Protein AF-A0A7U2NF44-F1 (afdb_monomer)

pLDDT: mean 72.91, std 20.98, range [26.41, 98.75]

Nearest PDB structures (foldseek):
  8qjd-assembly2_B  TM=6.164E-01  e=1.476E-13  Salmonella bongori N268-08
  8qjd-assembly1_A  TM=5.768E-01  e=9.338E-14  Salmonella bongori N268-08
  8qjc-assembly1_A  TM=5.648E-01  e=1.088E-13  Salmonella bongori N268-08
  8qja-assembly1_A  TM=2.772E-01  e=2.487E-14  Advenella mimigardefordensis DPN7
  8qja-assembly3_C  TM=2.822E-01  e=8.874E-14  Advenella mimigardefordensis DPN7

Solvent-accessible surface area (backbone atoms only — not comparable to full-atom values): 37211 Å² total; per-residue (Å²): 130,72,70,81,50,65,50,75,42,62,47,84,93,43,54,62,39,34,34,38,50,40,63,52,97,90,58,48,55,37,29,40,38,27,70,13,62,63,43,87,99,42,80,49,26,27,35,43,36,40,42,43,58,46,98,84,56,27,53,31,36,38,37,36,41,38,46,34,71,92,48,39,36,39,38,41,36,43,46,40,64,52,94,57,52,39,68,37,33,44,37,38,45,32,31,50,73,87,45,74,73,48,51,37,39,39,43,39,54,81,36,83,92,41,62,68,44,58,37,29,40,37,44,70,93,52,95,47,47,35,37,47,43,64,48,98,78,50,36,55,37,34,35,42,37,77,98,43,40,41,37,40,41,66,48,98,86,68,40,74,34,34,39,36,51,78,60,30,39,35,42,43,43,60,49,98,86,53,47,69,34,36,40,33,41,45,70,68,41,72,43,60,57,95,88,38,84,72,46,73,58,76,62,68,67,42,41,41,36,40,82,43,96,43,34,37,37,39,76,55,32,33,36,41,44,41,66,59,88,91,44,67,42,36,40,34,40,37,53,30,44,73,40,70,91,89,62,80,33,84,91,69,52,58,63,74,56,49,55,49,49,51,50,53,51,51,50,53,51,44,52,72,71,71,48,77,74,62,78,90,59,89,52,86,83,63,56,54,45,89,77,67,75,42,61,89,86,62,82,75,94,63,87,73,65,100,77,77,68,80,63,94,88,63,93,84,81,89,84,76,78,64,95,86,66,73,82,72,67,81,84,64,92,60,81,81,90,48,84,81,74,62,54,95,80,59,48,79,44,64,74,80,68,82,60,79,53,34,36,36,48,43,53,50,97,71,43,20,41,31,37,27,22,37,81,84,50,48,60,27,33,38,41,46,66,42,75,64,50,37,70,73,47,76,48,68,74,51,94,69,74,78,48,49,29,55,63,52,28,41,46,42,76,91,78,60,32,32,48,35,59,63,35,38,34,34,35,91,81,45,29,38,58,40,56,31,89,46,32,86,81,40,77,82,46,29,44,29,47,45,49,78,46,22,50,78,69,42,57,54,75,44,39,57,52,47,18,20,32,32,22,21,26,86,79,50,48,29,34,43,32,66,71,36,85,60,74,41,56,68,58,19,54,76,49,70,67,50,69,27,88,47,46,42,83,66,44,45,64,64,76,69,64,90,37,75,82,54,49,72,54,64,48,54,48,56,35,59,47,90,54,32,64,67,52,36,46,74,70,58,23,44,62,19,25,44,33,36,36,38,36,36,41,40,40,48,50,48,63,97,92,52,99,52,70,55,77,72,49,76,46,81,44,75,57,77,75,69,31,33,45,69,38,38,75,89,51,45,45,39,73,48,81,74,46,76,48,77,51,75,57,101,46,35,39,39,40,36,41,31,24,42,33,32,33,56,57,93,59,59,74,77,79,42,67,74,77,56,72,92,79,72,96,71,90,78,81,81,73,80,74,62,56,58,64,54,54,59,64,63,73,76,111

Foldseek 3Di:
DDDCQWDWDDLVPFTQFTWGFDADPQGFTQKIWTQGDADPPADGHTKIKGFDADPLRFTAKMWMWTDYPQKTKIKIWGWDADQQLATQKIWIWMDIPNRTDTWIWGFDQPDPLANLAGQWIDIPPFPFTWGFDADSQRFTQKTDGDVWIKGWDADPLRHTAWIQIPQKIKGWDADPVLFTFKIFIDHFDFDDDPNHGPDTDDGQQGMWGPPDPQWIDHAQKIWGWDDDVLFTFKIFMFGFHFDDPDGPDPVPDDVLVVVQVVLVVVVVVCVVVVHPQDDDDFDQRRADCVRVVDDPPDDGPDDDDPDDDDPPPDDDDDDDDDPPDDPDDPPPPDDDDDPVVADPRGTIDTPPDDRQFMKGFDADPLSFGAFIATPSSGTAKGFDADLLRHTSDIDGPDPDDDLQGGSRFGQPVVVRWTALRSWIANSVSSWTSGFAPQCVQVVSHRSTHAASNSSSRFHDNRRHAQAFWKAQQVPRKIKGAGRDPFCDPVLCVVQVVPDRVRIDGFDGPCPLPPPPLCVVRVSVNIYIDPDNQVSLVSSQKHKWKWWKKKKKWKWFADDPPDPDTDPIDIDIDTDDDITIYIGHPVQALDWAWDDWDKDDDPTMIMIITITIHIHHPPDDPVVRPVPHDPDDDDDDDDDPVPVVVVVVVVVVD

Mean predicted aligned error: 18.28 Å

Sequence (653 aa):
MRRLQQMQVNSGTRTIINNAYNYDLVGNVLGIKNTAPVVNNTLGGSAEQNYQYDELYRLKTATGSYTGEFTQANYQLNMSYNNLHNITKKELIHTVNGQQKGYTLHYDYGNTEHPNAPNAITEVGKPEPRKYSYDGNGNPTNYSEFNSFRKMTWDEENRLMGINDNGKLHIYSYDANGERVIKSNGDSQNVTINGTNAATLNHFENYTAYVSPYFVVNKGKFTKHYFEGAGRVTSKIGEGTFKQPAKITAGGYNYGQLSALQQQAIDAYIASLGIPPGPITQQGIYASPQLTGQPYPSAPTQNANENQEPPQGWPRQPVFNTPNDVPGPPVQFGPPITPTDVKAGEGFVGNGLPEKDVFYYHPDHLGSSSYISTLNGQISQHVEYIAFGEVLFEEHSSSFKSPYLFNGKELDRETNLTNFGARYLDMKTSLWLNVDPLAEQFPAYSPYCFVMNNPMRFTDPDGRAPTDWFVNFKTGKVVHVEGQSKLTQATATSIGAGDAKNYSRLGADNMFGNNKAANNIRELGASVVENPENFMNKQGYDKAENVKIKEREYVSGGKVGEENISLPHNTLDQIGDSKITYAKPEQLNSKENIEVKSSSSTYSSIETTSYNLTKPYGQSNQETSVYGSKETGSKILGPLQIVGDLIQKYFEK

Organism: Flavobacterium psychrophilum (NCBI:txid96345)

InterPro domains:
  IPR022385 Rhs repeat-associated core [TIGR03696] (385-463)
  IPR050708 Type VI secretion system VgrG/RHS [PTHR32305] (15-596)

Secondary structure (DSSP, 8-state):
-----EEEEEETTEEEEEEEEEE-TT--EEEEEE-PPP-TTSS-EEEEEEEEE-TT--EEEEEEEEEESS-EEEEEEEEEE-TTS-EEEEEEEEEETTEE--EEEEEE---SSSTTS-SEEEETT-SS-EEEEE-TTS-EEEEEETTEEEEEEE-TTS-EEEEEETTEEEEEEE-TTS-EEEEEEEE-EEEEETTEEEEEEP-SSSEEEEEETTEEEETTEEEEEEEETTEEEEEEEEEEEEESSS---GGG--HHHHHHHHHHHHHHHHHHTTPPPPP--SSTTSS-HHHHS-PSS---SSPPPTT-PPPTTS---PPPPPTT----SS--SSS---GGGS-TT-EEEE-S----EEEEEEE-TTS-EEEEEETTS-EEEEEEE-TTS-EEEEEESSS---SB-GGG-EEETTTTEEE-SS-EEETTTTEESS--TTGGG-TTS-TTBSGGG-TTT---SSSS--EEEEEETTT--EEEETT-SS--HHHHHHTT---GGGEEEEEETTTTTT-HHHHHHHTTSEEE-SSHHHHHHHTT-EEEEEEEEEEEEEEEPPPTT----EEEEEEEEE-S--EEEEE-GGGTTEEEEEEEEEEEETTEEEEEEEEEEEEETT--HHHHGGGG-----------TTHHHHHHHTTS--

Radius of gyration: 29.8 Å; Cα contacts (8 Å, |Δi|>4): 1268; chains: 1; bounding box: 74×58×96 Å

Structure (mmCIF, N/CA/C/O backbone):
data_AF-A0A7U2NF44-F1
#
_entry.id   AF-A0A7U2NF44-F1
#
loop_
_atom_site.group_PDB
_atom_site.id
_atom_site.type_symbol
_atom_site.label_atom_id
_atom_site.label_alt_id
_atom_site.label_comp_id
_atom_site.label_asym_id
_atom_site.label_entity_id
_atom_site.label_seq_id
_atom_site.pdbx_PDB_ins_code
_atom_site.Cartn_x
_atom_site.Cartn_y
_atom_site.Cartn_z
_atom_site.occupancy
_atom_site.B_iso_or_equiv
_atom_site.auth_seq_id
_atom_site.auth_comp_id
_atom_site.auth_asym_id
_atom_site.auth_atom_id
_atom_site.pdbx_PDB_model_num
ATOM 1 N N . MET A 1 1 ? -26.597 -1.727 -11.021 1.00 42.53 1 MET A N 1
ATOM 2 C CA . MET A 1 1 ? -25.420 -1.166 -10.334 1.00 42.53 1 MET A CA 1
ATOM 3 C C . MET A 1 1 ? -25.605 -1.252 -8.826 1.00 42.53 1 MET A C 1
ATOM 5 O O . MET A 1 1 ? -26.444 -0.538 -8.288 1.00 42.53 1 MET A O 1
ATOM 9 N N . ARG A 1 2 ? -24.898 -2.159 -8.138 1.00 54.44 2 ARG A N 1
ATOM 10 C CA . ARG A 1 2 ? -24.909 -2.252 -6.666 1.00 54.44 2 ARG A CA 1
ATOM 11 C C . ARG A 1 2 ? -23.580 -1.723 -6.129 1.00 54.44 2 ARG A C 1
ATOM 13 O O . ARG A 1 2 ? -22.629 -2.474 -5.991 1.00 54.44 2 ARG A O 1
ATOM 20 N N . ARG A 1 3 ? -23.509 -0.414 -5.889 1.00 72.19 3 ARG A N 1
ATOM 21 C CA . ARG A 1 3 ? -22.369 0.222 -5.207 1.00 72.19 3 ARG A CA 1
ATOM 22 C C . ARG A 1 3 ? -22.658 0.280 -3.714 1.00 72.19 3 ARG A C 1
ATOM 24 O O . ARG A 1 3 ? -23.818 0.467 -3.343 1.00 72.19 3 ARG A O 1
ATOM 31 N N . LEU A 1 4 ? -21.629 0.148 -2.881 1.00 77.69 4 LEU A N 1
ATOM 32 C CA . LEU A 1 4 ? -21.747 0.338 -1.438 1.00 77.69 4 LEU A CA 1
ATOM 33 C C . LEU A 1 4 ? -22.234 1.767 -1.161 1.00 77.69 4 LEU A C 1
ATOM 35 O O . LEU A 1 4 ? -21.483 2.716 -1.297 1.00 77.69 4 LEU A O 1
ATOM 39 N N . GLN A 1 5 ? -23.510 1.938 -0.822 1.00 88.31 5 GLN A N 1
ATOM 40 C CA . GLN A 1 5 ? -24.064 3.265 -0.519 1.00 88.31 5 GLN A CA 1
ATOM 41 C C . GLN A 1 5 ? -23.800 3.661 0.931 1.00 88.31 5 GLN A C 1
ATOM 43 O O . GLN A 1 5 ? -23.612 4.836 1.237 1.00 88.31 5 GLN A O 1
ATOM 48 N N . GLN A 1 6 ? -23.791 2.671 1.823 1.00 92.12 6 GLN A N 1
ATOM 49 C CA . GLN A 1 6 ? -23.639 2.887 3.247 1.00 92.12 6 GLN A CA 1
ATOM 50 C C . GLN A 1 6 ? -22.931 1.700 3.896 1.00 92.12 6 GLN A C 1
ATOM 52 O O . GLN A 1 6 ? -23.262 0.549 3.613 1.00 92.12 6 GLN A O 1
ATOM 57 N N . MET A 1 7 ? -21.993 1.989 4.792 1.00 90.19 7 MET A N 1
ATOM 58 C CA . MET A 1 7 ? -21.330 1.009 5.643 1.00 90.19 7 MET A CA 1
ATOM 59 C C . MET A 1 7 ? -21.527 1.406 7.099 1.00 90.19 7 MET A C 1
ATOM 61 O O . MET A 1 7 ? -21.043 2.453 7.536 1.00 90.19 7 MET A O 1
ATOM 65 N N . GLN A 1 8 ? -22.237 0.559 7.841 1.00 95.06 8 GLN A N 1
ATOM 66 C CA . GLN A 1 8 ? -22.486 0.756 9.260 1.00 95.06 8 GLN A CA 1
ATOM 67 C C . GLN A 1 8 ? -21.834 -0.363 10.068 1.00 95.06 8 GLN A C 1
ATOM 69 O O . GLN A 1 8 ? -22.063 -1.542 9.802 1.00 95.06 8 GLN A O 1
ATOM 74 N N . VAL A 1 9 ? -21.066 0.017 11.086 1.00 93.06 9 VAL A N 1
ATOM 75 C CA . VAL A 1 9 ? -20.464 -0.910 12.046 1.00 93.06 9 VAL A CA 1
ATOM 76 C C . VAL A 1 9 ? -20.861 -0.490 13.452 1.00 93.06 9 VAL A C 1
ATOM 78 O O . VAL A 1 9 ? -20.697 0.670 13.844 1.00 93.06 9 VAL A O 1
ATOM 81 N N . ASN A 1 10 ? -21.371 -1.452 14.216 1.00 93.00 10 ASN A N 1
ATOM 82 C CA . ASN A 1 10 ? -21.760 -1.269 15.606 1.00 93.00 10 ASN A CA 1
ATOM 83 C C . ASN A 1 10 ? -20.855 -2.112 16.509 1.00 93.00 10 ASN A C 1
ATOM 85 O O . ASN A 1 10 ? -20.691 -3.308 16.282 1.00 93.00 10 ASN A O 1
ATOM 89 N N . SER A 1 11 ? -20.309 -1.495 17.555 1.00 86.12 11 SER A N 1
ATOM 90 C CA . SER A 1 11 ? -19.707 -2.203 18.681 1.00 86.12 11 SER A CA 1
ATOM 91 C C . SER A 1 11 ? -20.691 -2.194 19.848 1.00 86.12 11 SER A C 1
ATOM 93 O O . SER A 1 11 ? -20.921 -1.162 20.488 1.00 86.12 11 SER A O 1
ATOM 95 N N . GLY A 1 12 ? -21.346 -3.335 20.081 1.00 83.50 12 GLY A N 1
ATOM 96 C CA . GLY A 1 12 ? -22.505 -3.404 20.971 1.00 83.50 12 GLY A CA 1
ATOM 97 C C . GLY A 1 12 ? -23.638 -2.509 20.458 1.00 83.50 12 GLY A C 1
ATOM 98 O O . GLY A 1 12 ? -24.080 -2.650 19.321 1.00 83.50 12 GLY A O 1
ATOM 99 N N . THR A 1 13 ? -24.097 -1.568 21.283 1.00 86.38 13 THR A N 1
ATOM 100 C CA . THR A 1 13 ? -25.131 -0.583 20.915 1.00 86.38 13 THR A CA 1
ATOM 101 C C . THR A 1 13 ? -24.566 0.704 20.310 1.00 86.38 13 THR A C 1
ATOM 103 O O . THR A 1 13 ? -25.333 1.557 19.866 1.00 86.38 13 THR A O 1
ATOM 106 N N . ARG A 1 14 ? -23.237 0.873 20.289 1.00 89.50 14 ARG A N 1
ATOM 107 C CA . ARG A 1 14 ? -22.578 2.078 19.779 1.00 89.50 14 ARG A CA 1
ATOM 108 C C . ARG A 1 14 ? -22.230 1.912 18.306 1.00 89.50 14 ARG A C 1
ATOM 110 O O . ARG A 1 14 ? -21.450 1.033 17.952 1.00 89.50 14 ARG A O 1
ATOM 117 N N . THR A 1 15 ? -22.709 2.819 17.466 1.00 94.81 15 THR A N 1
ATOM 118 C CA . THR A 1 15 ? -22.212 2.955 16.093 1.00 94.81 15 THR A CA 1
ATOM 119 C C . THR A 1 15 ? -20.824 3.590 16.099 1.00 94.81 15 THR A C 1
ATOM 121 O O . THR A 1 15 ? -20.633 4.652 16.687 1.00 94.81 15 THR A O 1
ATOM 124 N N . ILE A 1 16 ? -19.858 2.922 15.470 1.00 94.12 16 ILE A N 1
ATOM 125 C CA . ILE A 1 16 ? -18.454 3.365 15.390 1.00 94.12 16 ILE A CA 1
ATOM 126 C C . ILE A 1 16 ? -18.057 3.768 13.969 1.00 94.12 16 ILE A C 1
ATOM 128 O O . ILE A 1 16 ? -17.179 4.600 13.790 1.00 94.12 16 ILE A O 1
ATOM 132 N N . ILE A 1 17 ? -18.753 3.234 12.963 1.00 95.38 17 ILE A N 1
ATOM 133 C CA . ILE A 1 17 ? -18.645 3.654 11.567 1.00 95.38 17 ILE A CA 1
ATOM 134 C C . ILE A 1 17 ? -20.065 3.797 11.031 1.00 95.38 17 ILE A C 1
ATOM 136 O O . ILE A 1 17 ? -20.881 2.891 11.207 1.00 95.38 17 ILE A O 1
ATOM 140 N N . ASN A 1 18 ? -20.363 4.920 10.384 1.00 96.56 18 ASN A N 1
ATOM 141 C CA . ASN A 1 18 ? -21.579 5.097 9.597 1.00 96.56 18 ASN A CA 1
ATOM 142 C C . ASN A 1 18 ? -21.277 5.920 8.346 1.00 96.56 18 ASN A C 1
ATOM 144 O O . ASN A 1 18 ? -21.664 7.089 8.252 1.00 96.56 18 ASN A O 1
ATOM 148 N N . ASN A 1 19 ? -20.534 5.307 7.428 1.00 96.06 19 ASN A N 1
ATOM 149 C CA . ASN A 1 19 ? -20.065 5.932 6.200 1.00 96.06 19 ASN A CA 1
ATOM 150 C C . ASN A 1 19 ? -21.168 5.894 5.147 1.00 96.06 19 ASN A C 1
ATOM 152 O O . ASN A 1 19 ? -21.626 4.813 4.793 1.00 96.06 19 ASN A O 1
ATOM 156 N N . ALA A 1 20 ? -21.549 7.051 4.619 1.00 96.94 20 ALA A N 1
ATOM 157 C CA . ALA A 1 20 ? -22.349 7.189 3.409 1.00 96.94 20 ALA A CA 1
ATOM 158 C C . ALA A 1 20 ? -21.449 7.610 2.241 1.00 96.94 20 ALA A C 1
ATOM 160 O O . ALA A 1 20 ? -20.625 8.515 2.396 1.00 96.94 20 ALA A O 1
ATOM 161 N N . TYR A 1 21 ? -21.614 6.964 1.090 1.00 92.75 21 TYR A N 1
ATOM 162 C CA . TYR A 1 21 ? -20.745 7.124 -0.075 1.00 92.75 21 TYR A CA 1
ATOM 163 C C . TYR A 1 21 ? -21.472 7.811 -1.225 1.00 92.75 21 TYR A C 1
ATOM 165 O O . TYR A 1 21 ? -22.572 7.413 -1.605 1.00 92.75 21 TYR A O 1
ATOM 173 N N . ASN A 1 22 ? -20.808 8.790 -1.836 1.00 90.00 22 ASN A N 1
ATOM 174 C CA . ASN A 1 22 ? -21.266 9.437 -3.061 1.00 90.00 22 ASN A CA 1
ATOM 175 C C . ASN A 1 22 ? -20.341 9.074 -4.220 1.00 90.00 22 ASN A C 1
ATOM 177 O O . ASN A 1 22 ? -19.126 9.005 -4.044 1.00 90.00 22 ASN A O 1
ATOM 181 N N . TYR A 1 23 ? -20.907 8.892 -5.413 1.00 87.19 23 TYR A N 1
ATOM 182 C CA . TYR A 1 23 ? -20.164 8.481 -6.602 1.00 87.19 23 TYR A CA 1
ATOM 183 C C . TYR A 1 23 ? -20.514 9.337 -7.815 1.00 87.19 23 TYR A C 1
ATOM 185 O O . TYR A 1 23 ? -21.642 9.814 -7.935 1.00 87.19 23 TYR A O 1
ATOM 193 N N . ASP A 1 24 ? -19.579 9.452 -8.754 1.00 75.31 24 ASP A N 1
ATOM 194 C CA . ASP A 1 24 ? -19.891 9.913 -10.106 1.00 75.31 24 ASP A CA 1
ATOM 195 C C . ASP A 1 24 ? -20.495 8.783 -10.965 1.00 75.31 24 ASP A C 1
ATOM 197 O O . ASP A 1 24 ? -20.688 7.645 -10.518 1.00 75.31 24 ASP A O 1
ATOM 201 N N . LEU A 1 25 ? -20.803 9.075 -12.231 1.00 74.12 25 LEU A N 1
ATOM 202 C CA . LEU A 1 25 ? -21.393 8.088 -13.141 1.00 74.12 25 LEU A CA 1
ATOM 203 C C . LEU A 1 25 ? -20.464 6.895 -13.411 1.00 74.12 25 LEU A C 1
ATOM 205 O O . LEU A 1 25 ? -20.948 5.770 -13.545 1.00 74.12 25 LEU A O 1
ATOM 209 N N . VAL A 1 26 ? -19.145 7.103 -13.433 1.00 69.38 26 VAL A N 1
ATOM 210 C CA . VAL A 1 26 ? -18.160 6.056 -13.749 1.00 69.38 26 VAL A CA 1
ATOM 211 C C . VAL A 1 26 ? -17.671 5.286 -12.521 1.00 69.38 26 VAL A C 1
ATOM 213 O O . VAL A 1 26 ? -16.953 4.300 -12.677 1.00 69.38 26 VAL A O 1
ATOM 216 N N . GLY A 1 27 ? -18.098 5.680 -11.319 1.00 73.19 27 GLY A N 1
ATOM 217 C CA . GLY A 1 27 ? -17.851 4.969 -10.066 1.00 73.19 27 GLY A CA 1
ATOM 218 C C . GLY A 1 27 ? -16.690 5.503 -9.240 1.00 73.19 27 GLY A C 1
ATOM 219 O O . GLY A 1 27 ? -16.283 4.827 -8.301 1.00 73.19 27 GLY A O 1
ATOM 220 N N . ASN A 1 28 ? -16.169 6.693 -9.539 1.00 77.81 28 ASN A N 1
ATOM 221 C CA . ASN A 1 28 ? -15.224 7.336 -8.634 1.00 77.81 28 ASN A CA 1
ATOM 222 C C . ASN A 1 28 ? -15.963 7.812 -7.381 1.00 77.81 28 ASN A C 1
ATOM 224 O O . ASN A 1 28 ? -17.064 8.360 -7.479 1.00 77.81 28 ASN A O 1
ATOM 228 N N . VAL A 1 29 ? -15.360 7.611 -6.209 1.00 86.75 29 VAL A N 1
ATOM 229 C CA . VAL A 1 29 ? -15.908 8.087 -4.934 1.00 86.75 29 VAL A CA 1
ATOM 230 C C . VAL A 1 29 ? -15.752 9.605 -4.883 1.00 86.75 29 VAL A C 1
ATOM 232 O O . VAL A 1 29 ? -14.633 10.100 -4.880 1.00 86.75 29 VAL A O 1
ATOM 235 N N . LEU A 1 30 ? -16.853 10.351 -4.847 1.00 91.00 30 LEU A N 1
ATOM 236 C CA . LEU A 1 30 ? -16.862 11.817 -4.744 1.00 91.00 30 LEU A CA 1
ATOM 237 C C . LEU A 1 30 ? -16.820 12.305 -3.297 1.00 91.00 30 LEU A C 1
ATOM 239 O O . LEU A 1 30 ? -16.411 13.431 -3.034 1.00 91.00 30 LEU A O 1
ATOM 243 N N . GLY A 1 31 ? -17.239 11.467 -2.354 1.00 95.12 31 GLY A N 1
ATOM 244 C CA . GLY A 1 31 ? -17.149 11.792 -0.942 1.00 95.12 31 GLY A CA 1
ATOM 245 C C . GLY A 1 31 ? -17.625 10.665 -0.043 1.00 95.12 31 GLY A C 1
ATOM 246 O O . GLY A 1 31 ? -18.363 9.775 -0.475 1.00 95.12 31 GLY A O 1
ATOM 247 N N . ILE A 1 32 ? -17.177 10.727 1.207 1.00 97.44 32 ILE A N 1
ATOM 248 C CA . ILE A 1 32 ? -17.500 9.783 2.274 1.00 97.44 32 ILE A CA 1
ATOM 249 C C . ILE A 1 32 ? -17.893 10.597 3.498 1.00 97.44 32 ILE A C 1
ATOM 251 O O . ILE A 1 32 ? -17.113 11.418 3.980 1.00 97.44 32 ILE A O 1
ATOM 255 N N . LYS A 1 33 ? -19.097 10.364 4.014 1.00 98.19 33 LYS A N 1
ATOM 256 C CA . LYS A 1 33 ? -19.591 11.030 5.219 1.00 98.19 33 LYS A CA 1
ATOM 257 C C . LYS A 1 33 ? -19.821 10.020 6.328 1.00 98.19 33 LYS A C 1
ATOM 259 O O . LYS A 1 33 ? -20.755 9.229 6.242 1.00 98.19 33 LYS A O 1
ATOM 264 N N . ASN A 1 34 ? -18.996 10.070 7.368 1.00 97.56 34 ASN A N 1
ATOM 265 C CA . ASN A 1 34 ? -19.156 9.286 8.583 1.00 97.56 34 ASN A CA 1
ATOM 266 C C . ASN A 1 34 ? -19.967 10.073 9.620 1.00 97.56 34 ASN A C 1
ATOM 268 O O . ASN A 1 34 ? -19.523 11.105 10.122 1.00 97.56 34 ASN A O 1
ATOM 272 N N . THR A 1 35 ? -21.148 9.567 9.968 1.00 96.94 35 THR A N 1
ATOM 273 C CA . THR A 1 35 ? -22.042 10.186 10.966 1.00 96.94 35 THR A CA 1
ATOM 274 C C . THR A 1 35 ? -22.013 9.486 12.328 1.00 96.94 35 THR A C 1
ATOM 276 O O . THR A 1 35 ? -22.936 9.650 13.126 1.00 96.94 35 THR A O 1
ATOM 279 N N . ALA A 1 36 ? -20.973 8.693 12.613 1.00 95.50 36 ALA A N 1
ATOM 280 C CA . ALA A 1 36 ? -20.797 8.090 13.929 1.00 95.50 36 ALA A CA 1
ATOM 281 C C . ALA A 1 36 ? -20.707 9.174 15.030 1.00 95.50 36 ALA A C 1
ATOM 283 O O . ALA A 1 36 ? -20.037 10.194 14.844 1.00 95.50 36 ALA A O 1
ATOM 284 N N . PRO A 1 37 ? -21.393 8.993 16.174 1.00 93.81 37 PRO A N 1
ATOM 285 C CA . PRO A 1 37 ? -21.439 10.002 17.223 1.00 93.81 37 PRO A CA 1
ATOM 286 C C . PRO A 1 37 ? -20.114 10.099 17.986 1.00 93.81 37 PRO A C 1
ATOM 288 O O . PRO A 1 37 ? -19.461 9.092 18.282 1.00 93.81 37 PRO A O 1
ATOM 291 N N . VAL A 1 38 ? -19.776 11.321 18.398 1.00 95.00 38 VAL A N 1
ATOM 292 C CA . VAL A 1 38 ? -18.746 11.562 19.414 1.00 95.00 38 VAL A CA 1
ATOM 293 C C . VAL A 1 38 ? -19.286 11.101 20.767 1.00 95.00 38 VAL A C 1
ATOM 295 O O . VAL A 1 38 ? -20.415 11.424 21.137 1.00 95.00 38 VAL A O 1
ATOM 298 N N . VAL A 1 39 ? -18.499 10.305 21.490 1.00 92.19 39 VAL A N 1
ATOM 299 C CA . VAL A 1 39 ? -18.879 9.737 22.789 1.00 92.19 39 VAL A CA 1
ATOM 300 C C . VAL A 1 39 ? -17.788 10.051 23.801 1.00 92.19 39 VAL A C 1
ATOM 302 O O . VAL A 1 39 ? -16.617 9.772 23.547 1.00 92.19 39 VAL A O 1
ATOM 305 N N . ASN A 1 40 ? -18.185 10.571 24.965 1.00 91.62 40 ASN A N 1
ATOM 306 C CA . ASN A 1 40 ? -17.260 10.928 26.038 1.00 91.62 40 ASN A CA 1
ATOM 307 C C . ASN A 1 40 ? -16.327 9.765 26.399 1.00 91.62 40 ASN A C 1
ATOM 309 O O . ASN A 1 40 ? -16.745 8.604 26.475 1.00 91.62 40 ASN A O 1
ATOM 313 N N . ASN A 1 41 ? -15.065 10.098 26.672 1.00 89.75 41 ASN A N 1
ATOM 314 C CA . ASN A 1 41 ? -14.019 9.159 27.084 1.00 89.75 41 ASN A CA 1
ATOM 315 C C . ASN A 1 41 ? -13.785 7.979 26.121 1.00 89.75 41 ASN A C 1
ATOM 317 O O . ASN A 1 41 ? -13.257 6.948 26.541 1.00 89.75 41 ASN A O 1
ATOM 321 N N . THR A 1 42 ? -14.170 8.089 24.845 1.00 91.06 42 THR A N 1
ATOM 322 C CA . THR A 1 42 ? -13.989 6.997 23.881 1.00 91.06 42 THR A CA 1
ATOM 323 C C . THR A 1 42 ? -13.478 7.499 22.536 1.00 91.06 42 THR A C 1
ATOM 325 O O . THR A 1 42 ? -13.861 8.567 22.077 1.00 91.06 42 THR A O 1
ATOM 328 N N . LEU A 1 43 ? -12.629 6.700 21.882 1.00 94.56 43 LEU A N 1
ATOM 329 C CA . LEU A 1 43 ? -12.128 6.995 20.538 1.00 94.56 43 LEU A CA 1
ATOM 330 C C . LEU A 1 43 ? -13.247 6.963 19.492 1.00 94.56 43 LEU A C 1
ATOM 332 O O . LEU A 1 43 ? -14.230 6.220 19.645 1.00 94.56 43 LEU A O 1
ATOM 336 N N . GLY A 1 44 ? -13.041 7.710 18.410 1.00 94.06 44 GLY A N 1
ATOM 337 C CA . GLY A 1 44 ? -13.950 7.823 17.275 1.00 94.06 44 GLY A CA 1
ATOM 338 C C . GLY A 1 44 ? -14.771 9.109 17.262 1.00 94.06 44 GLY A C 1
ATOM 339 O O . GLY A 1 44 ? -14.742 9.914 18.195 1.00 94.06 44 GLY A O 1
ATOM 340 N N . GLY A 1 45 ? -15.524 9.281 16.184 1.00 95.25 45 GLY A N 1
ATOM 341 C CA . GLY A 1 45 ? -16.295 10.489 15.935 1.00 95.25 45 GLY A CA 1
ATOM 342 C C . GLY A 1 45 ? -16.796 10.555 14.500 1.00 95.25 45 GLY A C 1
ATOM 343 O O . GLY A 1 45 ? -16.807 9.552 13.784 1.00 95.25 45 GLY A O 1
ATOM 344 N N . SER A 1 46 ? -17.206 11.749 14.088 1.00 96.81 46 SER A N 1
ATOM 345 C CA . SER A 1 46 ? -17.720 12.003 12.745 1.00 96.81 46 SER A CA 1
ATOM 346 C C . SER A 1 46 ? -16.623 12.514 11.818 1.00 96.81 46 SER A C 1
ATOM 348 O O . SER A 1 46 ? -15.758 13.285 12.243 1.00 96.81 46 SER A O 1
ATOM 350 N N . ALA A 1 47 ? -16.715 12.157 10.541 1.00 97.56 47 ALA A N 1
ATOM 351 C CA . ALA A 1 47 ? -15.787 12.580 9.501 1.00 97.56 47 ALA A CA 1
ATOM 352 C C . ALA A 1 47 ? -16.535 12.942 8.214 1.00 97.56 47 ALA A C 1
ATOM 354 O O . ALA A 1 47 ? -17.583 12.370 7.913 1.00 97.56 47 ALA A O 1
ATOM 355 N N . GLU A 1 48 ? -15.986 13.849 7.419 1.00 98.25 48 GLU A N 1
ATOM 356 C CA . GLU A 1 48 ? -16.483 14.144 6.076 1.00 98.25 48 GLU A CA 1
ATOM 357 C C . GLU A 1 48 ? -15.295 14.338 5.142 1.00 98.25 48 GLU A C 1
ATOM 359 O O . GLU A 1 48 ? -14.428 15.170 5.399 1.00 98.25 48 GLU A O 1
ATOM 364 N N . GLN A 1 49 ? -15.247 13.551 4.069 1.00 97.94 49 GLN A N 1
ATOM 365 C CA . GLN A 1 49 ? -14.212 13.622 3.046 1.00 97.94 49 GLN A CA 1
ATOM 366 C C . GLN A 1 49 ? -14.839 13.866 1.674 1.00 97.94 49 GLN A C 1
ATOM 368 O O . GLN A 1 49 ? -15.877 13.285 1.357 1.00 97.94 49 GLN A O 1
ATOM 373 N N . ASN A 1 50 ? -14.211 14.708 0.855 1.00 98.56 50 ASN A N 1
ATOM 374 C CA . ASN A 1 50 ? -14.651 15.025 -0.503 1.00 98.56 50 ASN A CA 1
ATOM 375 C C . ASN A 1 50 ? -13.486 14.893 -1.478 1.00 98.56 50 ASN A C 1
ATOM 377 O O . ASN A 1 50 ? -12.364 15.284 -1.159 1.00 98.56 50 ASN A O 1
ATOM 381 N N . TYR A 1 51 ? -13.767 14.403 -2.681 1.00 98.25 51 TYR A N 1
ATOM 382 C CA . TYR A 1 51 ? -12.764 14.126 -3.702 1.00 98.25 51 TYR A CA 1
ATOM 383 C C . TYR A 1 51 ? -13.197 14.688 -5.050 1.00 98.25 51 TYR A C 1
ATOM 385 O O . TYR A 1 51 ? -14.366 14.620 -5.433 1.00 98.25 51 TYR A O 1
ATOM 393 N N . GLN A 1 52 ? -12.233 15.214 -5.797 1.00 97.94 52 GLN A N 1
ATOM 394 C CA . GLN A 1 52 ? -12.416 15.606 -7.188 1.00 97.94 52 GLN A CA 1
ATOM 395 C C . GLN A 1 52 ? -11.329 14.973 -8.038 1.00 97.94 52 GLN A C 1
ATOM 397 O O . GLN A 1 52 ? -10.188 14.819 -7.599 1.00 97.94 52 GLN A O 1
ATOM 402 N N . TYR A 1 53 ? -11.680 14.662 -9.277 1.00 94.25 53 TYR A N 1
ATOM 403 C CA . TYR A 1 53 ? -10.803 13.996 -10.228 1.00 94.25 53 TYR A CA 1
ATOM 404 C C . TYR A 1 53 ? -10.601 14.872 -11.461 1.00 94.25 53 TYR A C 1
ATOM 406 O O . TYR A 1 53 ? -11.420 15.746 -11.754 1.00 94.25 53 TYR A O 1
ATOM 414 N N . ASP A 1 54 ? -9.495 14.664 -12.168 1.00 90.88 54 ASP A N 1
ATOM 415 C CA . ASP A 1 54 ? -9.317 15.221 -13.506 1.00 90.88 54 ASP A CA 1
ATOM 416 C C . ASP A 1 54 ? -10.035 14.376 -14.577 1.00 90.88 54 ASP A C 1
ATOM 418 O O . ASP A 1 54 ? -10.698 13.380 -14.280 1.00 90.88 54 ASP A O 1
ATOM 422 N N . GLU A 1 55 ? -9.922 14.784 -15.840 1.00 86.88 55 GLU A N 1
ATOM 423 C CA . GLU A 1 55 ? -10.581 14.118 -16.975 1.00 86.88 55 GLU A CA 1
ATOM 424 C C . GLU A 1 55 ? -10.062 12.695 -17.239 1.00 86.88 55 GLU A C 1
ATOM 426 O O . GLU A 1 55 ? -10.734 11.911 -17.906 1.00 86.88 55 GLU A O 1
ATOM 431 N N . LEU A 1 56 ? -8.894 12.342 -16.690 1.00 84.38 56 LEU A N 1
ATOM 432 C CA . LEU A 1 56 ? -8.309 11.000 -16.746 1.00 84.38 56 LEU A CA 1
ATOM 433 C C . LEU A 1 56 ? -8.610 10.189 -15.477 1.00 84.38 56 LEU A C 1
ATOM 435 O O . LEU A 1 56 ? -8.018 9.131 -15.263 1.00 84.38 56 LEU A O 1
ATOM 439 N N . TYR A 1 57 ? -9.525 10.680 -14.637 1.00 86.06 57 TYR A N 1
ATOM 440 C CA . TYR A 1 57 ? -9.933 10.078 -13.371 1.00 86.06 57 TYR A CA 1
ATOM 441 C C . TYR A 1 57 ? -8.805 9.937 -12.346 1.00 86.06 57 TYR A C 1
ATOM 443 O O . TYR A 1 57 ? -8.885 9.088 -11.459 1.00 86.06 57 TYR A O 1
ATOM 451 N N . ARG A 1 58 ? -7.769 10.778 -12.428 1.00 94.38 58 ARG A N 1
ATOM 452 C CA . ARG A 1 58 ? -6.731 10.874 -11.395 1.00 94.38 58 ARG A CA 1
ATOM 453 C C . ARG A 1 58 ? -7.211 11.813 -10.299 1.00 94.38 58 ARG A C 1
ATOM 455 O O . ARG A 1 58 ? -7.863 12.818 -10.591 1.00 94.38 58 ARG A O 1
ATOM 462 N N . LEU A 1 59 ? -6.901 11.503 -9.043 1.00 97.69 59 LEU A N 1
ATOM 463 C CA . LEU A 1 59 ? -7.306 12.326 -7.908 1.00 97.69 59 LEU A CA 1
ATOM 464 C C . LEU A 1 59 ? -6.672 13.715 -8.021 1.00 97.69 59 LEU A C 1
ATOM 466 O O . LEU A 1 59 ? -5.465 13.862 -7.917 1.00 97.69 59 LEU A O 1
ATOM 470 N N . LYS A 1 60 ? -7.479 14.755 -8.204 1.00 98.12 60 LYS A N 1
ATOM 471 C CA . LYS A 1 60 ? -7.003 16.133 -8.358 1.00 98.12 60 LYS A CA 1
ATOM 472 C C . LYS A 1 60 ? -6.989 16.872 -7.028 1.00 98.12 60 LYS A C 1
ATOM 474 O O . LYS A 1 60 ? -6.009 17.541 -6.704 1.00 98.12 60 LYS A O 1
ATOM 479 N N . THR A 1 61 ? -8.073 16.761 -6.265 1.00 98.69 61 THR A N 1
ATOM 480 C CA . THR A 1 61 ? -8.183 17.365 -4.936 1.00 98.69 61 THR A CA 1
ATOM 481 C C . THR A 1 61 ? -8.868 16.413 -3.968 1.00 98.69 61 THR A C 1
ATOM 483 O O . THR A 1 61 ? -9.734 15.627 -4.356 1.00 98.69 61 THR A O 1
ATOM 486 N N . ALA A 1 62 ? -8.477 16.492 -2.701 1.00 98.75 62 ALA A N 1
ATOM 487 C CA . ALA A 1 62 ? -9.176 15.843 -1.605 1.00 98.75 62 ALA A CA 1
ATOM 488 C C . ALA A 1 62 ? -9.256 16.791 -0.410 1.00 98.75 62 ALA A C 1
ATOM 490 O O . ALA A 1 62 ? -8.285 17.478 -0.094 1.00 98.75 62 ALA A O 1
ATOM 491 N N . THR A 1 63 ? -10.395 16.827 0.265 1.00 98.62 63 THR A N 1
ATOM 492 C CA . THR A 1 63 ? -10.541 17.510 1.551 1.00 98.62 63 THR A CA 1
ATOM 493 C C . THR A 1 63 ? -11.107 16.549 2.572 1.00 98.62 63 THR A C 1
ATOM 495 O O . THR A 1 63 ? -11.875 15.654 2.227 1.00 98.62 63 THR A O 1
ATOM 498 N N . GLY A 1 64 ? -10.737 16.742 3.832 1.00 97.81 64 GLY A N 1
ATOM 499 C CA . GLY A 1 64 ? -11.281 15.965 4.932 1.00 97.81 64 GLY A CA 1
ATOM 500 C C . GLY A 1 64 ? -11.419 16.796 6.191 1.00 97.81 64 GLY A C 1
ATOM 501 O O . GLY A 1 64 ? -10.593 17.666 6.465 1.00 97.81 64 GLY A O 1
ATOM 502 N N . SER A 1 65 ? -12.453 16.514 6.969 1.00 97.75 65 SER A N 1
ATOM 503 C CA . SER A 1 65 ? -12.619 16.999 8.332 1.00 97.75 65 SER A CA 1
ATOM 504 C C . SER A 1 65 ? -12.981 15.833 9.244 1.00 97.75 65 SER A C 1
ATOM 506 O O . SER A 1 65 ? -13.683 14.906 8.847 1.00 97.75 65 SER A O 1
ATOM 508 N N . TYR A 1 66 ? -12.477 15.876 10.471 1.00 98.00 66 TYR A N 1
ATOM 509 C CA . TYR A 1 66 ? -12.778 14.920 11.523 1.00 98.00 66 TYR A CA 1
ATOM 510 C C . TYR A 1 66 ? -13.027 15.660 12.830 1.00 98.00 66 TYR A C 1
ATOM 512 O O . TYR A 1 66 ? -12.308 16.600 13.180 1.00 98.00 66 TYR A O 1
ATOM 520 N N . THR A 1 67 ? -14.042 15.216 13.563 1.00 97.62 67 THR A N 1
ATOM 521 C CA . THR A 1 67 ? -14.363 15.695 14.906 1.00 97.62 67 THR A CA 1
ATOM 522 C C . THR A 1 67 ? -14.607 14.500 15.815 1.00 97.62 67 THR A C 1
ATOM 524 O O . THR A 1 67 ? -15.608 13.798 15.668 1.00 97.62 67 THR A O 1
ATOM 527 N N . GLY A 1 68 ? -13.694 14.295 16.760 1.00 97.12 68 GLY A N 1
ATOM 528 C CA . GLY A 1 68 ? -13.816 13.368 17.879 1.00 97.12 68 GLY A CA 1
ATOM 529 C C . GLY A 1 68 ? -13.629 14.083 19.218 1.00 97.12 68 GLY A C 1
ATOM 530 O O . GLY A 1 68 ? -13.413 15.293 19.267 1.00 97.12 68 GLY A O 1
ATOM 531 N N . GLU A 1 69 ? -13.695 13.316 20.306 1.00 95.12 69 GLU A N 1
ATOM 532 C CA . GLU A 1 69 ? -13.535 13.831 21.677 1.00 95.12 69 GLU A CA 1
ATOM 533 C C . GLU A 1 69 ? -12.112 14.354 21.929 1.00 95.12 69 GLU A C 1
ATOM 535 O O . GLU A 1 69 ? -11.918 15.430 22.487 1.00 95.12 69 GLU A O 1
ATOM 540 N N . PHE A 1 70 ? -11.102 13.592 21.496 1.00 94.44 70 PHE A N 1
ATOM 541 C CA . PHE A 1 70 ? -9.690 13.891 21.764 1.00 94.44 70 PHE A CA 1
ATOM 542 C C . PHE A 1 70 ? -8.973 14.549 20.584 1.00 94.44 70 PHE A C 1
ATOM 544 O O . PHE A 1 70 ? -7.948 15.214 20.765 1.00 94.44 70 PHE A O 1
ATOM 551 N N . THR A 1 71 ? -9.501 14.347 19.376 1.00 96.50 71 THR A N 1
ATOM 552 C CA . THR A 1 71 ? -8.866 14.787 18.139 1.00 96.50 71 THR A CA 1
ATOM 553 C C . THR A 1 71 ? -9.854 15.529 17.255 1.00 96.50 71 THR A C 1
ATOM 555 O O . THR A 1 71 ? -10.937 15.040 16.945 1.00 96.50 71 THR A O 1
ATOM 558 N N . GLN A 1 72 ? -9.444 16.702 16.792 1.00 96.88 72 GLN A N 1
ATOM 559 C CA . GLN A 1 72 ? -10.059 17.426 15.689 1.00 96.88 72 GLN A CA 1
ATOM 560 C C . GLN A 1 72 ? -9.018 17.567 14.591 1.00 96.88 72 GLN A C 1
ATOM 562 O O . GLN A 1 72 ? -7.895 18.005 14.851 1.00 96.88 72 GLN A O 1
ATOM 567 N N . ALA A 1 73 ? -9.375 17.200 13.367 1.00 97.56 73 ALA A N 1
ATOM 568 C CA . ALA A 1 73 ? -8.451 17.271 12.249 1.00 97.56 73 ALA A CA 1
ATOM 569 C C . ALA A 1 73 ? -9.128 17.804 10.992 1.00 97.56 73 ALA A C 1
ATOM 571 O O . ALA A 1 73 ? -10.328 17.639 10.786 1.00 97.56 73 ALA A O 1
ATOM 572 N N . ASN A 1 74 ? -8.345 18.451 10.141 1.00 97.44 74 ASN A N 1
ATOM 573 C CA . ASN A 1 74 ? -8.754 18.816 8.795 1.00 97.44 74 ASN A CA 1
ATOM 574 C C . ASN A 1 74 ? -7.574 18.694 7.840 1.00 97.44 74 ASN A C 1
ATOM 576 O O . ASN A 1 74 ? -6.425 18.858 8.252 1.00 97.44 74 ASN A O 1
ATOM 580 N N . TYR A 1 75 ? -7.859 18.418 6.572 1.00 98.12 75 TYR A N 1
ATOM 581 C CA . TYR A 1 75 ? -6.860 18.470 5.521 1.00 98.12 75 TYR A CA 1
ATOM 582 C C . TYR A 1 75 ? -7.427 18.950 4.186 1.00 98.12 75 TYR A C 1
ATOM 584 O O . TYR A 1 75 ? -8.614 18.804 3.891 1.00 98.12 75 TYR A O 1
ATOM 592 N N . GLN A 1 76 ? -6.527 19.477 3.365 1.00 98.44 76 GLN A N 1
ATOM 593 C CA . GLN A 1 76 ? -6.690 19.718 1.945 1.00 98.44 76 GLN A CA 1
ATOM 594 C C . GLN A 1 76 ? -5.455 19.177 1.222 1.00 98.44 76 GLN A C 1
ATOM 596 O O . GLN A 1 76 ? -4.324 19.495 1.581 1.00 98.44 76 GLN A O 1
ATOM 601 N N . LEU A 1 77 ? -5.684 18.369 0.195 1.00 98.75 77 LEU A N 1
ATOM 602 C CA . LEU A 1 77 ? -4.679 17.802 -0.690 1.00 98.75 77 LEU A CA 1
ATOM 603 C C . LEU A 1 77 ? -4.955 18.287 -2.115 1.00 98.75 77 LEU A C 1
ATOM 605 O O . LEU A 1 77 ? -6.063 18.098 -2.615 1.00 98.75 77 LEU A O 1
ATOM 609 N N . ASN A 1 78 ? -3.951 18.856 -2.779 1.00 98.69 78 ASN A N 1
ATOM 610 C CA . ASN A 1 78 ? -3.988 19.192 -4.201 1.00 98.69 78 ASN A CA 1
ATOM 611 C C . ASN A 1 78 ? -2.863 18.445 -4.930 1.00 98.69 78 ASN A C 1
ATOM 613 O O . ASN A 1 78 ? -1.692 18.541 -4.553 1.00 98.69 78 ASN A O 1
ATOM 617 N N . MET A 1 79 ? -3.222 17.727 -5.991 1.00 98.62 79 MET A N 1
ATOM 618 C CA . MET A 1 79 ? -2.300 16.941 -6.809 1.00 98.62 79 MET A CA 1
ATOM 619 C C . MET A 1 79 ? -2.174 17.541 -8.211 1.00 98.62 79 MET A C 1
ATOM 621 O O . MET A 1 79 ? -3.106 18.143 -8.750 1.00 98.62 79 MET A O 1
ATOM 625 N N . SER A 1 80 ? -1.009 17.384 -8.827 1.00 98.50 80 SER A N 1
ATOM 626 C CA . SER A 1 80 ? -0.778 17.722 -10.234 1.00 98.50 80 SER A CA 1
ATOM 627 C C . SER A 1 80 ? 0.027 16.626 -10.907 1.00 98.50 80 SER A C 1
ATOM 629 O O . SER A 1 80 ? 0.851 15.975 -10.263 1.00 98.50 80 SER A O 1
ATOM 631 N N . TYR A 1 81 ? -0.210 16.443 -12.203 1.00 97.88 81 TYR A N 1
ATOM 632 C CA . TYR A 1 81 ? 0.361 15.354 -12.984 1.00 97.88 81 TYR A CA 1
ATOM 633 C C . TYR A 1 81 ? 0.864 15.856 -14.335 1.00 97.88 81 TYR A C 1
ATOM 635 O O . TYR A 1 81 ? 0.332 16.830 -14.870 1.00 97.88 81 TYR A O 1
ATOM 643 N N . ASN A 1 82 ? 1.845 15.167 -14.915 1.00 95.00 82 ASN A N 1
ATOM 644 C CA . ASN A 1 82 ? 2.226 15.361 -16.315 1.00 95.00 82 ASN A CA 1
ATOM 645 C C . ASN A 1 82 ? 1.461 14.392 -17.249 1.00 95.00 82 ASN A C 1
ATOM 647 O O . ASN A 1 82 ? 0.611 13.602 -16.819 1.00 95.00 82 ASN A O 1
ATOM 651 N N . ASN A 1 83 ? 1.781 14.449 -18.544 1.00 91.31 83 ASN A N 1
ATOM 652 C CA . ASN A 1 83 ? 1.185 13.586 -19.572 1.00 91.31 83 ASN A CA 1
ATOM 653 C C . ASN A 1 83 ? 1.668 12.125 -19.505 1.00 91.31 83 ASN A C 1
ATOM 655 O O . ASN A 1 83 ? 1.040 11.263 -20.102 1.00 91.31 83 ASN A O 1
ATOM 659 N N . LEU A 1 84 ? 2.746 11.842 -18.765 1.00 89.62 84 LEU A N 1
ATOM 660 C CA . LEU A 1 84 ? 3.244 10.486 -18.492 1.00 89.62 84 LEU A CA 1
ATOM 661 C C . LEU A 1 84 ? 2.640 9.894 -17.208 1.00 89.62 84 LEU A C 1
ATOM 663 O O . LEU A 1 84 ? 3.113 8.884 -16.701 1.00 89.62 84 LEU A O 1
ATOM 667 N N . HIS A 1 85 ? 1.605 10.534 -16.651 1.00 91.38 85 HIS A N 1
ATOM 668 C CA . HIS A 1 85 ? 0.959 10.135 -15.397 1.00 91.38 85 HIS A CA 1
ATOM 669 C C . HIS A 1 85 ? 1.873 10.185 -14.157 1.00 91.38 85 HIS A C 1
ATOM 671 O O . HIS A 1 85 ? 1.484 9.695 -13.094 1.00 91.38 85 HIS A O 1
ATOM 677 N N . ASN A 1 86 ? 3.032 10.841 -14.249 1.00 96.81 86 ASN A N 1
ATOM 678 C CA . ASN A 1 86 ? 3.878 11.130 -13.095 1.00 96.81 86 ASN A CA 1
ATOM 679 C C . ASN A 1 86 ? 3.260 12.257 -12.259 1.00 96.81 86 ASN A C 1
ATOM 681 O O . ASN A 1 86 ? 2.742 13.233 -12.811 1.00 96.81 86 ASN A O 1
ATOM 685 N N . ILE A 1 87 ? 3.355 12.152 -10.932 1.00 98.38 87 ILE A N 1
ATOM 686 C CA . ILE A 1 87 ? 3.007 13.241 -10.009 1.00 98.38 87 ILE A CA 1
ATOM 687 C C . ILE A 1 87 ? 4.053 14.344 -10.171 1.00 98.38 87 ILE A C 1
ATOM 689 O O . ILE A 1 87 ? 5.237 14.063 -10.038 1.00 98.38 87 ILE A O 1
ATOM 693 N N . THR A 1 88 ? 3.636 15.583 -10.430 1.00 98.38 88 THR A N 1
ATOM 694 C CA . THR A 1 88 ? 4.523 16.759 -10.543 1.00 98.38 88 THR A CA 1
ATOM 695 C C . THR A 1 88 ? 4.429 17.694 -9.342 1.00 98.38 88 THR A C 1
ATOM 697 O O . THR A 1 88 ? 5.395 18.384 -9.016 1.00 98.38 88 THR A O 1
ATOM 700 N N . LYS A 1 89 ? 3.284 17.706 -8.649 1.00 98.69 89 LYS A N 1
ATOM 701 C CA . LYS A 1 89 ? 3.085 18.464 -7.409 1.00 98.69 89 LYS A CA 1
ATOM 702 C C . LYS A 1 89 ? 2.177 17.694 -6.455 1.00 98.69 89 LYS A C 1
ATOM 704 O O . LYS A 1 89 ? 1.153 17.157 -6.877 1.00 98.69 89 LYS A O 1
ATOM 709 N N . LYS A 1 90 ? 2.530 17.710 -5.171 1.00 98.62 90 LYS A N 1
ATOM 710 C CA . LYS A 1 90 ? 1.679 17.289 -4.053 1.00 98.62 90 LYS A CA 1
ATOM 711 C C . LYS A 1 90 ? 1.685 18.380 -2.996 1.00 98.62 90 LYS A C 1
ATOM 713 O O . LYS A 1 90 ? 2.708 18.629 -2.370 1.00 98.62 90 LYS A O 1
ATOM 718 N N . GLU A 1 91 ? 0.556 19.037 -2.805 1.00 98.56 91 GLU A N 1
ATOM 719 C CA . GLU A 1 91 ? 0.378 20.077 -1.795 1.00 98.56 91 GLU A CA 1
ATOM 720 C C . GLU A 1 91 ? -0.603 19.574 -0.751 1.00 98.56 91 GLU A C 1
ATOM 722 O O . GLU A 1 91 ? -1.782 19.386 -1.041 1.00 98.56 91 GLU A O 1
ATOM 727 N N . LEU A 1 92 ? -0.100 19.328 0.452 1.00 98.44 92 LEU A N 1
ATOM 728 C CA . LEU A 1 92 ? -0.882 18.867 1.581 1.00 98.44 92 LEU A CA 1
ATOM 729 C C . LEU A 1 92 ? -0.889 19.953 2.647 1.00 98.44 92 LEU A C 1
ATOM 731 O O . LEU A 1 92 ? 0.149 20.320 3.183 1.00 98.44 92 LEU A O 1
ATOM 735 N N . ILE A 1 93 ? -2.071 20.423 3.008 1.00 95.56 93 ILE A N 1
ATOM 736 C CA . ILE A 1 93 ? -2.295 21.248 4.188 1.00 95.56 93 ILE A CA 1
ATOM 737 C C . ILE A 1 93 ? -3.107 20.388 5.135 1.00 95.56 93 ILE A C 1
ATOM 739 O O . ILE A 1 93 ? -4.196 19.959 4.776 1.00 95.56 93 ILE A O 1
ATOM 743 N N . HIS A 1 94 ? -2.607 20.126 6.336 1.00 93.69 94 HIS A N 1
ATOM 744 C CA . HIS A 1 94 ? -3.430 19.509 7.365 1.00 93.69 94 HIS A CA 1
ATOM 745 C C . HIS A 1 94 ? -3.168 20.118 8.729 1.00 93.69 94 HIS A C 1
ATOM 747 O O . HIS A 1 94 ? -2.069 20.612 9.010 1.00 93.69 94 HIS A O 1
ATOM 753 N N . THR A 1 95 ? -4.186 20.030 9.571 1.00 95.12 95 THR A N 1
ATOM 754 C CA . THR A 1 95 ? -4.179 20.493 10.950 1.00 95.12 95 THR A CA 1
ATOM 755 C C . THR A 1 95 ? -4.724 19.386 11.833 1.00 95.12 95 THR A C 1
ATOM 757 O O . THR A 1 95 ? -5.775 18.832 11.526 1.00 95.12 95 THR A O 1
ATOM 760 N N . VAL A 1 96 ? -4.046 19.091 12.940 1.00 95.44 96 VAL A N 1
ATOM 761 C CA . VAL A 1 96 ? -4.528 18.165 13.975 1.00 95.44 96 VAL A CA 1
ATOM 762 C C . VAL A 1 96 ? -4.447 18.884 15.317 1.00 95.44 96 VAL A C 1
ATOM 764 O O . VAL A 1 96 ? -3.377 19.355 15.695 1.00 95.44 96 VAL A O 1
ATOM 767 N N . ASN A 1 97 ? -5.571 19.026 16.019 1.00 94.88 97 ASN A N 1
ATOM 768 C CA . ASN A 1 97 ? -5.690 19.767 17.282 1.00 94.88 97 ASN A CA 1
ATOM 769 C C . ASN A 1 97 ? -5.084 21.183 17.212 1.00 94.88 97 ASN A C 1
ATOM 771 O O . ASN A 1 97 ? -4.340 21.614 18.091 1.00 94.88 97 ASN A O 1
ATOM 775 N N . GLY A 1 98 ? -5.358 21.894 16.114 1.00 89.44 98 GLY A N 1
ATOM 776 C CA . GLY A 1 98 ? -4.834 23.241 15.861 1.00 89.44 98 GLY A CA 1
ATOM 777 C C . GLY A 1 98 ? -3.359 23.301 15.437 1.00 89.44 98 GLY A C 1
ATOM 778 O O . GLY A 1 98 ? -2.869 24.384 15.136 1.00 89.44 98 GLY A O 1
ATOM 779 N N . GLN A 1 99 ? -2.647 22.170 15.377 1.00 93.06 99 GLN A N 1
ATOM 780 C CA . GLN A 1 99 ? -1.255 22.107 14.923 1.00 93.06 99 GLN A CA 1
ATOM 781 C C . GLN A 1 99 ? -1.189 21.808 13.425 1.00 93.06 99 GLN A C 1
ATOM 783 O O . GLN A 1 99 ? -1.576 20.721 12.990 1.00 93.06 99 GLN A O 1
ATOM 788 N N . GLN A 1 100 ? -0.686 22.759 12.637 1.00 89.88 100 GLN A N 1
ATOM 789 C CA . GLN A 1 100 ? -0.492 22.590 11.198 1.00 89.88 100 GLN A CA 1
ATOM 790 C C . GLN A 1 100 ? 0.792 21.800 10.908 1.00 89.88 100 GLN A C 1
ATOM 792 O O . GLN A 1 100 ? 1.843 22.076 11.483 1.00 89.88 100 GLN A O 1
ATOM 797 N N . LYS A 1 101 ? 0.710 20.818 10.007 1.00 86.56 101 LYS A N 1
ATOM 798 C CA . LYS A 1 101 ? 1.811 19.885 9.682 1.00 86.56 101 LYS A CA 1
ATOM 799 C C . LYS A 1 101 ? 1.937 19.576 8.177 1.00 86.56 101 LYS A C 1
ATOM 801 O O . LYS A 1 101 ? 2.620 18.637 7.779 1.00 86.56 101 LYS A O 1
ATOM 806 N N . GLY A 1 102 ? 1.278 20.382 7.345 1.00 91.88 102 GLY A N 1
ATOM 807 C CA . GLY A 1 102 ? 1.313 20.258 5.889 1.00 91.88 102 GLY A CA 1
ATOM 808 C C . GLY A 1 102 ? 2.683 20.532 5.254 1.00 91.88 102 GLY A C 1
ATOM 809 O O . GLY A 1 102 ? 3.580 21.085 5.886 1.00 91.88 102 GLY A O 1
ATOM 810 N N . TYR A 1 103 ? 2.816 20.175 3.981 1.00 96.19 103 TYR A N 1
ATOM 811 C CA . TYR A 1 103 ? 4.006 20.373 3.160 1.00 96.19 103 TYR A CA 1
ATOM 812 C C . TYR A 1 103 ? 3.621 20.502 1.677 1.00 96.19 103 TYR A C 1
ATOM 814 O O . TYR A 1 103 ? 2.523 20.136 1.259 1.00 96.19 103 TYR A O 1
ATOM 822 N N . THR A 1 104 ? 4.534 21.013 0.852 1.00 98.38 104 THR A N 1
ATOM 823 C CA . THR A 1 104 ? 4.382 21.016 -0.611 1.00 98.38 104 THR A CA 1
ATOM 824 C C . THR A 1 104 ? 5.602 20.379 -1.246 1.00 98.38 104 THR A C 1
ATOM 826 O O . THR A 1 104 ? 6.714 20.835 -0.999 1.00 98.38 104 THR A O 1
ATOM 829 N N . LEU A 1 105 ? 5.383 19.344 -2.054 1.00 98.50 105 LEU A N 1
ATOM 830 C CA . LEU A 1 105 ? 6.405 18.631 -2.811 1.00 98.50 105 LEU A CA 1
ATOM 831 C C . LEU A 1 105 ? 6.285 18.969 -4.298 1.00 98.50 105 LEU A C 1
ATOM 833 O O . LEU A 1 105 ? 5.197 18.869 -4.871 1.00 98.50 105 LEU A O 1
ATOM 837 N N . HIS A 1 106 ? 7.412 19.312 -4.912 1.00 98.50 106 HIS A N 1
ATOM 838 C CA . HIS A 1 106 ? 7.589 19.423 -6.358 1.00 98.50 106 HIS A CA 1
ATOM 839 C C . HIS A 1 106 ? 8.491 18.288 -6.835 1.00 98.50 106 HIS A C 1
ATOM 841 O O . HIS A 1 106 ? 9.534 18.051 -6.229 1.00 98.50 106 HIS A O 1
ATOM 847 N N . TYR A 1 107 ? 8.073 17.582 -7.882 1.00 98.38 107 TYR A N 1
ATOM 848 C CA . TYR A 1 107 ? 8.767 16.403 -8.397 1.00 98.38 107 TYR A CA 1
ATOM 849 C C . TYR A 1 107 ? 9.404 16.743 -9.737 1.00 98.38 107 TYR A C 1
ATOM 851 O O . TYR A 1 107 ? 8.705 17.139 -10.674 1.00 98.38 107 TYR A O 1
ATOM 859 N N . ASP A 1 108 ? 10.710 16.532 -9.825 1.00 96.69 108 ASP A N 1
ATOM 860 C CA . ASP A 1 108 ? 11.496 16.794 -11.020 1.00 96.69 108 ASP A CA 1
ATOM 861 C C . ASP A 1 108 ? 11.894 15.468 -11.685 1.00 96.69 108 ASP A C 1
ATOM 863 O O . ASP A 1 108 ? 12.377 14.549 -11.020 1.00 96.69 108 ASP A O 1
ATOM 867 N N . TYR A 1 109 ? 11.682 15.380 -13.004 1.00 95.94 109 TYR A N 1
ATOM 868 C CA . TYR A 1 109 ? 11.938 14.197 -13.845 1.00 95.94 109 TYR A CA 1
ATOM 869 C C . TYR A 1 109 ? 12.920 14.535 -14.977 1.00 95.94 109 TYR A C 1
ATOM 871 O O . TYR A 1 109 ? 12.623 14.398 -16.161 1.00 95.94 109 TYR A O 1
ATOM 879 N N . GLY A 1 110 ? 14.080 15.068 -14.609 1.00 87.94 110 GLY A N 1
ATOM 880 C CA . GLY A 1 110 ? 15.162 15.447 -15.517 1.00 87.94 110 GLY A CA 1
ATOM 881 C C . GLY A 1 110 ? 16.141 14.319 -15.858 1.00 87.94 110 GLY A C 1
ATOM 882 O O . GLY A 1 110 ? 17.045 14.546 -16.658 1.00 87.94 110 GLY A O 1
ATOM 883 N N . ASN A 1 111 ? 16.000 13.126 -15.269 1.00 85.50 111 ASN A N 1
ATOM 884 C CA . ASN A 1 111 ? 16.848 11.985 -15.611 1.00 85.50 111 ASN A CA 1
ATOM 885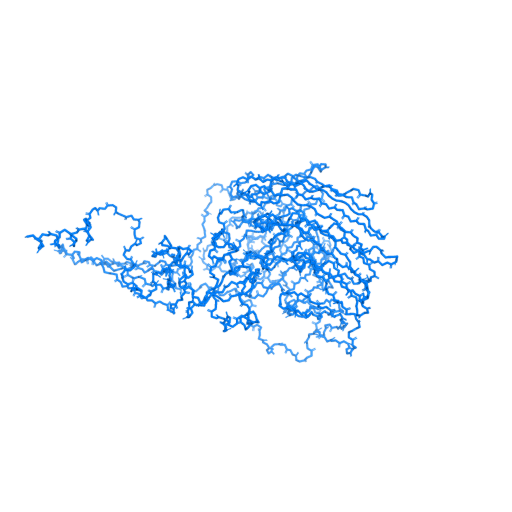 C C . ASN A 1 111 ? 16.355 11.325 -16.909 1.00 85.50 111 ASN A C 1
ATOM 887 O O . ASN A 1 111 ? 15.288 10.717 -16.939 1.00 85.50 111 ASN A O 1
ATOM 891 N N . THR A 1 112 ? 17.148 11.425 -17.977 1.00 83.81 112 THR A N 1
ATOM 892 C CA . THR A 1 112 ? 16.816 10.849 -19.288 1.00 83.81 112 THR A CA 1
ATOM 893 C C . THR A 1 112 ? 16.875 9.323 -19.323 1.00 83.81 112 THR A C 1
ATOM 895 O O . THR A 1 112 ? 16.205 8.726 -20.158 1.00 83.81 112 THR A O 1
ATOM 898 N N . GLU A 1 113 ? 17.650 8.691 -18.438 1.00 80.69 113 GLU A N 1
ATOM 899 C CA . GLU A 1 113 ? 17.733 7.227 -18.318 1.00 80.69 113 GLU A CA 1
ATOM 900 C C . GLU A 1 113 ? 16.521 6.657 -17.567 1.00 80.69 113 GLU A C 1
ATOM 902 O O . GLU A 1 113 ? 16.065 5.552 -17.856 1.00 80.69 113 GLU A O 1
ATOM 907 N N . HIS A 1 114 ? 15.938 7.449 -16.660 1.00 86.56 114 HIS A N 1
ATOM 908 C CA . HIS A 1 114 ? 14.763 7.076 -15.871 1.00 86.56 114 HIS A CA 1
ATOM 909 C C . HIS A 1 114 ? 13.688 8.180 -15.897 1.00 86.56 114 HIS A C 1
ATOM 911 O O . HIS A 1 114 ? 13.420 8.812 -14.875 1.00 86.56 114 HIS A O 1
ATOM 917 N N . PRO A 1 115 ? 13.011 8.411 -17.039 1.00 89.50 115 PRO A N 1
ATOM 918 C CA . PRO A 1 115 ? 12.103 9.553 -17.228 1.00 89.50 115 PRO A CA 1
ATOM 919 C C . PRO A 1 115 ? 10.825 9.507 -16.371 1.00 89.50 115 PRO A C 1
ATOM 921 O O . PRO A 1 115 ? 10.108 10.503 -16.265 1.00 89.50 115 PRO A O 1
ATOM 924 N N . ASN A 1 116 ? 10.522 8.356 -15.764 1.00 90.81 116 ASN A N 1
ATOM 925 C CA . ASN A 1 116 ? 9.386 8.175 -14.858 1.00 90.81 116 ASN A CA 1
ATOM 926 C C . ASN A 1 116 ? 9.781 8.127 -13.378 1.00 90.81 116 ASN A C 1
ATOM 928 O O . ASN A 1 116 ? 8.898 8.076 -12.525 1.00 90.81 116 ASN A O 1
ATOM 932 N N . ALA A 1 117 ? 11.079 8.170 -13.071 1.00 93.50 117 ALA A N 1
ATOM 933 C CA . ALA A 1 117 ? 11.586 8.201 -11.709 1.00 93.50 117 ALA A CA 1
ATOM 934 C C . ALA A 1 117 ? 11.965 9.646 -11.335 1.00 93.50 117 ALA A C 1
ATOM 936 O O . ALA A 1 117 ? 12.658 10.311 -12.113 1.00 93.50 117 ALA A O 1
ATOM 937 N N . PRO A 1 118 ? 11.523 10.178 -10.182 1.00 95.38 118 PRO A N 1
ATOM 938 C CA . PRO A 1 118 ? 11.860 11.543 -9.801 1.00 95.38 118 PRO A CA 1
ATOM 939 C C . PRO A 1 118 ? 13.339 11.641 -9.414 1.00 95.38 118 PRO A C 1
ATOM 941 O O . PRO A 1 118 ? 13.758 11.129 -8.381 1.00 95.38 118 PRO A O 1
ATOM 944 N N . ASN A 1 119 ? 14.153 12.357 -10.186 1.00 93.00 119 ASN A N 1
ATOM 945 C CA . ASN A 1 119 ? 15.557 12.563 -9.819 1.00 93.00 119 ASN A CA 1
ATOM 946 C C . ASN A 1 119 ? 15.712 13.554 -8.653 1.00 93.00 119 ASN A C 1
ATOM 948 O O . ASN A 1 119 ? 16.738 13.549 -7.969 1.00 93.00 119 ASN A O 1
ATOM 952 N N . ALA A 1 120 ? 14.708 14.403 -8.415 1.00 95.94 120 ALA A N 1
ATOM 953 C CA . ALA A 1 120 ? 14.633 15.238 -7.228 1.00 95.94 120 ALA A CA 1
ATOM 954 C C . ALA A 1 120 ? 13.187 15.456 -6.765 1.00 95.94 120 ALA A C 1
ATOM 956 O O . ALA A 1 120 ? 12.260 15.542 -7.571 1.00 95.94 120 ALA A O 1
ATOM 957 N N . ILE A 1 121 ? 13.006 15.573 -5.450 1.00 97.62 121 ILE A N 1
ATOM 958 C CA . ILE A 1 121 ? 11.764 16.036 -4.833 1.00 97.62 121 ILE A CA 1
ATOM 959 C C . ILE A 1 121 ? 12.093 17.225 -3.934 1.00 97.62 121 ILE A C 1
ATOM 961 O O . ILE A 1 121 ? 12.777 17.088 -2.918 1.00 97.62 121 ILE A O 1
ATOM 965 N N . THR A 1 122 ? 11.591 18.398 -4.303 1.00 97.06 122 THR A N 1
ATOM 966 C CA . THR A 1 122 ? 11.775 19.637 -3.545 1.00 97.06 122 THR A CA 1
ATOM 967 C C . THR A 1 122 ? 10.613 19.831 -2.580 1.00 97.06 122 THR A C 1
ATOM 969 O O . THR A 1 122 ? 9.467 19.946 -3.012 1.00 97.06 122 THR A O 1
ATOM 972 N N . GLU A 1 123 ? 10.895 19.908 -1.279 1.00 96.06 123 GLU A N 1
ATOM 973 C CA . GLU A 1 123 ? 9.906 20.270 -0.257 1.00 96.06 123 GLU A CA 1
ATOM 974 C C . GLU A 1 123 ? 9.997 21.771 0.056 1.00 96.06 123 GLU A C 1
ATOM 976 O O . GLU A 1 123 ? 11.046 22.266 0.471 1.00 96.06 123 GLU A O 1
ATOM 981 N N . VAL A 1 124 ? 8.902 22.514 -0.135 1.00 95.31 124 VAL A N 1
ATOM 982 C CA . VAL A 1 124 ? 8.863 23.962 0.132 1.00 95.31 124 VAL A CA 1
ATOM 983 C C . VAL A 1 124 ? 9.200 24.240 1.599 1.00 95.31 124 VAL A C 1
ATOM 985 O O . VAL A 1 124 ? 8.586 23.686 2.507 1.00 95.31 124 VAL A O 1
ATOM 988 N N . GLY A 1 125 ? 10.170 25.128 1.828 1.00 91.44 125 GLY A N 1
ATOM 989 C CA . GLY A 1 125 ? 10.664 25.478 3.163 1.00 91.44 125 GLY A CA 1
ATOM 990 C C . GLY A 1 125 ? 11.846 24.630 3.645 1.00 91.44 125 GLY A C 1
ATOM 991 O O . GLY A 1 125 ? 12.436 24.957 4.675 1.00 91.44 125 GLY A O 1
ATOM 992 N N . LYS A 1 126 ? 12.241 23.583 2.909 1.00 91.81 126 LYS A N 1
ATOM 993 C CA . LYS A 1 126 ? 13.524 22.896 3.114 1.00 91.81 126 LYS A CA 1
ATOM 994 C C . LYS A 1 126 ? 14.610 23.553 2.252 1.00 91.81 126 LYS A C 1
ATOM 996 O O . LYS A 1 126 ? 14.311 23.992 1.145 1.00 91.81 126 LYS A O 1
ATOM 1001 N N . PRO A 1 127 ? 15.857 23.645 2.751 1.00 91.38 127 PRO A N 1
ATOM 1002 C CA . PRO A 1 127 ? 16.927 24.354 2.051 1.00 91.38 127 PRO A CA 1
ATOM 1003 C C . PRO A 1 127 ? 17.461 23.584 0.839 1.00 91.38 127 PRO A C 1
ATOM 1005 O O . PRO A 1 127 ? 17.905 24.210 -0.113 1.00 91.38 127 PRO A O 1
ATOM 1008 N N . GLU A 1 128 ? 17.403 22.251 0.861 1.00 91.31 128 GLU A N 1
ATOM 1009 C CA . GLU A 1 128 ? 17.893 21.392 -0.216 1.00 91.31 128 GLU A CA 1
ATOM 1010 C C . GLU A 1 128 ? 16.815 20.374 -0.605 1.00 91.31 128 GLU A C 1
ATOM 1012 O O . GLU A 1 128 ? 16.115 19.865 0.283 1.00 91.31 128 GLU A O 1
ATOM 1017 N N . PRO A 1 129 ? 16.676 20.053 -1.903 1.00 93.25 129 PRO A N 1
ATOM 1018 C CA . PRO A 1 129 ? 15.772 19.011 -2.353 1.00 93.25 129 PRO A CA 1
ATOM 1019 C C . PRO A 1 129 ? 16.310 17.629 -1.988 1.00 93.25 129 PRO A C 1
ATOM 1021 O O . PRO A 1 129 ? 17.518 17.421 -1.858 1.00 93.25 129 PRO A O 1
ATOM 1024 N N . ARG A 1 130 ? 15.404 16.658 -1.904 1.00 94.50 130 ARG A N 1
ATOM 1025 C CA . ARG A 1 130 ? 15.773 15.250 -1.853 1.00 94.50 130 ARG A CA 1
ATOM 1026 C C . ARG A 1 130 ? 16.223 14.807 -3.241 1.00 94.50 130 ARG A C 1
ATOM 1028 O O . ARG A 1 130 ? 15.395 14.772 -4.145 1.00 94.50 130 ARG A O 1
ATOM 1035 N N . LYS A 1 131 ? 17.500 14.474 -3.421 1.00 92.06 131 LYS A N 1
ATOM 1036 C CA . LYS A 1 131 ? 18.057 14.037 -4.716 1.00 92.06 131 LYS A CA 1
ATOM 1037 C C . LYS A 1 131 ? 18.233 12.530 -4.733 1.00 92.06 131 LYS A C 1
ATOM 1039 O O . LYS A 1 131 ? 18.815 12.002 -3.792 1.00 92.06 131 LYS A O 1
ATOM 1044 N N . TYR A 1 132 ? 17.756 11.874 -5.785 1.00 89.88 132 TYR A N 1
ATOM 1045 C CA . TYR A 1 132 ? 17.778 10.420 -5.919 1.00 89.88 132 TYR A CA 1
ATOM 1046 C C . TYR A 1 132 ? 18.830 9.951 -6.923 1.00 89.88 132 TYR A C 1
ATOM 1048 O O . TYR A 1 132 ? 19.035 10.570 -7.969 1.00 89.88 132 TYR A O 1
ATOM 1056 N N . SER A 1 133 ? 19.428 8.805 -6.618 1.00 84.00 133 SER A N 1
ATOM 1057 C CA . SER A 1 133 ? 20.212 7.988 -7.542 1.00 84.00 133 SER A CA 1
ATOM 1058 C C . SER A 1 133 ? 19.512 6.648 -7.737 1.00 84.00 133 SER A C 1
ATOM 1060 O O . SER A 1 133 ? 18.869 6.147 -6.811 1.00 84.00 133 SER A O 1
ATOM 1062 N N . TYR A 1 134 ? 19.661 6.068 -8.924 1.00 80.38 134 TYR A N 1
ATOM 1063 C CA . TYR A 1 134 ? 18.992 4.834 -9.323 1.00 80.38 134 TYR A CA 1
ATOM 1064 C C . TYR A 1 134 ? 20.001 3.821 -9.863 1.00 80.38 134 TYR A C 1
ATOM 1066 O O . TYR A 1 134 ? 21.073 4.203 -10.330 1.00 80.38 134 TYR A O 1
ATOM 1074 N N . ASP A 1 135 ? 19.671 2.537 -9.763 1.00 76.62 135 ASP A N 1
ATOM 1075 C CA . ASP A 1 135 ? 20.329 1.495 -10.549 1.00 76.62 135 ASP A CA 1
ATOM 1076 C C . ASP A 1 135 ? 19.708 1.390 -11.955 1.00 76.62 135 ASP A C 1
ATOM 1078 O O . ASP A 1 135 ? 18.696 2.023 -12.257 1.00 76.62 135 ASP A O 1
ATOM 1082 N N . GLY A 1 136 ? 20.294 0.557 -12.820 1.00 75.25 136 GLY A N 1
ATOM 1083 C CA . GLY A 1 136 ? 19.813 0.380 -14.195 1.00 75.25 136 GLY A CA 1
ATOM 1084 C C . GLY A 1 136 ? 18.388 -0.182 -14.313 1.00 75.25 136 GLY A C 1
ATOM 1085 O O . GLY A 1 136 ? 17.755 0.009 -15.349 1.00 75.25 136 GLY A O 1
ATOM 1086 N N . ASN A 1 137 ? 17.858 -0.817 -13.261 1.00 71.94 137 ASN A N 1
ATOM 1087 C CA . ASN A 1 137 ? 16.484 -1.326 -13.211 1.00 71.94 137 ASN A CA 1
ATOM 1088 C C . ASN A 1 137 ? 15.489 -0.266 -12.700 1.00 71.94 137 ASN A C 1
ATOM 1090 O O . ASN A 1 137 ? 14.290 -0.529 -12.618 1.00 71.94 137 ASN A O 1
ATOM 1094 N N . GLY A 1 138 ? 15.965 0.938 -12.366 1.00 80.56 138 GLY A N 1
ATOM 1095 C CA . GLY A 1 138 ? 15.145 2.023 -11.843 1.00 80.56 138 GLY A CA 1
ATOM 1096 C C . GLY A 1 138 ? 14.833 1.890 -10.350 1.00 80.56 138 GLY A C 1
ATOM 1097 O O . GLY A 1 138 ? 13.906 2.545 -9.863 1.00 80.56 138 GLY A O 1
ATOM 1098 N N . ASN A 1 139 ? 15.576 1.084 -9.590 1.00 81.19 139 ASN A N 1
ATOM 1099 C CA . ASN A 1 139 ? 15.441 1.069 -8.137 1.00 81.19 139 ASN A CA 1
ATOM 1100 C C . ASN A 1 139 ? 16.262 2.210 -7.520 1.00 81.19 139 ASN A C 1
ATOM 1102 O O . ASN A 1 139 ? 17.421 2.398 -7.897 1.00 81.19 139 ASN A O 1
ATOM 1106 N N . PRO A 1 140 ? 15.725 2.977 -6.556 1.00 84.69 140 PRO A N 1
ATOM 1107 C CA . PRO A 1 140 ? 16.487 4.023 -5.897 1.00 84.69 140 PRO A CA 1
ATOM 1108 C C . PRO A 1 140 ? 17.568 3.381 -5.023 1.00 84.69 140 PRO A C 1
ATOM 1110 O O . PRO A 1 140 ? 17.268 2.563 -4.156 1.00 84.69 140 PRO A O 1
ATOM 1113 N N . THR A 1 141 ? 18.827 3.755 -5.225 1.00 78.50 141 THR A N 1
ATOM 1114 C CA . THR A 1 141 ? 19.981 3.246 -4.458 1.00 78.50 141 THR A CA 1
ATOM 1115 C C . THR A 1 141 ? 20.370 4.189 -3.324 1.00 78.50 141 THR A C 1
ATOM 1117 O O . THR A 1 141 ? 20.896 3.771 -2.290 1.00 78.50 141 THR A O 1
ATOM 1120 N N . ASN A 1 142 ? 20.077 5.476 -3.490 1.00 78.56 142 ASN A N 1
ATOM 1121 C CA . ASN A 1 142 ? 20.404 6.524 -2.538 1.00 78.56 142 ASN A CA 1
ATOM 1122 C C . ASN A 1 142 ? 19.455 7.709 -2.706 1.00 78.56 142 ASN A C 1
ATOM 1124 O O . ASN A 1 142 ? 19.072 8.052 -3.825 1.00 78.56 142 ASN A O 1
ATOM 1128 N N . TYR A 1 143 ? 19.144 8.372 -1.596 1.00 83.81 143 TYR A N 1
ATOM 1129 C CA . TYR A 1 143 ? 18.840 9.789 -1.634 1.00 83.81 143 TYR A CA 1
ATOM 1130 C C . TYR A 1 143 ? 19.486 10.543 -0.478 1.00 83.81 143 TYR A C 1
ATOM 1132 O O . TYR A 1 143 ? 19.637 10.028 0.631 1.00 83.81 143 TYR A O 1
ATOM 1140 N N . SER A 1 144 ? 19.783 11.814 -0.726 1.00 80.69 144 SER A N 1
ATOM 1141 C CA . SER A 1 144 ? 20.184 12.774 0.303 1.00 80.69 144 SER A CA 1
ATOM 1142 C C . SER A 1 144 ? 19.204 13.940 0.348 1.00 80.69 144 SER A C 1
ATOM 1144 O O . SER A 1 144 ? 18.702 14.385 -0.682 1.00 80.69 144 SER A O 1
ATOM 1146 N N . GLU A 1 145 ? 18.908 14.412 1.554 1.00 82.31 145 GLU A N 1
ATOM 1147 C CA . GLU A 1 145 ? 18.124 15.612 1.843 1.00 82.31 145 GLU A CA 1
ATOM 1148 C C . GLU A 1 145 ? 18.765 16.365 3.027 1.00 82.31 145 GLU A C 1
ATOM 1150 O O . GLU A 1 145 ? 19.779 15.938 3.586 1.00 82.31 145 GLU A O 1
ATOM 1155 N N . PHE A 1 146 ? 18.227 17.522 3.417 1.00 79.31 146 PHE A N 1
ATOM 1156 C CA . PHE A 1 146 ? 18.850 18.347 4.458 1.00 79.31 146 PHE A CA 1
ATOM 1157 C C . PHE A 1 146 ? 19.065 17.583 5.782 1.00 79.31 146 PHE A C 1
ATOM 1159 O O . PHE A 1 146 ? 18.101 17.227 6.461 1.00 79.31 146 PHE A O 1
ATOM 1166 N N . ASN A 1 147 ? 20.336 17.379 6.160 1.00 81.12 147 ASN A N 1
ATOM 1167 C CA . ASN A 1 147 ? 20.783 16.620 7.340 1.00 81.12 147 ASN A CA 1
ATOM 1168 C C . ASN A 1 147 ? 20.262 15.174 7.420 1.00 81.12 147 ASN A C 1
ATOM 1170 O O . ASN A 1 147 ? 20.183 14.613 8.513 1.00 81.12 147 ASN A O 1
ATOM 1174 N N . SER A 1 148 ? 19.896 14.574 6.288 1.00 84.12 148 SER A N 1
ATOM 1175 C CA . SER A 1 148 ? 19.419 13.198 6.250 1.00 84.12 148 SER A CA 1
ATOM 1176 C C . SER A 1 148 ? 19.841 12.508 4.959 1.00 84.12 148 SER A C 1
ATOM 1178 O O . SER A 1 148 ? 19.830 13.107 3.887 1.00 84.12 148 SER A O 1
ATOM 1180 N N . PHE A 1 149 ? 20.192 11.233 5.039 1.00 82.50 149 PHE A N 1
ATOM 1181 C CA . PHE A 1 149 ? 20.353 10.386 3.868 1.00 82.50 149 PHE A CA 1
ATOM 1182 C C . PHE A 1 149 ? 19.686 9.034 4.092 1.00 82.50 149 PHE A C 1
ATOM 1184 O O . PHE A 1 149 ? 19.585 8.552 5.225 1.00 82.50 149 PHE A O 1
ATOM 1191 N N . ARG A 1 150 ? 19.301 8.414 2.980 1.00 86.25 150 ARG A N 1
ATOM 1192 C CA . ARG A 1 150 ? 18.867 7.026 2.904 1.00 86.25 150 ARG A CA 1
ATOM 1193 C C . ARG A 1 150 ? 19.669 6.315 1.828 1.00 86.25 150 ARG A C 1
ATOM 1195 O O . ARG A 1 150 ? 19.665 6.747 0.681 1.00 86.25 150 ARG A O 1
ATOM 1202 N N . LYS A 1 151 ? 20.280 5.182 2.167 1.00 76.81 151 LYS A N 1
ATOM 1203 C CA . LYS A 1 151 ? 20.824 4.230 1.182 1.00 76.81 151 LYS A CA 1
ATOM 1204 C C . LYS A 1 151 ? 19.973 2.976 1.145 1.00 76.81 151 LYS A C 1
ATOM 1206 O O . LYS A 1 151 ? 19.481 2.553 2.186 1.00 76.81 151 LYS A O 1
ATOM 1211 N N . MET A 1 152 ? 19.807 2.401 -0.036 1.00 82.56 152 MET A N 1
ATOM 1212 C CA . MET A 1 152 ? 18.938 1.258 -0.300 1.00 82.56 152 MET A CA 1
ATOM 1213 C C . MET A 1 152 ? 19.708 0.197 -1.087 1.00 82.56 152 MET A C 1
ATOM 1215 O O . MET A 1 152 ? 20.414 0.515 -2.043 1.00 82.56 152 MET A O 1
ATOM 1219 N N . THR A 1 153 ? 19.573 -1.060 -0.675 1.00 74.12 153 THR A N 1
ATOM 1220 C CA . THR A 1 153 ? 20.179 -2.220 -1.342 1.00 74.12 153 THR A CA 1
ATOM 1221 C C . THR A 1 153 ? 19.084 -3.148 -1.842 1.00 74.12 153 THR A C 1
ATOM 1223 O O . THR A 1 153 ? 18.124 -3.411 -1.114 1.00 74.12 153 THR A O 1
ATOM 1226 N N . TRP A 1 154 ? 19.256 -3.659 -3.057 1.00 75.56 154 TRP A N 1
ATOM 1227 C CA . TRP A 1 154 ? 18.296 -4.498 -3.771 1.00 75.56 154 TRP A CA 1
ATOM 1228 C C . TRP A 1 154 ? 18.949 -5.824 -4.168 1.00 75.56 154 TRP A C 1
ATOM 1230 O O . TRP A 1 154 ? 20.165 -5.865 -4.358 1.00 75.56 154 TRP A O 1
ATOM 1240 N N . ASP A 1 155 ? 18.158 -6.893 -4.254 1.00 68.31 155 ASP A N 1
ATOM 1241 C CA . ASP A 1 155 ? 18.612 -8.187 -4.776 1.00 68.31 155 ASP A CA 1
ATOM 1242 C C . ASP A 1 155 ? 18.409 -8.314 -6.294 1.00 68.31 155 ASP A C 1
ATOM 1244 O O . ASP A 1 155 ? 17.860 -7.428 -6.954 1.00 68.31 155 ASP A O 1
ATOM 1248 N N . GLU A 1 156 ? 18.854 -9.438 -6.854 1.00 65.94 156 GLU A N 1
ATOM 1249 C CA . GLU A 1 156 ? 18.745 -9.763 -8.277 1.00 65.94 156 GLU A CA 1
ATOM 1250 C C . GLU A 1 156 ? 17.299 -9.885 -8.789 1.00 65.94 156 GLU A C 1
ATOM 1252 O O . GLU A 1 156 ? 17.069 -9.813 -9.995 1.00 65.94 156 GLU A O 1
ATOM 1257 N N . GLU A 1 157 ? 16.320 -10.029 -7.891 1.00 62.94 157 GLU A N 1
ATOM 1258 C CA . GLU A 1 157 ? 14.890 -10.085 -8.207 1.00 62.94 157 GLU A CA 1
ATOM 1259 C C . GLU A 1 157 ? 14.193 -8.719 -8.017 1.00 62.94 157 GLU A C 1
ATOM 1261 O O . GLU A 1 157 ? 12.963 -8.644 -8.030 1.00 62.94 157 GLU A O 1
ATOM 1266 N N . ASN A 1 158 ? 14.962 -7.628 -7.873 1.00 71.19 158 ASN A N 1
ATOM 1267 C CA . ASN A 1 158 ? 14.489 -6.260 -7.613 1.00 71.19 158 ASN A CA 1
ATOM 1268 C C . ASN A 1 158 ? 13.709 -6.104 -6.294 1.00 71.19 158 ASN A C 1
ATOM 1270 O O . ASN A 1 158 ? 12.794 -5.280 -6.193 1.00 71.19 158 ASN A O 1
ATOM 1274 N N . ARG A 1 159 ? 14.066 -6.862 -5.251 1.00 77.94 159 ARG A N 1
ATOM 1275 C CA . ARG A 1 159 ? 13.460 -6.750 -3.915 1.00 77.94 159 ARG A CA 1
ATOM 1276 C C . ARG A 1 159 ? 14.373 -5.979 -2.968 1.00 77.94 159 ARG A C 1
ATOM 1278 O O . ARG A 1 159 ? 15.585 -6.177 -2.934 1.00 77.94 159 ARG A O 1
ATOM 1285 N N . LEU A 1 160 ? 13.782 -5.105 -2.154 1.00 82.62 160 LEU A N 1
ATOM 1286 C CA . LEU A 1 160 ? 14.511 -4.271 -1.197 1.00 82.62 160 LEU A CA 1
ATOM 1287 C C . LEU A 1 160 ? 15.083 -5.131 -0.061 1.00 82.62 160 LEU A C 1
ATOM 1289 O O . LEU A 1 160 ? 14.325 -5.606 0.783 1.00 82.62 160 LEU A O 1
ATOM 1293 N N . MET A 1 161 ? 16.402 -5.291 0.007 1.00 79.44 161 MET A N 1
ATOM 1294 C CA . MET A 1 161 ? 17.090 -6.072 1.043 1.00 79.44 161 MET A CA 1
ATOM 1295 C C . MET A 1 161 ? 17.451 -5.255 2.278 1.00 79.44 161 MET A C 1
ATOM 1297 O O . MET A 1 161 ? 17.490 -5.790 3.386 1.00 79.44 161 MET A O 1
ATOM 1301 N N . GLY A 1 162 ? 17.741 -3.965 2.116 1.00 76.81 162 GLY A N 1
ATOM 1302 C CA . GLY A 1 162 ? 18.166 -3.158 3.247 1.00 76.81 162 GLY A CA 1
ATOM 1303 C C . GLY A 1 162 ? 18.086 -1.660 3.025 1.00 76.81 162 GLY A C 1
ATOM 1304 O O . GLY A 1 162 ? 18.166 -1.175 1.899 1.00 76.81 162 GLY A O 1
ATOM 1305 N N . ILE A 1 163 ? 17.927 -0.942 4.134 1.00 80.19 163 ILE A N 1
ATOM 1306 C CA . ILE A 1 163 ? 17.932 0.515 4.218 1.00 80.19 163 ILE A CA 1
ATOM 1307 C C . ILE A 1 163 ? 18.954 0.947 5.269 1.00 80.19 163 ILE A C 1
ATOM 1309 O O . ILE A 1 163 ? 19.012 0.375 6.357 1.00 80.19 163 ILE A O 1
ATOM 1313 N N . ASN A 1 164 ? 19.730 1.981 4.955 1.00 75.94 164 ASN A N 1
ATOM 1314 C CA . ASN A 1 164 ? 20.541 2.719 5.913 1.00 75.94 164 ASN A CA 1
ATOM 1315 C C . ASN A 1 164 ? 20.050 4.167 5.990 1.00 75.94 164 ASN A C 1
ATOM 1317 O O . ASN A 1 164 ? 20.324 4.950 5.080 1.00 75.94 164 ASN A O 1
ATOM 1321 N N . ASP A 1 165 ? 19.366 4.499 7.082 1.00 80.50 165 ASP A N 1
ATOM 1322 C CA . ASP A 1 165 ? 18.875 5.838 7.393 1.00 80.50 165 ASP A CA 1
ATOM 1323 C C . ASP A 1 165 ? 19.774 6.489 8.437 1.00 80.50 165 ASP A C 1
ATOM 1325 O O . ASP A 1 165 ? 19.651 6.232 9.637 1.00 80.50 165 ASP A O 1
ATOM 1329 N N . ASN A 1 166 ? 20.684 7.361 8.002 1.00 77.56 166 ASN A N 1
ATOM 1330 C CA . ASN A 1 166 ? 21.569 8.101 8.909 1.00 77.56 166 ASN A CA 1
ATOM 1331 C C . ASN A 1 166 ? 22.361 7.207 9.889 1.00 77.56 166 ASN A C 1
ATOM 1333 O O . ASN A 1 166 ? 22.583 7.576 11.041 1.00 77.56 166 ASN A O 1
ATOM 1337 N N . GLY A 1 167 ? 22.773 6.014 9.448 1.00 67.56 167 GLY A N 1
ATOM 1338 C CA . GLY A 1 167 ? 23.479 5.023 10.268 1.00 67.56 167 GLY A CA 1
ATOM 1339 C C . GLY A 1 167 ? 22.574 4.002 10.967 1.00 67.56 167 GLY A C 1
ATOM 1340 O O . GLY A 1 167 ? 23.090 3.065 11.584 1.00 67.56 167 GLY A O 1
ATOM 1341 N N . LYS A 1 168 ? 21.246 4.140 10.862 1.00 72.94 168 LYS A N 1
ATOM 1342 C CA . LYS A 1 168 ? 20.285 3.122 11.302 1.00 72.94 168 LYS A CA 1
ATOM 1343 C C . LYS A 1 168 ? 20.039 2.126 10.187 1.00 72.94 168 LYS A C 1
ATOM 1345 O O . LYS A 1 168 ? 19.675 2.507 9.080 1.00 72.94 168 LYS A O 1
ATOM 1350 N N . LEU A 1 169 ? 20.250 0.852 10.485 1.00 72.19 169 LEU A N 1
ATOM 1351 C CA . LEU A 1 169 ? 20.102 -0.231 9.529 1.00 72.19 169 LEU A CA 1
ATOM 1352 C C . LEU A 1 169 ? 18.736 -0.885 9.676 1.00 72.19 169 LEU A C 1
ATOM 1354 O O . LEU A 1 169 ? 18.275 -1.149 10.785 1.00 72.19 169 LEU A O 1
ATOM 1358 N N . HIS A 1 170 ? 18.131 -1.191 8.537 1.00 80.50 170 HIS A N 1
ATOM 1359 C CA . HIS A 1 170 ? 16.902 -1.956 8.402 1.00 80.50 170 HIS A CA 1
ATOM 1360 C C . HIS A 1 170 ? 17.171 -3.045 7.369 1.00 80.50 170 HIS A C 1
ATOM 1362 O O . HIS A 1 170 ? 17.684 -2.742 6.296 1.00 80.50 170 HIS A O 1
ATOM 1368 N N . ILE A 1 171 ? 16.886 -4.300 7.694 1.00 78.56 171 ILE A N 1
ATOM 1369 C CA . ILE A 1 171 ? 17.222 -5.455 6.854 1.00 78.56 171 ILE A CA 1
ATOM 1370 C C . ILE A 1 171 ? 15.964 -6.283 6.643 1.00 78.56 171 ILE A C 1
ATOM 1372 O O . ILE A 1 171 ? 15.249 -6.570 7.606 1.00 78.56 171 ILE A O 1
ATOM 1376 N N . TYR A 1 172 ? 15.741 -6.702 5.403 1.00 79.00 172 TYR A N 1
ATOM 1377 C CA . TYR A 1 172 ? 14.625 -7.529 4.973 1.00 79.00 172 TYR A CA 1
ATOM 1378 C C . TYR A 1 172 ? 15.146 -8.813 4.322 1.00 79.00 172 TYR A C 1
ATOM 1380 O O . TYR A 1 172 ? 16.168 -8.821 3.638 1.00 79.00 172 TYR A O 1
ATOM 1388 N N . SER A 1 173 ? 14.443 -9.919 4.536 1.00 78.00 173 SER A N 1
ATOM 1389 C CA . SER A 1 173 ? 14.726 -11.203 3.894 1.00 78.00 173 SER A CA 1
ATOM 1390 C C . SER A 1 173 ? 13.436 -11.799 3.354 1.00 78.00 173 SER A C 1
ATOM 1392 O O . SER A 1 173 ? 12.388 -11.683 3.997 1.00 78.00 173 SER A O 1
ATOM 1394 N N . TYR A 1 174 ? 13.528 -12.450 2.198 1.00 70.81 174 TYR A N 1
ATOM 1395 C CA . TYR A 1 174 ? 12.393 -12.983 1.448 1.00 70.81 174 TYR A CA 1
ATOM 1396 C C . TYR A 1 174 ? 12.541 -14.491 1.238 1.00 70.81 174 TYR A C 1
ATOM 1398 O O . TYR A 1 174 ? 13.655 -15.018 1.263 1.00 70.81 174 TYR A O 1
ATOM 1406 N N . ASP A 1 175 ? 11.421 -15.187 1.062 1.00 64.75 175 ASP A N 1
ATOM 1407 C CA . ASP A 1 175 ? 11.420 -16.570 0.594 1.00 64.75 175 ASP A CA 1
ATOM 1408 C C . ASP A 1 175 ? 11.591 -16.656 -0.937 1.00 64.75 175 ASP A C 1
ATOM 1410 O O . ASP A 1 175 ? 11.719 -15.652 -1.644 1.00 64.75 175 ASP A O 1
ATOM 1414 N N . ALA A 1 176 ? 11.576 -17.882 -1.464 1.00 61.56 176 ALA A N 1
ATOM 1415 C CA . ALA A 1 176 ? 11.683 -18.139 -2.900 1.00 61.56 176 ALA A CA 1
ATOM 1416 C C . ALA A 1 176 ? 10.464 -17.659 -3.717 1.00 61.56 176 ALA A C 1
ATOM 1418 O O . ALA A 1 176 ? 10.523 -17.649 -4.941 1.00 61.56 176 ALA A O 1
ATOM 1419 N N . ASN A 1 177 ? 9.356 -17.283 -3.068 1.00 54.97 177 ASN A N 1
ATOM 1420 C CA . ASN A 1 177 ? 8.176 -16.714 -3.723 1.00 54.97 177 ASN A CA 1
ATOM 1421 C C . ASN A 1 177 ? 8.175 -15.173 -3.686 1.00 54.97 177 ASN A C 1
ATOM 1423 O O . ASN A 1 177 ? 7.252 -14.551 -4.220 1.00 54.97 177 ASN A O 1
ATOM 1427 N N . GLY A 1 178 ? 9.181 -14.556 -3.055 1.00 62.84 178 GLY A N 1
ATOM 1428 C CA . GLY A 1 178 ? 9.262 -13.112 -2.848 1.00 62.84 178 GLY A CA 1
ATOM 1429 C C . GLY A 1 178 ? 8.435 -12.601 -1.670 1.00 62.84 178 GLY A C 1
ATOM 1430 O O . GLY A 1 178 ? 8.225 -11.394 -1.555 1.00 62.84 178 GLY A O 1
ATOM 1431 N N . GLU A 1 179 ? 7.954 -13.473 -0.781 1.00 68.12 179 GLU A N 1
ATOM 1432 C CA . GLU A 1 179 ? 7.273 -13.056 0.443 1.00 68.12 179 GLU A CA 1
ATOM 1433 C C . GLU A 1 179 ? 8.297 -12.711 1.527 1.00 68.12 179 GLU A C 1
ATOM 1435 O O . GLU A 1 179 ? 9.239 -13.461 1.785 1.00 68.12 179 GLU A O 1
ATOM 1440 N N . ARG A 1 180 ? 8.120 -11.565 2.194 1.00 80.56 180 ARG A N 1
ATOM 1441 C CA . ARG A 1 180 ? 9.012 -11.143 3.280 1.00 80.56 180 ARG A CA 1
ATOM 1442 C C . ARG A 1 180 ? 8.876 -12.095 4.467 1.00 80.56 180 ARG A C 1
ATOM 1444 O O . ARG A 1 180 ? 7.834 -12.117 5.113 1.00 80.56 180 ARG A O 1
ATOM 1451 N N . VAL A 1 181 ? 9.949 -12.810 4.802 1.00 76.88 181 VAL A N 1
ATOM 1452 C CA . VAL A 1 181 ? 9.991 -13.760 5.925 1.00 76.88 181 VAL A CA 1
ATOM 1453 C C . VAL A 1 181 ? 10.561 -13.153 7.192 1.00 76.88 181 VAL A C 1
ATOM 1455 O O . VAL A 1 181 ? 10.138 -13.531 8.281 1.00 76.88 181 VAL A O 1
ATOM 1458 N N . ILE A 1 182 ? 11.488 -12.196 7.097 1.00 78.44 182 ILE A N 1
ATOM 1459 C CA . ILE A 1 182 ? 12.074 -11.524 8.266 1.00 78.44 182 ILE A CA 1
ATOM 1460 C C . ILE A 1 182 ? 12.318 -10.048 7.952 1.00 78.44 182 ILE A C 1
ATOM 1462 O O . ILE A 1 182 ? 12.775 -9.705 6.864 1.00 78.44 182 ILE A O 1
ATOM 1466 N N . LYS A 1 183 ? 12.043 -9.181 8.932 1.00 85.31 183 LYS A N 1
ATOM 1467 C CA . LYS A 1 183 ? 12.595 -7.824 8.996 1.00 85.31 183 LYS A CA 1
ATOM 1468 C C . LYS A 1 183 ? 13.297 -7.581 10.326 1.00 85.31 183 LYS A C 1
ATOM 1470 O O . LYS A 1 183 ? 12.900 -8.141 11.350 1.00 85.31 183 LYS A O 1
ATOM 1475 N N . SER A 1 184 ? 14.314 -6.732 10.324 1.00 82.38 184 SER A N 1
ATOM 1476 C CA . SER A 1 184 ? 15.008 -6.294 11.537 1.00 82.38 184 SER A CA 1
ATOM 1477 C C . SER A 1 184 ? 15.512 -4.864 11.406 1.00 82.38 184 SER A C 1
ATOM 1479 O O . SER A 1 184 ? 15.719 -4.392 10.290 1.00 82.38 184 SER A O 1
ATOM 1481 N N . ASN A 1 185 ? 15.702 -4.171 12.529 1.00 81.12 185 ASN A N 1
ATOM 1482 C CA . ASN A 1 185 ? 16.187 -2.794 12.519 1.00 81.12 185 ASN A CA 1
ATOM 1483 C C . ASN A 1 185 ? 16.988 -2.395 13.770 1.00 81.12 185 ASN A C 1
ATOM 1485 O O . ASN A 1 185 ? 16.755 -2.909 14.863 1.00 81.12 185 ASN A O 1
ATOM 1489 N N . GLY A 1 186 ? 17.869 -1.403 13.641 1.00 73.00 186 GLY A N 1
ATOM 1490 C CA . GLY A 1 186 ? 18.491 -0.722 14.779 1.00 73.00 186 GLY A CA 1
ATOM 1491 C C . GLY A 1 186 ? 19.732 0.104 14.429 1.00 73.00 186 GLY A C 1
ATOM 1492 O O . GLY A 1 186 ? 20.014 0.367 13.263 1.00 73.00 186 GLY A O 1
ATOM 1493 N N . ASP A 1 187 ? 20.456 0.547 15.459 1.00 67.31 187 ASP A N 1
ATOM 1494 C CA . ASP A 1 187 ? 21.669 1.357 15.304 1.00 67.31 187 ASP A CA 1
ATOM 1495 C C . ASP A 1 187 ? 22.897 0.520 14.911 1.00 67.31 187 ASP A C 1
ATOM 1497 O O . ASP A 1 187 ? 23.276 -0.408 15.624 1.00 67.31 187 ASP A O 1
ATOM 1501 N N . SER A 1 188 ? 23.608 0.900 13.849 1.00 60.78 188 SER A N 1
ATOM 1502 C CA . SER A 1 188 ? 24.884 0.259 13.512 1.00 60.78 188 SER A CA 1
ATOM 1503 C C . SER A 1 188 ? 25.896 0.402 14.663 1.00 60.78 188 SER A C 1
ATOM 1505 O O . SER A 1 188 ? 26.469 1.473 14.868 1.00 60.78 188 SER A O 1
ATOM 1507 N N . GLN A 1 189 ? 26.161 -0.678 15.405 1.00 55.38 189 GLN A N 1
ATOM 1508 C CA . GLN A 1 189 ? 27.155 -0.683 16.481 1.00 55.38 189 GLN A CA 1
ATOM 1509 C C . GLN A 1 189 ? 28.479 -1.260 15.984 1.00 55.38 189 GLN A C 1
ATOM 1511 O O . GLN A 1 189 ? 28.608 -2.462 15.754 1.00 55.38 189 GLN A O 1
ATOM 1516 N N . ASN A 1 190 ? 29.479 -0.392 15.854 1.00 55.25 190 ASN A N 1
ATOM 1517 C CA . ASN A 1 190 ? 30.854 -0.801 15.594 1.00 55.25 190 ASN A CA 1
ATOM 1518 C C . ASN A 1 190 ? 31.526 -1.170 16.920 1.00 55.25 190 ASN A C 1
ATOM 1520 O O . ASN A 1 190 ? 31.700 -0.321 17.794 1.00 55.25 190 ASN A O 1
ATOM 1524 N N . VAL A 1 191 ? 31.929 -2.427 17.065 1.00 45.44 191 VAL A N 1
ATOM 1525 C CA . VAL A 1 191 ? 32.829 -2.869 18.129 1.00 45.44 191 VAL A CA 1
ATOM 1526 C C . VAL A 1 191 ? 34.232 -2.483 17.706 1.00 45.44 191 VAL A C 1
ATOM 1528 O O . VAL A 1 191 ? 34.757 -3.018 16.734 1.00 45.44 191 VAL A O 1
ATOM 1531 N N . THR A 1 192 ? 34.850 -1.554 18.424 1.00 41.81 192 THR A N 1
ATOM 1532 C CA . THR A 1 192 ? 36.247 -1.184 18.202 1.00 41.81 192 THR A CA 1
ATOM 1533 C C . THR A 1 192 ? 37.140 -1.864 19.231 1.00 41.81 192 THR A C 1
ATOM 1535 O O . THR A 1 192 ? 36.893 -1.803 20.434 1.00 41.81 192 THR A O 1
ATOM 1538 N N . ILE A 1 193 ? 38.203 -2.517 18.759 1.00 36.22 193 ILE A N 1
ATOM 1539 C CA . ILE A 1 193 ? 39.287 -3.018 19.608 1.00 36.22 193 ILE A CA 1
ATOM 1540 C C . ILE A 1 193 ? 40.520 -2.191 19.260 1.00 36.22 193 ILE A C 1
ATOM 1542 O O . ILE A 1 193 ? 40.922 -2.118 18.101 1.00 36.22 193 ILE A O 1
ATOM 1546 N N . ASN A 1 194 ? 41.100 -1.524 20.260 1.00 37.38 194 ASN A N 1
ATOM 1547 C CA . ASN A 1 194 ? 42.288 -0.674 20.105 1.00 37.38 194 ASN A CA 1
ATOM 1548 C C . ASN A 1 194 ? 42.144 0.412 19.018 1.00 37.38 194 ASN A C 1
ATOM 1550 O O . ASN A 1 194 ? 43.077 0.683 18.269 1.00 37.38 194 ASN A O 1
ATOM 1554 N N . GLY A 1 195 ? 40.957 1.016 18.902 1.00 37.66 195 GLY A N 1
ATOM 1555 C CA . GLY A 1 195 ? 40.692 2.089 17.935 1.00 37.66 195 GLY A CA 1
ATOM 1556 C C . GLY A 1 195 ? 40.454 1.628 16.492 1.00 37.66 195 GLY A C 1
ATOM 1557 O O . GLY A 1 195 ? 40.201 2.470 15.637 1.00 37.66 195 GLY A O 1
ATOM 1558 N N . THR A 1 196 ? 40.473 0.319 16.217 1.00 38.03 196 THR A N 1
ATOM 1559 C CA . THR A 1 196 ? 40.163 -0.260 14.896 1.00 38.03 196 THR A CA 1
ATOM 1560 C C . THR A 1 196 ? 38.829 -1.005 14.957 1.00 38.03 196 THR A C 1
ATOM 1562 O O . THR A 1 196 ? 38.546 -1.677 15.950 1.00 38.03 196 THR A O 1
ATOM 1565 N N . ASN A 1 197 ? 37.986 -0.875 13.927 1.00 38.44 197 ASN A N 1
ATOM 1566 C CA . ASN A 1 197 ? 36.714 -1.600 13.856 1.00 38.44 197 ASN A CA 1
ATOM 1567 C C . ASN A 1 197 ? 36.983 -3.114 13.773 1.00 38.44 197 ASN A C 1
ATOM 1569 O O . ASN A 1 197 ? 37.649 -3.572 12.849 1.00 38.44 197 ASN A O 1
ATOM 1573 N N . ALA A 1 198 ? 36.506 -3.860 14.766 1.00 35.12 198 ALA A N 1
ATOM 1574 C CA . ALA A 1 198 ? 36.721 -5.292 14.929 1.00 35.12 198 ALA A CA 1
ATOM 1575 C C . ALA A 1 198 ? 35.488 -6.130 14.550 1.00 35.12 198 ALA A C 1
ATOM 1577 O O . ALA A 1 198 ? 35.643 -7.286 14.166 1.00 35.12 198 ALA A O 1
ATOM 1578 N N . ALA A 1 199 ? 34.275 -5.577 14.664 1.00 38.75 199 ALA A N 1
ATOM 1579 C CA . ALA A 1 199 ? 33.031 -6.212 14.226 1.00 38.75 199 ALA A CA 1
ATOM 1580 C C . ALA A 1 199 ? 31.875 -5.201 14.202 1.00 38.75 199 ALA A C 1
ATOM 1582 O O . ALA A 1 199 ? 31.803 -4.320 15.056 1.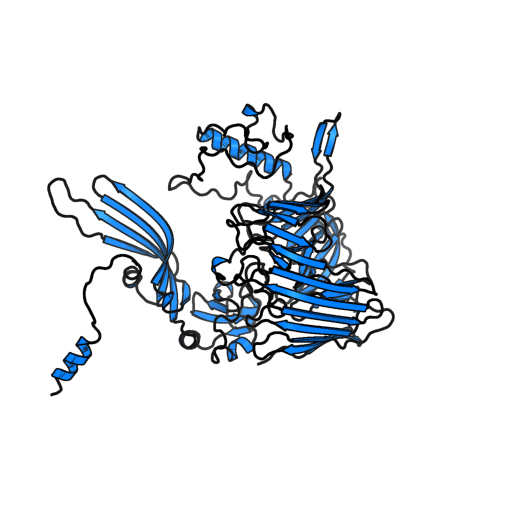00 38.75 199 ALA A O 1
ATOM 1583 N N . THR A 1 200 ? 30.903 -5.393 13.313 1.00 46.41 200 THR A N 1
ATOM 1584 C CA . THR A 1 200 ? 29.590 -4.736 13.408 1.00 46.41 200 THR A CA 1
ATOM 1585 C C . THR A 1 200 ? 28.616 -5.688 14.106 1.00 46.41 200 THR A C 1
ATOM 1587 O O . THR A 1 200 ? 28.456 -6.838 13.692 1.00 46.41 200 THR A O 1
ATOM 1590 N N . LEU A 1 201 ? 27.998 -5.247 15.204 1.00 46.34 201 LEU A N 1
ATOM 1591 C CA . LEU A 1 201 ? 26.965 -6.015 15.902 1.00 46.34 201 LEU A CA 1
ATOM 1592 C C . LEU A 1 201 ? 25.652 -5.951 15.111 1.00 46.34 201 LEU A C 1
ATOM 1594 O O . LEU A 1 201 ? 25.131 -4.868 14.857 1.00 46.34 201 LEU A O 1
ATOM 1598 N N . ASN A 1 202 ? 25.106 -7.119 14.764 1.00 51.25 202 ASN A N 1
ATOM 1599 C CA . ASN A 1 202 ? 23.799 -7.244 14.117 1.00 51.25 202 ASN A CA 1
ATOM 1600 C C . ASN A 1 202 ? 22.658 -7.199 15.150 1.00 51.25 202 ASN A C 1
ATOM 1602 O O . ASN A 1 202 ? 22.797 -7.662 16.284 1.00 51.25 202 ASN A O 1
ATOM 1606 N N . HIS A 1 203 ? 21.506 -6.670 14.742 1.00 54.34 203 HIS A N 1
ATOM 1607 C CA . HIS A 1 203 ? 20.327 -6.504 15.592 1.00 54.34 203 HIS A CA 1
ATOM 1608 C C . HIS A 1 203 ? 19.618 -7.829 15.881 1.00 54.34 203 HIS A C 1
ATOM 1610 O O . HIS A 1 203 ? 18.827 -8.306 15.076 1.00 54.34 203 HIS A O 1
ATOM 1616 N N . PHE A 1 204 ? 19.850 -8.403 17.063 1.00 53.59 204 PHE A N 1
ATOM 1617 C CA . PHE A 1 204 ? 19.165 -9.631 17.502 1.00 53.59 204 PHE A CA 1
ATOM 1618 C C . PHE A 1 204 ? 17.869 -9.375 18.284 1.00 53.59 204 PHE A C 1
ATOM 1620 O O . PHE A 1 204 ? 17.133 -10.312 18.588 1.00 53.59 204 PHE A O 1
ATOM 1627 N N . GLU A 1 205 ? 17.592 -8.121 18.652 1.00 59.97 205 GLU A N 1
ATOM 1628 C CA . GLU A 1 205 ? 16.493 -7.793 19.567 1.00 59.97 205 GLU A CA 1
ATOM 1629 C C . GLU A 1 205 ? 15.259 -7.202 18.878 1.00 59.97 205 GLU A C 1
ATOM 1631 O O . GLU A 1 205 ? 14.139 -7.464 19.306 1.00 59.97 205 GLU A O 1
ATOM 1636 N N . ASN A 1 206 ? 15.448 -6.449 17.797 1.00 75.62 206 ASN A N 1
ATOM 1637 C CA . ASN A 1 206 ? 14.374 -5.768 17.079 1.00 75.62 206 ASN A CA 1
ATOM 1638 C C . ASN A 1 206 ? 14.154 -6.457 15.736 1.00 75.62 206 ASN A C 1
ATOM 1640 O O . ASN A 1 206 ? 14.635 -6.002 14.700 1.00 75.62 206 ASN A O 1
ATOM 1644 N N . TYR A 1 207 ? 13.464 -7.594 15.773 1.00 81.00 207 TYR A N 1
ATOM 1645 C CA . TYR A 1 207 ? 13.081 -8.335 14.578 1.00 81.00 207 TYR A CA 1
ATOM 1646 C C . TYR A 1 207 ? 11.584 -8.649 14.580 1.00 81.00 207 TYR A C 1
ATOM 1648 O O . TYR A 1 207 ? 10.927 -8.725 15.626 1.00 81.00 207 TYR A O 1
ATOM 1656 N N . THR A 1 208 ? 11.062 -8.851 13.377 1.00 85.88 208 THR A N 1
ATOM 1657 C CA . THR A 1 208 ? 9.750 -9.436 13.112 1.00 85.88 208 THR A CA 1
ATOM 1658 C C . THR A 1 208 ? 9.953 -10.585 12.136 1.00 85.88 208 THR A C 1
ATOM 1660 O O . THR A 1 208 ? 10.506 -10.382 11.057 1.00 85.88 208 THR A O 1
ATOM 1663 N N . ALA A 1 209 ? 9.543 -11.788 12.522 1.00 81.25 209 ALA A N 1
ATOM 1664 C CA . ALA A 1 209 ? 9.589 -12.975 11.683 1.00 81.25 209 ALA A CA 1
ATOM 1665 C C . ALA A 1 209 ? 8.172 -13.374 11.259 1.00 81.25 209 ALA A C 1
ATOM 1667 O O . ALA A 1 209 ? 7.300 -13.606 12.096 1.00 81.25 209 ALA A O 1
ATOM 1668 N N . TYR A 1 210 ? 7.956 -13.468 9.955 1.00 77.69 210 TYR A N 1
ATOM 1669 C CA . TYR A 1 210 ? 6.711 -13.859 9.313 1.00 77.69 210 TYR A CA 1
ATOM 1670 C C . TYR A 1 210 ? 6.798 -15.351 8.996 1.00 77.69 210 TYR A C 1
ATOM 1672 O O . TYR A 1 210 ? 7.242 -15.758 7.929 1.00 77.69 210 TYR A O 1
ATOM 1680 N N . VAL A 1 211 ? 6.414 -16.184 9.965 1.00 69.75 211 VAL A N 1
ATOM 1681 C CA . VAL A 1 211 ? 6.413 -17.648 9.791 1.00 69.75 211 VAL A CA 1
ATOM 1682 C C . VAL A 1 211 ? 5.360 -18.055 8.758 1.00 69.75 211 VAL A C 1
ATOM 1684 O O . VAL A 1 211 ? 5.538 -19.010 8.011 1.00 69.75 211 VAL A O 1
ATOM 1687 N N . SER A 1 212 ? 4.239 -17.333 8.741 1.00 66.25 212 SER A N 1
ATOM 1688 C CA . SER A 1 212 ? 3.202 -17.396 7.712 1.00 66.25 212 SER A CA 1
ATOM 1689 C C . SER A 1 212 ? 2.348 -16.122 7.784 1.00 66.25 212 SER A C 1
ATOM 1691 O O . SER A 1 212 ? 2.427 -15.405 8.788 1.00 66.25 212 SER A O 1
ATOM 1693 N N . PRO A 1 213 ? 1.436 -15.874 6.824 1.00 66.31 213 PRO A N 1
ATOM 1694 C CA . PRO A 1 213 ? 0.457 -14.789 6.938 1.00 66.31 213 PRO A CA 1
ATOM 1695 C C . PRO A 1 213 ? -0.368 -14.833 8.238 1.00 66.31 213 PRO A C 1
ATOM 1697 O O . PRO A 1 213 ? -0.821 -13.800 8.730 1.00 66.31 213 PRO A O 1
ATOM 1700 N N . TYR A 1 214 ? -0.538 -16.024 8.822 1.00 73.12 214 TYR A N 1
ATOM 1701 C CA . TYR A 1 214 ? -1.332 -16.269 10.028 1.00 73.12 214 TYR A CA 1
ATOM 1702 C C . TYR A 1 214 ? -0.533 -16.173 11.330 1.00 73.12 214 TYR A C 1
ATOM 1704 O O . TYR A 1 214 ? -1.135 -16.153 12.403 1.00 73.12 214 TYR A O 1
ATOM 1712 N N . PHE A 1 215 ? 0.800 -16.167 11.274 1.00 77.00 215 PHE A N 1
ATOM 1713 C CA . PHE A 1 215 ? 1.636 -16.273 12.467 1.00 77.00 215 PHE A CA 1
ATOM 1714 C C . PHE A 1 215 ? 2.910 -15.445 12.339 1.00 77.00 215 PHE A C 1
ATOM 1716 O O . PHE A 1 215 ? 3.800 -15.762 11.548 1.00 77.00 215 PHE A O 1
ATOM 1723 N N . VAL A 1 216 ? 2.994 -14.403 13.162 1.00 85.12 216 VAL A N 1
ATOM 1724 C CA . VAL A 1 216 ? 4.102 -13.445 13.186 1.00 85.12 216 VAL A CA 1
ATOM 1725 C C . VAL A 1 216 ? 4.751 -13.457 14.561 1.00 85.12 216 VAL A C 1
ATOM 1727 O O . VAL A 1 216 ? 4.063 -13.520 15.576 1.00 85.12 216 VAL A O 1
ATOM 1730 N N . VAL A 1 217 ? 6.076 -13.406 14.609 1.00 81.25 217 VAL A N 1
ATOM 1731 C CA . VAL A 1 217 ? 6.866 -13.498 15.838 1.00 81.25 217 VAL A CA 1
ATOM 1732 C C . VAL A 1 217 ? 7.727 -12.255 16.004 1.00 81.25 217 VAL A C 1
ATOM 1734 O O . VAL A 1 217 ? 8.393 -11.815 15.073 1.00 81.25 217 VAL A O 1
ATOM 1737 N N . ASN A 1 218 ? 7.762 -11.733 17.223 1.00 82.38 218 ASN A N 1
ATOM 1738 C CA . ASN A 1 218 ? 8.638 -10.656 17.666 1.00 82.38 218 ASN A CA 1
ATOM 1739 C C . ASN A 1 218 ? 9.373 -11.089 18.942 1.00 82.38 218 ASN A C 1
ATOM 1741 O O . ASN A 1 218 ? 9.062 -12.117 19.550 1.00 82.38 218 ASN A O 1
ATOM 1745 N N . LYS A 1 219 ? 10.332 -10.283 19.412 1.00 77.88 219 LYS A N 1
ATOM 1746 C CA . LYS A 1 219 ? 11.011 -10.553 20.687 1.00 77.88 219 LYS A CA 1
ATOM 1747 C C . LYS A 1 219 ? 9.993 -10.660 21.833 1.00 77.88 219 LYS A C 1
ATOM 1749 O O . LYS A 1 219 ? 9.338 -9.685 22.193 1.00 77.88 219 LYS A O 1
ATOM 1754 N N . GLY A 1 220 ? 9.878 -11.857 22.409 1.00 77.06 220 GLY A N 1
ATOM 1755 C CA . GLY A 1 220 ? 9.011 -12.139 23.558 1.00 77.06 220 GLY A CA 1
ATOM 1756 C C . GLY A 1 220 ? 7.516 -12.284 23.244 1.00 77.06 220 GLY A C 1
ATOM 1757 O O . GLY A 1 220 ? 6.732 -12.535 24.160 1.00 77.06 220 GLY A O 1
ATOM 1758 N N . LYS A 1 221 ? 7.098 -12.114 21.982 1.00 84.19 221 LYS A N 1
ATOM 1759 C CA . LYS A 1 221 ? 5.683 -12.072 21.586 1.00 84.19 221 LYS A CA 1
ATOM 1760 C C . LYS A 1 221 ? 5.442 -12.797 20.271 1.00 84.19 221 LYS A C 1
ATOM 1762 O O . LYS A 1 221 ? 6.309 -12.850 19.406 1.00 84.19 221 LYS A O 1
ATOM 1767 N N . PHE A 1 222 ? 4.227 -13.285 20.092 1.00 86.19 222 PHE A N 1
ATOM 1768 C CA . PHE A 1 222 ? 3.733 -13.730 18.799 1.00 86.19 222 PHE A CA 1
ATOM 1769 C C . PHE A 1 222 ? 2.337 -13.172 18.559 1.00 86.19 222 PHE A C 1
ATOM 1771 O O . PHE A 1 222 ? 1.590 -12.907 19.498 1.00 86.19 222 PHE A O 1
ATOM 1778 N N . THR A 1 223 ? 1.974 -13.030 17.293 1.00 88.62 223 THR A N 1
ATOM 1779 C CA . THR A 1 223 ? 0.638 -12.637 16.869 1.00 88.62 223 THR A CA 1
ATOM 1780 C C . THR A 1 223 ? 0.067 -13.707 15.953 1.00 88.62 223 THR A C 1
ATOM 1782 O O . THR A 1 223 ? 0.662 -14.050 14.932 1.00 88.62 223 THR A O 1
ATOM 1785 N N . LYS A 1 224 ? -1.104 -14.231 16.317 1.00 88.00 224 LYS A N 1
ATOM 1786 C CA . LYS A 1 224 ? -1.939 -15.077 15.460 1.00 88.00 224 LYS A CA 1
ATOM 1787 C C . LYS A 1 224 ? -2.936 -14.195 14.723 1.00 88.00 224 LYS A C 1
ATOM 1789 O O . LYS A 1 224 ? -3.753 -13.539 15.370 1.00 88.00 224 LYS A O 1
ATOM 1794 N N . HIS A 1 225 ? -2.894 -14.201 13.400 1.00 80.94 225 HIS A N 1
ATOM 1795 C CA . HIS A 1 225 ? -3.833 -13.485 12.548 1.00 80.94 225 HIS A CA 1
ATOM 1796 C C . HIS A 1 225 ? -4.897 -14.432 11.990 1.00 80.94 225 HIS A C 1
ATOM 1798 O O . HIS A 1 225 ? -4.603 -15.555 11.585 1.00 80.94 225 HIS A O 1
ATOM 1804 N N . TYR A 1 226 ? -6.131 -13.945 11.940 1.00 79.44 226 TYR A N 1
ATOM 1805 C CA . TYR A 1 226 ? -7.277 -14.621 11.348 1.00 79.44 226 TYR A CA 1
ATOM 1806 C C . TYR A 1 226 ? -7.843 -13.732 10.246 1.00 79.44 226 TYR A C 1
ATOM 1808 O O . TYR A 1 226 ? -8.008 -12.522 10.439 1.00 79.44 226 TYR A O 1
ATOM 1816 N N . PHE A 1 227 ? -8.132 -14.344 9.102 1.00 69.19 227 PHE A N 1
ATOM 1817 C CA . PHE A 1 227 ? -8.567 -13.657 7.894 1.00 69.19 227 PHE A CA 1
ATOM 1818 C C . PHE A 1 227 ? -9.904 -14.204 7.404 1.00 69.19 227 PHE A C 1
ATOM 1820 O O . PHE A 1 227 ? -10.199 -15.388 7.570 1.00 69.19 227 PHE A O 1
ATOM 1827 N N . GLU A 1 228 ? -10.663 -13.339 6.745 1.00 53.12 228 GLU A N 1
ATOM 1828 C CA . GLU A 1 228 ? -11.786 -13.687 5.883 1.00 53.12 228 GLU A CA 1
ATOM 1829 C C . GLU A 1 228 ? -11.435 -13.216 4.467 1.00 53.12 228 GLU A C 1
ATOM 1831 O O . GLU A 1 228 ? -11.292 -12.021 4.202 1.00 53.12 228 GLU A O 1
ATOM 1836 N N . GLY A 1 229 ? -11.197 -14.166 3.558 1.00 58.69 229 GLY A N 1
ATOM 1837 C CA . GLY A 1 229 ? -10.597 -13.852 2.261 1.00 58.69 229 GLY A CA 1
ATOM 1838 C C . GLY A 1 229 ? -9.229 -13.178 2.431 1.00 58.69 229 GLY A C 1
ATOM 1839 O O . GLY A 1 229 ? -8.341 -13.732 3.075 1.00 58.69 229 GLY A O 1
ATOM 1840 N N . ALA A 1 230 ? -9.066 -11.985 1.853 1.00 54.03 230 ALA A N 1
ATOM 1841 C CA . ALA A 1 230 ? -7.856 -11.169 1.989 1.00 54.03 230 ALA A CA 1
ATOM 1842 C C . ALA A 1 230 ? -7.890 -10.213 3.202 1.00 54.03 230 ALA A C 1
ATOM 1844 O O . ALA A 1 230 ? -6.866 -9.628 3.555 1.00 54.03 230 ALA A O 1
ATOM 1845 N N . GLY A 1 231 ? -9.052 -10.042 3.844 1.00 55.06 231 GLY A N 1
ATOM 1846 C CA . GLY A 1 231 ? -9.244 -9.103 4.947 1.00 55.06 231 GLY A CA 1
ATOM 1847 C C . GLY A 1 231 ? -8.816 -9.698 6.285 1.00 55.06 231 GLY A C 1
ATOM 1848 O O . GLY A 1 231 ? -9.235 -10.796 6.651 1.00 55.06 231 GLY A O 1
ATOM 1849 N N . ARG A 1 232 ? -7.991 -8.973 7.045 1.00 79.88 232 ARG A N 1
ATOM 1850 C CA . ARG A 1 232 ? -7.642 -9.347 8.422 1.00 79.88 232 ARG A CA 1
ATOM 1851 C C . ARG A 1 232 ? -8.814 -9.007 9.332 1.00 79.88 232 ARG A C 1
ATOM 1853 O O . ARG A 1 232 ? -9.186 -7.846 9.418 1.00 79.88 232 ARG A O 1
ATOM 1860 N N . VAL A 1 233 ? -9.355 -10.003 10.029 1.00 82.12 233 VAL A N 1
ATOM 1861 C CA . VAL A 1 233 ? -10.520 -9.832 10.914 1.00 82.12 233 VAL A CA 1
ATOM 1862 C C . VAL A 1 233 ? -10.095 -9.808 12.377 1.00 82.12 233 VAL A C 1
ATOM 1864 O O . VAL A 1 233 ? -10.677 -9.092 13.192 1.00 82.12 233 VAL A O 1
ATOM 1867 N N . THR A 1 234 ? -9.073 -10.582 12.753 1.00 90.19 234 THR A N 1
ATOM 1868 C CA . THR A 1 234 ? -8.650 -10.684 14.157 1.00 90.19 234 THR A CA 1
ATOM 1869 C C . THR A 1 234 ? -7.151 -10.906 14.299 1.00 90.19 234 THR A C 1
ATOM 1871 O O . THR A 1 234 ? -6.559 -11.686 13.557 1.00 90.19 234 THR A O 1
ATOM 1874 N N . SER A 1 235 ? -6.555 -10.280 15.310 1.00 92.19 235 SER A N 1
ATOM 1875 C CA . SER A 1 235 ? -5.201 -10.562 15.791 1.00 92.19 235 SER A CA 1
ATOM 1876 C C . SER A 1 235 ? -5.255 -10.960 17.261 1.00 92.19 235 SER A C 1
ATOM 1878 O O . SER A 1 235 ? -5.880 -10.272 18.065 1.00 92.19 235 SER A O 1
ATOM 1880 N N . LYS A 1 236 ? -4.595 -12.060 17.622 1.00 91.62 236 LYS A N 1
ATOM 1881 C CA . LYS A 1 236 ? -4.409 -12.484 19.014 1.00 91.62 236 LYS A CA 1
ATOM 1882 C C . LYS A 1 236 ? -2.936 -12.429 19.358 1.00 91.62 236 LYS A C 1
ATOM 1884 O O . LYS A 1 236 ? -2.141 -13.079 18.680 1.00 91.62 236 LYS A O 1
ATOM 1889 N N . ILE A 1 237 ? -2.591 -11.681 20.392 1.00 90.00 237 ILE A N 1
ATOM 1890 C CA . ILE A 1 237 ? -1.216 -11.555 20.854 1.00 90.00 237 ILE A CA 1
ATOM 1891 C C . ILE A 1 237 ? -1.016 -12.523 22.005 1.00 90.00 237 ILE A C 1
ATOM 1893 O O . ILE A 1 237 ? -1.763 -12.521 22.986 1.00 90.00 237 ILE A O 1
ATOM 1897 N N . GLY A 1 238 ? -0.005 -13.362 21.860 1.00 85.88 238 GLY A N 1
ATOM 1898 C CA . GLY A 1 238 ? 0.488 -14.197 22.932 1.00 85.88 238 GLY A CA 1
ATOM 1899 C C . GLY A 1 238 ? 1.932 -13.866 23.255 1.00 85.88 238 GLY A C 1
ATOM 1900 O O . GLY A 1 238 ? 2.639 -13.172 22.518 1.00 85.88 238 GLY A O 1
ATOM 1901 N N . GLU A 1 239 ? 2.370 -14.394 24.383 1.00 86.19 239 GLU A N 1
ATOM 1902 C CA . GLU A 1 239 ? 3.739 -14.279 24.845 1.00 86.19 239 GLU A CA 1
ATOM 1903 C C . GLU A 1 239 ? 4.462 -15.611 24.675 1.00 86.19 239 GLU A C 1
ATOM 1905 O O . GLU A 1 239 ? 3.877 -16.685 24.527 1.00 86.19 239 GLU A O 1
ATOM 1910 N N . GLY A 1 240 ? 5.778 -15.553 24.665 1.00 74.19 240 GLY A N 1
ATOM 1911 C CA . GLY A 1 240 ? 6.584 -16.753 24.573 1.00 74.19 240 GLY A CA 1
ATOM 1912 C C . GLY A 1 240 ? 8.012 -16.409 24.249 1.00 74.19 240 GLY A C 1
ATOM 1913 O O . GLY A 1 240 ? 8.397 -15.244 24.154 1.00 74.19 240 GLY A O 1
ATOM 1914 N N . THR A 1 241 ? 8.818 -17.441 24.100 1.00 68.88 241 THR A N 1
ATOM 1915 C CA . THR A 1 241 ? 10.238 -17.274 23.849 1.00 68.88 241 THR A CA 1
ATOM 1916 C C . THR A 1 241 ? 10.644 -18.120 22.669 1.00 68.88 241 THR A C 1
ATOM 1918 O O . THR A 1 241 ? 10.151 -19.226 22.441 1.00 68.88 241 THR A O 1
ATOM 1921 N N . PHE A 1 242 ? 11.568 -17.577 21.891 1.00 59.12 242 PHE A N 1
ATOM 1922 C CA . PHE A 1 242 ? 12.249 -18.372 20.897 1.00 59.12 242 PHE A CA 1
ATOM 1923 C C . PHE A 1 242 ? 13.227 -19.292 21.625 1.00 59.12 242 PHE A C 1
ATOM 1925 O O . PHE A 1 242 ? 14.110 -18.823 22.347 1.00 59.12 242 PHE A O 1
ATOM 1932 N N . LYS A 1 243 ? 13.046 -20.603 21.479 1.00 55.72 243 LYS A N 1
ATOM 1933 C CA . LYS A 1 243 ? 13.922 -21.607 22.072 1.00 55.72 243 LYS A CA 1
ATOM 1934 C C . LYS A 1 243 ? 14.886 -22.076 20.983 1.00 55.72 243 LYS A C 1
ATOM 1936 O O . LYS A 1 243 ? 14.564 -22.966 20.208 1.00 55.72 243 LYS A O 1
ATOM 1941 N N . GLN A 1 244 ? 16.049 -21.434 20.891 1.00 51.59 244 GLN A N 1
ATOM 1942 C CA . GLN A 1 244 ? 17.177 -21.893 20.071 1.00 51.59 244 GLN A CA 1
ATOM 1943 C C . GLN A 1 244 ? 18.525 -21.467 20.680 1.00 51.59 244 GLN A C 1
ATOM 1945 O O . GLN A 1 244 ? 18.566 -20.530 21.485 1.00 51.59 244 GLN A O 1
ATOM 1950 N N . PRO A 1 245 ? 19.641 -22.129 20.311 1.00 44.28 245 PRO A N 1
ATOM 1951 C CA . PRO A 1 245 ? 20.967 -21.749 20.761 1.00 44.28 245 PRO A CA 1
ATOM 1952 C C . PRO A 1 245 ? 21.417 -20.453 20.060 1.00 44.28 245 PRO A C 1
ATOM 1954 O O . PRO A 1 245 ? 21.700 -20.409 18.869 1.00 44.28 245 PRO A O 1
ATOM 1957 N N . ALA A 1 246 ? 21.526 -19.397 20.859 1.00 42.03 246 ALA A N 1
ATOM 1958 C CA . ALA A 1 246 ? 22.374 -18.218 20.690 1.00 42.03 246 ALA A CA 1
ATOM 1959 C C . ALA A 1 246 ? 22.052 -17.110 19.668 1.00 42.03 246 ALA A C 1
ATOM 1961 O O . ALA A 1 246 ? 22.436 -15.990 19.991 1.00 42.03 246 ALA A O 1
ATOM 1962 N N . LYS A 1 247 ? 21.413 -17.285 18.501 1.00 44.97 247 LYS A N 1
ATOM 1963 C CA . LYS A 1 247 ? 21.218 -16.139 17.569 1.00 44.97 247 LYS A CA 1
ATOM 1964 C C . LYS A 1 247 ? 19.964 -16.285 16.712 1.00 44.97 247 LYS A C 1
ATOM 1966 O O . LYS A 1 247 ? 19.826 -17.263 15.992 1.00 44.97 247 LYS A O 1
ATOM 1971 N N . ILE A 1 248 ? 19.074 -15.291 16.759 1.00 42.22 248 ILE A N 1
ATOM 1972 C CA . ILE A 1 248 ? 17.970 -15.178 15.798 1.00 42.22 248 ILE A CA 1
ATOM 1973 C C . ILE A 1 248 ? 18.545 -14.543 14.545 1.00 42.22 248 ILE A C 1
ATOM 1975 O O . ILE A 1 248 ? 18.609 -13.328 14.391 1.00 42.22 248 ILE A O 1
ATOM 1979 N N . THR A 1 249 ? 19.047 -15.403 13.684 1.00 42.62 249 THR A N 1
ATOM 1980 C CA . THR A 1 249 ? 19.315 -15.120 12.286 1.00 42.62 249 THR A CA 1
ATOM 1981 C C . THR A 1 249 ? 18.300 -15.935 11.507 1.00 42.62 249 THR A C 1
ATOM 1983 O O . THR A 1 249 ? 18.043 -17.091 11.845 1.00 42.62 249 THR A O 1
ATOM 1986 N N . ALA A 1 250 ? 17.676 -15.341 10.494 1.00 36.72 250 ALA A N 1
ATOM 1987 C CA . ALA A 1 250 ? 16.910 -16.103 9.519 1.00 36.72 250 ALA A CA 1
ATOM 1988 C C . ALA A 1 250 ? 17.765 -17.301 9.056 1.00 36.72 250 ALA A C 1
ATOM 1990 O O . ALA A 1 250 ? 18.853 -17.124 8.508 1.00 36.72 250 ALA A O 1
ATOM 1991 N N . GLY A 1 251 ? 17.349 -18.517 9.412 1.00 38.47 251 GLY A N 1
ATOM 1992 C CA . GLY A 1 251 ? 18.086 -19.744 9.100 1.00 38.47 251 GLY A CA 1
ATOM 1993 C C . GLY A 1 251 ? 19.462 -19.929 9.763 1.00 38.47 251 GLY A C 1
ATOM 1994 O O . GLY A 1 251 ? 20.193 -20.804 9.326 1.00 38.47 251 GLY A O 1
ATOM 1995 N N . GLY A 1 252 ? 19.861 -19.164 10.787 1.00 37.50 252 GLY A N 1
ATOM 1996 C CA . GLY A 1 252 ? 21.163 -19.375 11.445 1.00 37.50 252 GLY A CA 1
ATOM 1997 C C . GLY A 1 252 ? 22.363 -18.649 10.807 1.00 37.50 252 GLY A C 1
ATOM 1998 O O . GLY A 1 252 ? 23.475 -18.764 11.321 1.00 37.50 252 GLY A O 1
ATOM 1999 N N . TYR A 1 253 ? 22.173 -17.831 9.761 1.00 43.44 253 TYR A N 1
ATOM 2000 C CA . TYR A 1 253 ? 23.277 -17.242 8.981 1.00 43.44 253 TYR A CA 1
ATOM 2001 C C . TYR A 1 253 ? 23.590 -15.768 9.295 1.00 43.44 253 TYR A C 1
ATOM 2003 O O . TYR A 1 253 ? 22.709 -14.928 9.459 1.00 43.44 253 TYR A O 1
ATOM 2011 N N . ASN A 1 254 ? 24.883 -15.432 9.355 1.00 46.31 254 ASN A N 1
ATOM 2012 C CA . ASN A 1 254 ? 25.366 -14.055 9.471 1.00 46.31 254 ASN A CA 1
ATOM 2013 C C . ASN A 1 254 ? 25.385 -13.395 8.082 1.00 46.31 254 ASN A C 1
ATOM 2015 O O . ASN A 1 254 ? 26.284 -13.667 7.293 1.00 46.31 254 ASN A O 1
ATOM 2019 N N . TYR A 1 255 ? 24.423 -12.519 7.789 1.00 44.38 255 TYR A N 1
ATOM 2020 C CA . TYR A 1 255 ? 24.275 -11.894 6.467 1.00 44.38 255 TYR A CA 1
ATOM 2021 C C . TYR A 1 255 ? 25.474 -11.048 6.019 1.00 44.38 255 TYR A C 1
ATOM 2023 O O . TYR A 1 255 ? 25.771 -11.031 4.831 1.00 44.38 255 TYR A O 1
ATOM 2031 N N . GLY A 1 256 ? 26.224 -10.438 6.946 1.00 42.59 256 GLY A N 1
ATOM 2032 C CA . GLY A 1 256 ? 27.481 -9.753 6.609 1.00 42.59 256 GLY A CA 1
ATOM 2033 C C . GLY A 1 256 ? 28.612 -10.719 6.232 1.00 42.59 256 GLY A C 1
ATOM 2034 O O . GLY A 1 256 ? 29.488 -10.393 5.436 1.00 42.59 256 GLY A O 1
ATOM 2035 N N . GLN A 1 257 ? 28.581 -11.940 6.772 1.00 45.91 257 GLN A N 1
ATOM 2036 C CA . GLN A 1 257 ? 29.485 -13.018 6.371 1.00 45.91 257 GLN A CA 1
ATOM 2037 C C . GLN A 1 257 ? 29.027 -13.662 5.055 1.00 45.91 257 GLN A C 1
ATOM 2039 O O . GLN A 1 257 ? 29.868 -14.020 4.241 1.00 45.91 257 GLN A O 1
ATOM 2044 N N . LEU A 1 258 ? 27.716 -13.773 4.821 1.00 44.16 258 LEU A N 1
ATOM 2045 C CA . LEU A 1 258 ? 27.153 -14.289 3.573 1.00 44.16 258 LEU A CA 1
ATOM 2046 C C . LEU A 1 258 ? 27.459 -13.360 2.392 1.00 44.16 258 LEU A C 1
ATOM 2048 O O . LEU A 1 258 ? 27.912 -13.847 1.364 1.00 44.16 258 LEU A O 1
ATOM 2052 N N . SER A 1 259 ? 27.312 -12.042 2.560 1.00 44.53 259 SER A N 1
ATOM 2053 C CA . SER A 1 259 ? 27.687 -11.059 1.535 1.00 44.53 259 SER A CA 1
ATOM 2054 C C . SER A 1 259 ? 29.193 -11.079 1.243 1.00 44.53 259 SER A C 1
ATOM 2056 O O . SER A 1 259 ? 29.608 -10.961 0.094 1.00 44.53 259 SER A O 1
ATOM 2058 N N . ALA A 1 260 ? 30.030 -11.290 2.266 1.00 48.59 260 ALA A N 1
ATOM 2059 C CA . ALA A 1 260 ? 31.476 -11.440 2.093 1.00 48.59 260 ALA A CA 1
ATOM 2060 C C . ALA A 1 260 ? 31.859 -12.762 1.394 1.00 48.59 260 ALA A C 1
ATOM 2062 O O . ALA A 1 260 ? 32.751 -12.774 0.549 1.00 48.59 260 ALA A O 1
ATOM 2063 N N . LEU A 1 261 ? 31.173 -13.868 1.707 1.00 47.84 261 LEU A N 1
ATOM 2064 C CA . LEU A 1 261 ? 31.357 -15.166 1.046 1.00 47.84 261 LEU A CA 1
ATOM 2065 C C . LEU A 1 261 ? 30.861 -15.148 -0.407 1.00 47.84 261 LEU A C 1
ATOM 2067 O O . LEU A 1 261 ? 31.498 -15.745 -1.272 1.00 47.84 261 LEU A O 1
ATOM 2071 N N . GLN A 1 262 ? 29.766 -14.437 -0.684 1.00 47.72 262 GLN A N 1
ATOM 2072 C CA . GLN A 1 262 ? 29.276 -14.167 -2.036 1.00 47.72 262 GLN A CA 1
ATOM 2073 C C . GLN A 1 262 ? 30.323 -13.423 -2.857 1.00 47.72 262 GLN A C 1
ATOM 2075 O O . GLN A 1 262 ? 30.671 -13.877 -3.945 1.00 47.72 262 GLN A O 1
ATOM 2080 N N . GLN A 1 263 ? 30.894 -12.352 -2.302 1.00 47.81 263 GLN A N 1
ATOM 2081 C CA . GLN A 1 263 ? 31.959 -11.605 -2.965 1.00 47.81 263 GLN A CA 1
ATOM 2082 C C . GLN A 1 263 ? 33.197 -12.481 -3.221 1.00 47.81 263 GLN A C 1
ATOM 2084 O O . GLN A 1 263 ? 33.715 -12.508 -4.333 1.00 47.81 263 GLN A O 1
ATOM 2089 N N . GLN A 1 264 ? 33.620 -13.280 -2.236 1.00 49.91 264 GLN A N 1
ATOM 2090 C CA . G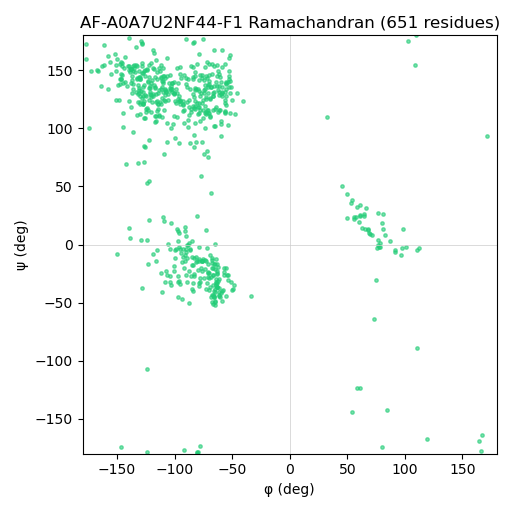LN A 1 264 ? 34.753 -14.199 -2.383 1.00 49.91 264 GLN A CA 1
ATOM 2091 C C . GLN A 1 264 ? 34.522 -15.261 -3.477 1.00 49.91 264 GLN A C 1
ATOM 2093 O O . GLN A 1 264 ? 35.454 -15.625 -4.196 1.00 49.91 264 GLN A O 1
ATOM 2098 N N . ALA A 1 265 ? 33.294 -15.769 -3.608 1.00 47.97 265 ALA A N 1
ATOM 2099 C CA . ALA A 1 265 ? 32.931 -16.746 -4.632 1.00 47.97 265 ALA A CA 1
ATOM 2100 C C . ALA A 1 265 ? 32.861 -16.125 -6.036 1.00 47.97 265 ALA A C 1
ATOM 2102 O O . ALA A 1 265 ? 33.319 -16.745 -6.997 1.00 47.97 265 ALA A O 1
ATOM 2103 N N . ILE A 1 266 ? 32.350 -14.895 -6.150 1.00 48.97 266 ILE A N 1
ATOM 2104 C CA . ILE A 1 266 ? 32.346 -14.117 -7.397 1.00 48.97 266 ILE A CA 1
ATOM 2105 C C . ILE A 1 266 ? 33.784 -13.881 -7.876 1.00 48.97 266 ILE A C 1
ATOM 2107 O O . ILE A 1 266 ? 34.093 -14.136 -9.039 1.00 48.97 266 ILE A O 1
ATOM 2111 N N . ASP A 1 267 ? 34.691 -13.496 -6.978 1.00 49.44 267 ASP A N 1
ATOM 2112 C CA . ASP A 1 267 ? 36.093 -13.266 -7.333 1.00 49.44 267 ASP A CA 1
ATOM 2113 C C . ASP A 1 267 ? 36.808 -14.548 -7.772 1.00 49.44 267 ASP A C 1
ATOM 2115 O O . ASP A 1 267 ? 37.590 -14.536 -8.723 1.00 49.44 267 ASP A O 1
ATOM 2119 N N . ALA A 1 268 ? 36.537 -15.670 -7.098 1.00 51.75 268 ALA A N 1
ATOM 2120 C CA . ALA A 1 268 ? 37.100 -16.968 -7.462 1.00 51.75 268 ALA A CA 1
ATOM 2121 C C . ALA A 1 268 ? 36.604 -17.435 -8.840 1.00 51.75 268 ALA A C 1
ATOM 2123 O O . ALA A 1 268 ? 37.383 -17.981 -9.624 1.00 51.75 268 ALA A O 1
ATOM 2124 N N . TYR A 1 269 ? 35.330 -17.183 -9.154 1.00 47.84 269 TYR A N 1
ATOM 2125 C CA . TYR A 1 269 ? 34.753 -17.457 -10.466 1.00 47.84 269 TYR A CA 1
ATOM 2126 C C . TYR A 1 269 ? 35.397 -16.589 -11.555 1.00 47.84 269 TYR A C 1
ATOM 2128 O O . TYR A 1 269 ? 35.889 -17.125 -12.547 1.00 47.84 269 TYR A O 1
ATOM 2136 N N . ILE A 1 270 ? 35.506 -15.275 -11.348 1.00 46.78 270 ILE A N 1
ATOM 2137 C CA . ILE A 1 270 ? 36.161 -14.358 -12.298 1.00 46.78 270 ILE A CA 1
ATOM 2138 C C . ILE A 1 270 ? 37.634 -14.746 -12.520 1.00 46.78 270 ILE A C 1
ATOM 2140 O O . ILE A 1 270 ? 38.095 -14.787 -13.662 1.00 46.78 270 ILE A O 1
ATOM 2144 N N . ALA A 1 271 ? 38.356 -15.120 -11.458 1.00 49.62 271 ALA A N 1
ATOM 2145 C CA . ALA A 1 271 ? 39.727 -15.618 -11.558 1.00 49.62 271 ALA A CA 1
ATOM 2146 C C . ALA A 1 271 ? 39.818 -16.933 -12.353 1.00 49.62 271 ALA A C 1
ATOM 2148 O O . ALA A 1 271 ? 40.762 -17.126 -13.120 1.00 49.62 271 ALA A O 1
ATOM 2149 N N . SER A 1 272 ? 38.827 -17.822 -12.215 1.00 49.25 272 SER A N 1
ATOM 2150 C CA . SER A 1 272 ? 38.765 -19.077 -12.977 1.00 49.25 272 SER A CA 1
ATOM 2151 C C . SER A 1 272 ? 38.548 -18.862 -14.480 1.00 49.25 272 SER A C 1
ATOM 2153 O O . SER A 1 272 ? 39.002 -19.674 -15.283 1.00 49.25 272 SER A O 1
ATOM 2155 N N . LEU A 1 273 ? 37.933 -17.740 -14.868 1.00 46.56 273 LEU A N 1
ATOM 2156 C CA . LEU A 1 273 ? 37.758 -17.338 -16.266 1.00 46.56 273 LEU A CA 1
ATOM 2157 C C . LEU A 1 273 ? 39.033 -16.728 -16.882 1.00 46.56 273 LEU A C 1
ATOM 2159 O O . LEU A 1 273 ? 39.033 -16.366 -18.057 1.00 46.56 273 LEU A O 1
ATOM 2163 N N . GLY A 1 274 ? 40.123 -16.593 -16.112 1.00 44.44 274 GLY A N 1
ATOM 2164 C CA . GLY A 1 274 ? 41.384 -15.999 -16.574 1.00 44.44 274 GLY A CA 1
ATOM 2165 C C . GLY A 1 274 ? 41.288 -14.498 -16.865 1.00 44.44 274 GLY A C 1
ATOM 2166 O O . GLY A 1 274 ? 42.185 -13.929 -17.488 1.00 44.44 274 GLY A O 1
ATOM 2167 N N . ILE A 1 275 ? 40.201 -13.858 -16.430 1.00 46.28 275 ILE A N 1
ATOM 2168 C CA . ILE A 1 275 ? 39.953 -12.436 -16.630 1.00 46.28 275 ILE A CA 1
ATOM 2169 C C . ILE A 1 275 ? 40.693 -11.690 -15.515 1.00 46.28 275 ILE A C 1
ATOM 2171 O O . ILE A 1 275 ? 40.415 -11.936 -14.338 1.00 46.28 275 ILE A O 1
ATOM 2175 N N . PRO A 1 276 ? 41.653 -10.802 -15.839 1.00 43.03 276 PRO A N 1
ATOM 2176 C CA . PRO A 1 276 ? 42.327 -10.029 -14.816 1.00 43.03 276 PRO A CA 1
ATOM 2177 C C . PRO A 1 276 ? 41.287 -9.157 -14.097 1.00 43.03 276 PRO A C 1
ATOM 2179 O O . PRO A 1 276 ? 40.494 -8.492 -14.772 1.00 43.03 276 PRO A O 1
ATOM 2182 N N . PRO A 1 277 ? 41.259 -9.154 -12.753 1.00 47.03 277 PRO A N 1
ATOM 2183 C CA . PRO A 1 277 ? 40.416 -8.232 -11.998 1.00 47.03 277 PRO A CA 1
ATOM 2184 C C . PRO A 1 277 ? 40.668 -6.809 -12.505 1.00 47.03 277 PRO A C 1
ATOM 2186 O O . PRO A 1 277 ? 41.814 -6.435 -12.774 1.00 47.03 277 PRO A O 1
ATOM 2189 N N . GLY A 1 278 ? 39.587 -6.055 -12.710 1.00 46.78 278 GLY A N 1
ATOM 2190 C CA . GLY A 1 278 ? 39.655 -4.712 -13.280 1.00 46.78 278 GLY A CA 1
ATOM 2191 C C . GLY A 1 278 ? 40.650 -3.810 -12.534 1.00 46.78 278 GLY A C 1
ATOM 2192 O O . GLY A 1 278 ? 41.025 -4.097 -11.392 1.00 46.78 278 GLY A O 1
ATOM 2193 N N . PRO A 1 279 ? 41.111 -2.713 -13.164 1.00 43.09 279 PRO A N 1
ATOM 2194 C CA . PRO A 1 279 ? 41.985 -1.753 -12.498 1.00 43.09 279 PRO A CA 1
ATOM 2195 C C . PRO A 1 279 ? 41.344 -1.301 -11.185 1.00 43.09 279 PRO A C 1
ATOM 2197 O O . PRO A 1 279 ? 40.120 -1.244 -11.081 1.00 43.09 279 PRO A O 1
ATOM 2200 N N . ILE A 1 280 ? 42.175 -0.964 -10.197 1.00 41.84 280 ILE A N 1
ATOM 2201 C CA . ILE A 1 280 ? 41.724 -0.485 -8.888 1.00 41.84 280 ILE A CA 1
ATOM 2202 C C . ILE A 1 280 ? 40.893 0.790 -9.097 1.00 41.84 280 ILE A C 1
ATOM 2204 O O . ILE A 1 280 ? 41.432 1.893 -9.167 1.00 41.84 280 ILE A O 1
ATOM 2208 N N . THR A 1 281 ? 39.577 0.645 -9.217 1.00 45.44 281 THR A N 1
ATOM 2209 C CA . THR A 1 281 ? 38.633 1.752 -9.116 1.00 45.44 281 THR A CA 1
ATOM 2210 C C . THR A 1 281 ? 38.136 1.816 -7.686 1.00 45.44 281 THR A C 1
ATOM 2212 O O . THR A 1 281 ? 37.997 0.806 -6.996 1.00 45.44 281 THR A O 1
ATOM 2215 N N . GLN A 1 282 ? 37.935 3.034 -7.215 1.00 39.56 282 GLN A N 1
ATOM 2216 C CA . GLN A 1 282 ? 37.822 3.366 -5.809 1.00 39.56 282 GLN A CA 1
ATOM 2217 C C . GLN A 1 282 ? 36.474 2.941 -5.208 1.00 39.56 282 GLN A C 1
ATOM 2219 O O . GLN A 1 282 ? 35.602 3.768 -4.999 1.00 3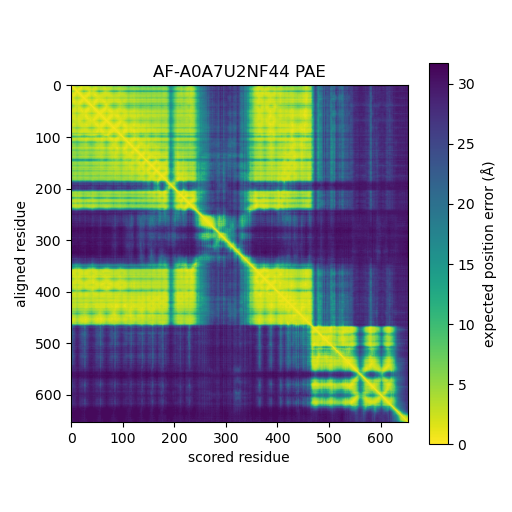9.56 282 GLN A O 1
ATOM 2224 N N . GLN A 1 283 ? 36.322 1.651 -4.906 1.00 38.97 283 GLN A N 1
ATOM 2225 C CA . GLN A 1 283 ? 35.411 1.081 -3.909 1.00 38.97 283 GLN A CA 1
ATOM 2226 C C . GLN A 1 283 ? 35.862 -0.357 -3.617 1.00 38.97 283 GLN A C 1
ATOM 2228 O O . GLN A 1 283 ? 36.172 -1.117 -4.533 1.00 38.97 283 GLN A O 1
ATOM 2233 N N . GLY A 1 284 ? 35.888 -0.740 -2.339 1.00 41.88 284 GLY A N 1
ATOM 2234 C CA . GLY A 1 284 ? 36.258 -2.078 -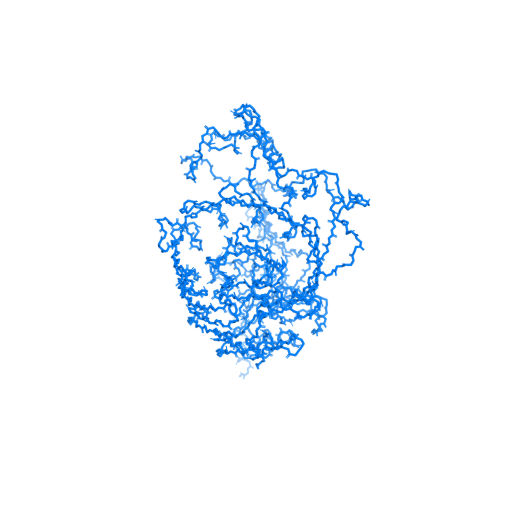1.856 1.00 41.88 284 GLY A CA 1
ATOM 2235 C C . GLY A 1 284 ? 35.258 -3.189 -2.205 1.00 41.88 284 GLY A C 1
ATOM 2236 O O . GLY A 1 284 ? 34.922 -3.983 -1.336 1.00 41.88 284 GLY A O 1
ATOM 2237 N N . ILE A 1 285 ? 34.765 -3.217 -3.446 1.00 41.88 285 ILE A N 1
ATOM 2238 C CA . ILE A 1 285 ? 33.832 -4.223 -3.977 1.00 41.88 285 ILE A CA 1
ATOM 2239 C C . ILE A 1 285 ? 34.407 -4.912 -5.232 1.00 41.88 285 ILE A C 1
ATOM 2241 O O . ILE A 1 285 ? 33.984 -6.010 -5.562 1.00 41.88 285 ILE A O 1
ATOM 2245 N N . TYR A 1 286 ? 35.430 -4.346 -5.891 1.00 42.69 286 TYR A N 1
ATOM 2246 C CA . TYR A 1 286 ? 35.978 -4.930 -7.132 1.00 42.69 286 TYR A CA 1
ATOM 2247 C C . TYR A 1 286 ? 37.483 -5.228 -7.114 1.00 42.69 286 TYR A C 1
ATOM 2249 O O . TYR A 1 286 ? 38.033 -5.669 -8.121 1.00 42.69 286 TYR A O 1
ATOM 2257 N N . ALA A 1 287 ? 38.167 -5.017 -5.987 1.00 47.34 287 ALA A N 1
ATOM 2258 C CA . ALA A 1 287 ? 39.588 -5.327 -5.863 1.00 47.34 287 ALA A CA 1
ATOM 2259 C C . ALA A 1 287 ? 39.796 -6.472 -4.863 1.00 47.34 287 ALA A C 1
ATOM 2261 O O . ALA A 1 287 ? 39.603 -6.299 -3.660 1.00 47.34 287 ALA A O 1
ATOM 2262 N N . SER A 1 288 ? 40.202 -7.633 -5.385 1.00 50.31 288 SER A N 1
ATOM 2263 C CA . SER A 1 288 ? 40.483 -8.838 -4.597 1.00 50.31 288 SER A CA 1
ATOM 2264 C C . SER A 1 288 ? 41.540 -8.597 -3.496 1.00 50.31 288 SER A C 1
ATOM 2266 O O . SER A 1 288 ? 42.403 -7.721 -3.656 1.00 50.31 288 SER A O 1
ATOM 2268 N N . PRO A 1 289 ? 41.555 -9.387 -2.400 1.00 53.03 289 PRO A N 1
ATOM 2269 C CA . PRO A 1 289 ? 42.541 -9.273 -1.321 1.00 53.03 289 PRO A CA 1
ATOM 2270 C C . PRO A 1 289 ? 43.993 -9.354 -1.804 1.00 53.03 289 PRO A C 1
ATOM 2272 O O . PRO A 1 289 ? 44.895 -8.805 -1.178 1.00 53.03 289 PRO A O 1
ATOM 2275 N N . GLN A 1 290 ? 44.228 -10.013 -2.940 1.00 53.06 290 GLN A N 1
ATOM 2276 C CA . GLN A 1 290 ? 45.532 -10.150 -3.584 1.00 53.06 290 GLN A CA 1
ATOM 2277 C C . GLN A 1 290 ? 46.034 -8.839 -4.214 1.00 53.06 290 GLN A C 1
ATOM 2279 O O . GLN A 1 290 ? 47.242 -8.663 -4.352 1.00 53.06 290 GLN A O 1
ATOM 2284 N N . LEU A 1 291 ? 45.134 -7.918 -4.575 1.00 50.59 291 LEU A N 1
ATOM 2285 C CA . LEU A 1 291 ? 45.463 -6.612 -5.163 1.00 50.59 291 LEU A CA 1
ATOM 2286 C C . LEU A 1 291 ? 45.498 -5.483 -4.140 1.00 50.59 291 LEU A C 1
ATOM 2288 O O . LEU A 1 291 ? 46.268 -4.538 -4.292 1.00 50.59 291 LEU A O 1
ATOM 2292 N N . THR A 1 292 ? 44.667 -5.573 -3.105 1.00 52.47 292 THR A N 1
ATOM 2293 C CA . THR A 1 292 ? 44.588 -4.562 -2.041 1.00 52.47 292 THR A CA 1
ATOM 2294 C C . THR A 1 292 ? 45.503 -4.881 -0.859 1.00 52.47 292 THR A C 1
ATOM 2296 O O . THR A 1 292 ? 45.813 -3.991 -0.067 1.00 52.47 292 THR A O 1
ATOM 2299 N N . GLY A 1 293 ? 45.922 -6.143 -0.714 1.00 56.50 293 GLY A N 1
ATOM 2300 C CA . GLY A 1 293 ? 46.626 -6.650 0.464 1.00 56.50 293 GLY A CA 1
ATOM 2301 C C . GLY A 1 293 ? 45.750 -6.730 1.721 1.00 56.50 293 GLY A C 1
ATOM 2302 O O . GLY A 1 293 ? 46.282 -6.939 2.809 1.00 56.50 293 GLY A O 1
ATOM 2303 N N . GLN A 1 294 ? 44.430 -6.536 1.598 1.00 52.66 294 GLN A N 1
ATOM 2304 C CA . GLN A 1 294 ? 43.488 -6.452 2.718 1.00 52.66 294 GLN A CA 1
ATOM 2305 C C . GLN A 1 294 ? 42.515 -7.644 2.710 1.00 52.66 294 GLN A C 1
ATOM 2307 O O . GLN A 1 294 ? 41.950 -7.950 1.660 1.00 52.66 294 GLN A O 1
ATOM 2312 N N . PRO A 1 295 ? 42.284 -8.324 3.850 1.00 51.38 295 PRO A N 1
ATOM 2313 C CA . PRO A 1 295 ? 41.332 -9.430 3.934 1.00 51.38 295 PRO A CA 1
ATOM 2314 C C . PRO A 1 295 ? 39.878 -8.936 3.894 1.00 51.38 295 PRO A C 1
ATOM 2316 O O . PRO A 1 295 ? 39.571 -7.830 4.339 1.00 51.38 295 PRO A O 1
ATOM 2319 N N . TYR A 1 296 ? 38.962 -9.778 3.412 1.00 46.47 296 TYR A N 1
ATOM 2320 C CA . TYR A 1 296 ? 37.529 -9.498 3.499 1.00 46.47 296 TYR A CA 1
ATOM 2321 C C . TYR A 1 296 ? 37.012 -9.598 4.946 1.00 46.47 296 TYR A C 1
ATOM 2323 O O . TYR A 1 296 ? 37.373 -10.552 5.640 1.00 46.47 296 TYR A O 1
ATOM 2331 N N . PRO A 1 297 ? 36.106 -8.703 5.390 1.00 47.44 297 PRO A N 1
ATOM 2332 C CA . PRO A 1 297 ? 35.742 -7.413 4.787 1.00 47.44 297 PRO A CA 1
ATOM 2333 C C . PRO A 1 297 ? 36.781 -6.317 5.117 1.00 47.44 297 PRO A C 1
ATOM 2335 O O . PRO A 1 297 ? 37.259 -6.243 6.248 1.00 47.44 297 PRO A O 1
ATOM 2338 N N . SER A 1 298 ? 37.100 -5.425 4.169 1.00 45.47 298 SER A N 1
ATOM 2339 C CA . SER A 1 298 ? 38.113 -4.368 4.359 1.00 45.47 298 SER A CA 1
ATOM 2340 C C . SER A 1 298 ? 37.515 -2.960 4.452 1.00 45.47 298 SER A C 1
ATOM 2342 O O . SER A 1 298 ? 36.565 -2.634 3.741 1.00 45.47 298 SER A O 1
ATOM 2344 N N . ALA A 1 299 ? 38.111 -2.095 5.278 1.00 41.88 299 ALA A N 1
ATOM 2345 C CA . ALA A 1 299 ? 37.711 -0.693 5.400 1.00 41.88 299 ALA A CA 1
ATOM 2346 C C . ALA A 1 299 ? 38.110 0.138 4.155 1.00 41.88 299 ALA A C 1
ATOM 2348 O O . ALA A 1 299 ? 39.188 -0.081 3.597 1.00 41.88 299 ALA A O 1
ATOM 2349 N N . PRO A 1 300 ? 37.284 1.108 3.718 1.00 42.12 300 PRO A N 1
ATOM 2350 C CA . PRO A 1 300 ? 37.589 1.944 2.559 1.00 42.12 300 PRO A CA 1
ATOM 2351 C C . PRO A 1 300 ? 38.772 2.886 2.833 1.00 42.12 300 PRO A C 1
ATOM 2353 O O . PRO A 1 300 ? 38.840 3.529 3.878 1.00 42.12 300 PRO A O 1
ATOM 2356 N N . THR A 1 301 ? 39.697 3.000 1.876 1.00 37.81 301 THR A N 1
ATOM 2357 C CA . THR A 1 301 ? 40.909 3.839 1.978 1.00 37.81 301 THR A CA 1
ATOM 2358 C C . THR A 1 301 ? 40.688 5.311 1.594 1.00 37.81 301 THR A C 1
ATOM 2360 O O . THR A 1 301 ? 41.544 6.148 1.874 1.00 37.81 301 THR A O 1
ATOM 2363 N N . GLN A 1 302 ? 39.537 5.659 1.008 1.00 38.47 302 GLN A N 1
ATOM 2364 C CA . GLN A 1 302 ? 39.056 7.037 0.824 1.00 38.47 302 GLN A CA 1
ATOM 2365 C C . GLN A 1 302 ? 37.521 7.048 0.691 1.00 38.47 302 GLN A C 1
ATOM 2367 O O . GLN A 1 302 ? 36.926 6.037 0.316 1.00 38.47 302 GLN A O 1
ATOM 2372 N N . ASN A 1 303 ? 36.879 8.183 0.988 1.00 35.84 303 ASN A N 1
ATOM 2373 C CA . ASN A 1 303 ? 35.430 8.342 0.827 1.00 35.84 303 ASN A CA 1
ATOM 2374 C C . ASN A 1 303 ? 35.045 8.295 -0.658 1.00 35.84 303 ASN A C 1
ATOM 2376 O O . ASN A 1 303 ? 35.633 9.003 -1.473 1.00 35.84 303 ASN A O 1
ATOM 2380 N N . ALA A 1 304 ? 34.049 7.476 -0.993 1.00 37.47 304 ALA A N 1
ATOM 2381 C CA . ALA A 1 304 ? 33.503 7.396 -2.341 1.00 37.47 304 ALA A CA 1
ATOM 2382 C C . ALA A 1 304 ? 32.722 8.672 -2.687 1.00 37.47 304 ALA A C 1
ATOM 2384 O O . ALA A 1 304 ? 31.930 9.150 -1.874 1.00 37.47 304 ALA A O 1
ATOM 2385 N N . ASN A 1 305 ? 32.895 9.166 -3.911 1.00 37.84 305 ASN A N 1
ATOM 2386 C CA . ASN A 1 305 ? 31.963 10.114 -4.513 1.00 37.84 305 ASN A CA 1
ATOM 2387 C C . ASN A 1 305 ? 31.015 9.338 -5.434 1.00 37.84 305 ASN A C 1
ATOM 2389 O O . ASN A 1 305 ? 31.466 8.558 -6.268 1.00 37.84 305 ASN A O 1
ATOM 2393 N N . GLU A 1 306 ? 29.711 9.570 -5.288 1.00 34.31 306 GLU A N 1
ATOM 2394 C CA . GLU A 1 306 ? 28.607 8.802 -5.898 1.00 34.31 306 GLU A CA 1
ATOM 2395 C C . GLU A 1 306 ? 28.533 8.863 -7.443 1.00 34.31 306 GLU A C 1
ATOM 2397 O O . GLU A 1 306 ? 27.676 8.215 -8.026 1.00 34.31 306 GLU A O 1
ATOM 2402 N N . ASN A 1 307 ? 29.451 9.580 -8.112 1.00 35.50 307 ASN A N 1
ATOM 2403 C CA . ASN A 1 307 ? 29.413 9.883 -9.553 1.00 35.50 307 ASN A CA 1
ATOM 2404 C C . ASN A 1 307 ? 30.648 9.401 -10.346 1.00 35.50 307 ASN A C 1
ATOM 2406 O O . ASN A 1 307 ? 30.959 9.959 -11.400 1.00 35.50 307 ASN A O 1
ATOM 2410 N N . GLN A 1 308 ? 31.421 8.432 -9.850 1.00 38.25 308 GLN A N 1
ATOM 2411 C CA . GLN A 1 308 ? 32.559 7.917 -10.620 1.00 38.25 308 GLN A CA 1
ATOM 2412 C C . GLN A 1 308 ? 32.118 6.857 -11.639 1.00 38.25 308 GLN A C 1
ATOM 2414 O O . GLN A 1 308 ? 32.050 5.670 -11.340 1.00 38.25 308 GLN A O 1
ATOM 2419 N N . GLU A 1 309 ? 31.865 7.312 -12.866 1.00 36.44 309 GLU A N 1
ATOM 2420 C CA . GLU A 1 309 ? 31.795 6.474 -14.067 1.00 36.44 309 GLU A CA 1
ATOM 2421 C C . GLU A 1 309 ? 33.154 5.792 -14.349 1.00 36.44 309 GLU A C 1
ATOM 2423 O O . GLU A 1 309 ? 34.206 6.396 -14.094 1.00 36.44 309 GLU A O 1
ATOM 2428 N N . PRO A 1 310 ? 33.183 4.580 -14.944 1.00 36.78 310 PRO A N 1
ATOM 2429 C CA . PRO A 1 310 ? 34.409 4.036 -15.521 1.00 36.78 310 PRO A CA 1
ATOM 2430 C C . PRO A 1 310 ? 34.981 5.030 -16.544 1.00 36.78 310 PRO A C 1
ATOM 2432 O O . PRO A 1 310 ? 34.204 5.599 -17.321 1.00 36.78 310 PRO A O 1
ATOM 2435 N N . PRO A 1 311 ? 36.311 5.240 -16.602 1.00 37.50 311 PRO A N 1
ATOM 2436 C CA . PRO A 1 311 ? 36.902 6.178 -17.547 1.00 37.50 311 PRO A CA 1
ATOM 2437 C C . PRO A 1 311 ? 36.487 5.859 -18.989 1.00 37.50 311 PRO A C 1
ATOM 2439 O O . PRO A 1 311 ? 36.448 4.697 -19.403 1.00 37.50 311 PRO A O 1
ATOM 2442 N N . GLN A 1 312 ? 36.189 6.899 -19.766 1.00 32.28 312 GLN A N 1
ATOM 2443 C CA . GLN A 1 312 ? 35.809 6.774 -21.170 1.00 32.28 312 GLN A CA 1
ATOM 2444 C C . GLN A 1 312 ? 36.897 6.007 -21.948 1.00 32.28 312 GLN A C 1
ATOM 2446 O O . GLN A 1 312 ? 38.050 6.432 -21.984 1.00 32.28 312 GLN A O 1
ATOM 2451 N N . GLY A 1 313 ? 36.531 4.864 -22.543 1.00 34.34 313 GLY A N 1
ATOM 2452 C CA . GLY A 1 313 ? 37.453 3.958 -23.248 1.00 34.34 313 GLY A CA 1
ATOM 2453 C C . GLY A 1 313 ? 37.670 2.589 -22.587 1.00 34.34 313 GLY A C 1
ATOM 2454 O O . GLY A 1 313 ? 38.347 1.749 -23.173 1.00 34.34 313 GLY A O 1
ATOM 2455 N N . TRP A 1 314 ? 37.082 2.332 -21.412 1.00 33.66 314 TRP A N 1
ATOM 2456 C CA . TRP A 1 314 ? 37.054 1.000 -20.794 1.00 33.66 314 TRP A CA 1
ATOM 2457 C C . TRP A 1 314 ? 35.836 0.175 -21.261 1.00 33.66 314 TRP A C 1
ATOM 2459 O O . TRP A 1 314 ? 34.758 0.750 -21.440 1.00 33.66 314 TRP A O 1
ATOM 2469 N N . PRO A 1 315 ? 35.966 -1.152 -21.474 1.00 34.28 315 PRO A N 1
ATOM 2470 C CA . PRO A 1 315 ? 34.870 -1.983 -21.974 1.00 34.28 315 PRO A CA 1
ATOM 2471 C C . PRO A 1 315 ? 33.662 -1.994 -21.026 1.00 34.28 315 PRO A C 1
ATOM 2473 O O . PRO A 1 315 ? 33.817 -2.169 -19.820 1.00 34.28 315 PRO A O 1
ATOM 2476 N N . ARG A 1 316 ? 32.453 -1.884 -21.585 1.00 42.22 316 ARG A N 1
ATOM 2477 C CA . ARG A 1 316 ? 31.175 -2.182 -20.917 1.00 42.22 316 ARG A CA 1
ATOM 2478 C C . ARG A 1 316 ? 30.428 -3.208 -21.759 1.00 42.22 316 ARG A C 1
ATOM 2480 O O . ARG A 1 316 ? 30.088 -2.822 -22.868 1.00 42.22 316 ARG A O 1
ATOM 2487 N N . GLN A 1 317 ? 30.165 -4.423 -21.253 1.00 29.66 317 GLN A N 1
ATOM 2488 C CA . GLN A 1 317 ? 29.068 -5.346 -21.641 1.00 29.66 317 GLN A CA 1
ATOM 2489 C C . GLN A 1 317 ? 28.925 -6.476 -20.591 1.00 29.66 317 GLN A C 1
ATOM 2491 O O . GLN A 1 317 ? 29.942 -6.884 -20.026 1.00 29.66 317 GLN A O 1
ATOM 2496 N N . PRO A 1 318 ? 27.718 -7.027 -20.349 1.00 33.31 318 PRO A N 1
ATOM 2497 C CA . PRO A 1 318 ? 27.563 -8.315 -19.677 1.00 33.31 318 PRO A CA 1
ATOM 2498 C C . PRO A 1 318 ? 27.969 -9.464 -20.617 1.00 33.31 318 PRO A C 1
ATOM 2500 O O . PRO A 1 318 ? 27.570 -9.498 -21.781 1.00 33.31 318 PRO A O 1
ATOM 2503 N N . VAL A 1 319 ? 28.761 -10.413 -20.111 1.00 28.75 319 VAL A N 1
ATOM 2504 C CA . VAL A 1 319 ? 29.089 -11.668 -20.807 1.00 28.75 319 VAL A CA 1
ATOM 2505 C C . VAL A 1 319 ? 28.008 -12.695 -20.471 1.00 28.75 319 VAL A C 1
ATOM 2507 O O . VAL A 1 319 ? 27.828 -13.044 -19.308 1.00 28.75 319 VAL A O 1
ATOM 2510 N N . PHE A 1 320 ? 27.288 -13.175 -21.483 1.00 33.97 320 PHE A N 1
ATOM 2511 C CA . PHE A 1 320 ? 26.382 -14.318 -21.358 1.00 33.97 320 PHE A CA 1
ATOM 2512 C C . PHE A 1 320 ? 27.166 -15.634 -21.473 1.00 33.97 320 PHE A C 1
ATOM 2514 O O . PHE A 1 320 ? 28.127 -15.723 -22.239 1.00 33.97 320 PHE A O 1
ATOM 2521 N N . ASN A 1 321 ? 26.741 -16.660 -20.732 1.00 31.73 321 ASN A N 1
ATOM 2522 C CA . ASN A 1 321 ? 27.332 -17.999 -20.791 1.00 31.73 321 ASN A CA 1
ATOM 2523 C C . ASN A 1 321 ? 27.149 -18.629 -22.183 1.00 31.73 321 ASN A C 1
ATOM 2525 O O . ASN A 1 321 ? 26.199 -18.322 -22.909 1.00 31.73 321 ASN A O 1
ATOM 2529 N N . THR A 1 322 ? 28.031 -19.560 -22.547 1.00 37.88 322 THR A N 1
ATOM 2530 C CA . THR A 1 322 ? 27.876 -20.354 -23.770 1.00 37.88 322 THR A CA 1
ATOM 2531 C C . THR A 1 322 ? 26.613 -21.227 -23.721 1.00 37.88 322 THR A C 1
ATOM 2533 O O . THR A 1 322 ? 26.258 -21.741 -22.657 1.00 37.88 322 THR A O 1
ATOM 2536 N N . PRO A 1 323 ? 25.924 -21.445 -24.857 1.00 32.03 323 PRO A N 1
ATOM 2537 C CA . PRO A 1 323 ? 24.721 -22.271 -24.899 1.00 32.03 323 PRO A CA 1
ATOM 2538 C C . PRO A 1 323 ? 24.964 -23.684 -24.341 1.00 32.03 323 PRO A C 1
ATOM 2540 O O . PRO A 1 323 ? 25.857 -24.384 -24.815 1.00 32.03 323 PRO A O 1
ATOM 2543 N N . ASN A 1 324 ? 24.107 -24.090 -23.394 1.00 34.19 324 ASN A N 1
ATOM 2544 C CA . ASN A 1 324 ? 24.094 -25.331 -22.588 1.00 34.19 324 ASN A CA 1
ATOM 2545 C C . ASN A 1 324 ? 24.700 -25.254 -21.180 1.00 34.19 324 ASN A C 1
ATOM 2547 O O . ASN A 1 324 ? 24.552 -26.227 -20.440 1.00 34.19 324 ASN A O 1
ATOM 2551 N N . ASP A 1 325 ? 25.258 -24.120 -20.756 1.00 33.06 325 ASP A N 1
ATOM 2552 C CA . ASP A 1 325 ? 25.477 -23.897 -19.327 1.00 33.06 325 ASP A CA 1
ATOM 2553 C C . ASP A 1 325 ? 24.187 -23.401 -18.672 1.00 33.06 325 ASP A C 1
ATOM 2555 O O . ASP A 1 325 ? 23.606 -22.379 -19.043 1.00 33.06 325 ASP A O 1
ATOM 2559 N N . VAL A 1 326 ? 23.710 -24.186 -17.709 1.00 33.75 326 VAL A N 1
ATOM 2560 C CA . VAL A 1 326 ? 22.535 -23.897 -16.885 1.00 33.75 326 VAL A CA 1
ATOM 2561 C C . VAL A 1 326 ? 22.747 -22.544 -16.191 1.00 33.75 326 VAL A C 1
ATOM 2563 O O . VAL A 1 326 ? 23.797 -22.366 -15.567 1.00 33.75 326 VAL A O 1
ATOM 2566 N N . PRO A 1 327 ? 21.780 -21.602 -16.211 1.00 38.03 327 PRO A N 1
ATOM 2567 C CA . PRO A 1 327 ? 21.727 -20.581 -15.177 1.00 38.03 327 PRO A CA 1
ATOM 2568 C C . PRO A 1 327 ? 21.650 -21.349 -13.864 1.00 38.03 327 PRO A C 1
ATOM 2570 O O . PRO A 1 327 ? 20.701 -22.107 -13.638 1.00 38.03 327 PRO A O 1
ATOM 2573 N N . GLY A 1 328 ? 22.701 -21.258 -13.054 1.00 30.44 328 GLY A N 1
ATOM 2574 C CA . GLY A 1 328 ? 22.667 -21.857 -11.735 1.00 30.44 328 GLY A CA 1
ATOM 2575 C C . GLY A 1 328 ? 21.420 -21.350 -10.998 1.00 30.44 328 GLY A C 1
ATOM 2576 O O . GLY A 1 328 ? 21.037 -20.191 -11.190 1.00 30.44 328 GLY A O 1
ATOM 2577 N N . PRO A 1 329 ? 20.774 -22.178 -10.159 1.00 27.50 329 PRO A N 1
ATOM 2578 C CA . PRO A 1 329 ? 19.860 -21.649 -9.148 1.00 27.50 329 PRO A CA 1
ATOM 2579 C C . PRO A 1 329 ? 20.586 -20.551 -8.343 1.00 27.50 329 PRO A C 1
ATOM 2581 O O . PRO A 1 329 ? 21.825 -20.524 -8.385 1.00 27.50 329 PRO A O 1
ATOM 2584 N N . PRO A 1 330 ? 19.876 -19.675 -7.597 1.00 29.70 330 PRO A N 1
ATOM 2585 C CA . PRO A 1 330 ? 20.526 -18.763 -6.651 1.00 29.70 330 PRO A CA 1
ATOM 2586 C C . PRO A 1 330 ? 21.626 -19.539 -5.942 1.00 29.70 330 PRO A C 1
ATOM 2588 O O . PRO A 1 330 ? 21.342 -20.643 -5.469 1.00 29.70 330 PRO A O 1
ATOM 2591 N N . VAL A 1 331 ? 22.876 -19.052 -5.998 1.00 31.17 331 VAL A N 1
ATOM 2592 C CA . VAL A 1 331 ? 24.024 -19.802 -5.476 1.00 31.17 331 VAL A CA 1
ATOM 2593 C C . VAL A 1 331 ? 23.683 -20.153 -4.043 1.00 31.17 331 VAL A C 1
ATOM 2595 O O . VAL A 1 331 ? 23.686 -19.306 -3.150 1.00 31.17 331 VAL A O 1
ATOM 2598 N N . GLN A 1 332 ? 23.306 -21.408 -3.838 1.00 32.22 332 GLN A N 1
ATOM 2599 C CA . GLN A 1 332 ? 22.995 -21.896 -2.525 1.00 32.22 332 GLN A CA 1
ATOM 2600 C C . GLN A 1 332 ? 24.351 -22.119 -1.885 1.00 32.22 332 GLN A C 1
ATOM 2602 O O . GLN A 1 332 ? 25.106 -23.010 -2.279 1.00 32.22 332 GLN A O 1
ATOM 2607 N N . PHE A 1 333 ? 24.711 -21.235 -0.960 1.00 34.28 333 PHE A N 1
ATOM 2608 C CA . PHE A 1 333 ? 25.950 -21.342 -0.204 1.00 34.28 333 PHE A CA 1
ATOM 2609 C C . PHE A 1 333 ? 25.814 -22.504 0.786 1.00 34.28 333 PHE A C 1
ATOM 2611 O O . PHE A 1 333 ? 25.503 -22.314 1.958 1.00 34.28 333 PHE A O 1
ATOM 2618 N N . GLY A 1 334 ? 26.011 -23.723 0.278 1.00 38.25 334 GLY A N 1
ATOM 2619 C CA . GLY A 1 334 ? 25.883 -24.976 1.016 1.00 38.25 334 GLY A CA 1
ATOM 2620 C C . GLY A 1 334 ? 24.667 -25.821 0.611 1.00 38.25 334 GLY A C 1
ATOM 2621 O O . GLY A 1 334 ? 23.918 -25.451 -0.291 1.00 38.25 334 GLY A O 1
ATOM 2622 N N . PRO A 1 335 ? 24.482 -26.992 1.246 1.00 36.34 335 PRO A N 1
ATOM 2623 C CA . PRO A 1 335 ? 23.327 -27.854 1.013 1.00 36.34 335 PRO A CA 1
ATOM 2624 C C . PRO A 1 335 ? 22.002 -27.134 1.317 1.00 36.34 335 PRO A C 1
ATOM 2626 O O . PRO A 1 335 ? 21.976 -26.265 2.193 1.00 36.34 335 PRO A O 1
ATOM 2629 N N . PRO A 1 336 ? 20.888 -27.522 0.669 1.00 38.03 336 PRO A N 1
ATOM 2630 C CA . PRO A 1 336 ? 19.577 -27.025 1.040 1.00 38.03 336 PRO A CA 1
ATOM 2631 C C . PRO A 1 336 ? 19.239 -27.339 2.485 1.00 38.03 336 PRO A C 1
ATOM 2633 O O . PRO A 1 336 ? 19.325 -28.491 2.901 1.00 38.03 336 PRO A O 1
ATOM 2636 N N . ILE A 1 337 ? 18.797 -26.318 3.219 1.00 38.62 337 ILE A N 1
ATOM 2637 C CA . ILE A 1 337 ? 18.100 -26.520 4.486 1.00 38.62 337 ILE A CA 1
ATOM 2638 C C . ILE A 1 337 ? 16.835 -27.325 4.203 1.00 38.62 337 ILE A C 1
ATOM 2640 O O . ILE A 1 337 ? 15.933 -26.906 3.477 1.00 38.62 337 ILE A O 1
ATOM 2644 N N . THR A 1 338 ? 16.805 -28.519 4.764 1.00 39.78 338 THR A N 1
ATOM 2645 C CA . THR A 1 338 ? 15.700 -29.457 4.694 1.00 39.78 338 THR A CA 1
ATOM 2646 C C . THR A 1 338 ? 14.822 -29.310 5.938 1.00 39.78 338 THR A C 1
ATOM 2648 O O . THR A 1 338 ? 15.313 -28.964 7.012 1.00 39.78 338 THR A O 1
ATOM 2651 N N . PRO A 1 339 ? 13.517 -29.624 5.864 1.00 39.22 339 PRO A N 1
ATOM 2652 C CA . PRO A 1 339 ? 12.646 -29.637 7.044 1.00 39.22 339 PRO A CA 1
ATOM 2653 C C . PRO A 1 339 ? 13.145 -30.538 8.189 1.00 39.22 339 PRO A C 1
ATOM 2655 O O . PRO A 1 339 ? 12.746 -30.354 9.334 1.00 39.22 339 PRO A O 1
ATOM 2658 N N . THR A 1 340 ? 14.021 -31.503 7.892 1.00 44.47 340 THR A N 1
ATOM 2659 C CA . THR A 1 340 ? 14.674 -32.390 8.865 1.00 44.47 340 THR A CA 1
ATOM 2660 C C . THR A 1 340 ? 15.813 -31.739 9.651 1.00 44.47 340 THR A C 1
ATOM 2662 O O . THR A 1 340 ? 16.212 -32.289 10.676 1.00 44.47 340 THR A O 1
ATOM 2665 N N . ASP A 1 341 ? 16.308 -30.574 9.221 1.00 45.75 341 ASP A N 1
ATOM 2666 C CA . ASP A 1 341 ? 17.343 -29.816 9.936 1.00 45.75 341 ASP A CA 1
ATOM 2667 C C . ASP A 1 341 ? 16.785 -29.067 11.160 1.00 45.75 341 ASP A C 1
ATOM 2669 O O . ASP A 1 341 ? 17.547 -28.654 12.034 1.00 45.75 341 ASP A O 1
ATOM 2673 N N . VAL A 1 342 ? 15.455 -28.938 11.263 1.00 42.12 342 VAL A N 1
ATOM 2674 C CA . VAL A 1 342 ? 14.764 -28.346 12.416 1.00 42.12 342 VAL A CA 1
ATOM 2675 C C . VAL A 1 342 ? 14.511 -29.429 13.463 1.00 42.12 342 VAL A C 1
ATOM 2677 O O . VAL A 1 342 ? 13.699 -30.338 13.263 1.00 42.12 342 VAL A O 1
ATOM 2680 N N . LYS A 1 343 ? 15.190 -29.348 14.612 1.00 43.28 343 LYS A N 1
ATOM 2681 C CA . LYS A 1 343 ? 15.003 -30.330 15.692 1.00 43.28 343 LYS A CA 1
ATOM 2682 C C . LYS A 1 343 ? 13.717 -30.051 16.468 1.00 43.28 343 LYS A C 1
ATOM 2684 O O . LYS A 1 343 ? 13.350 -28.905 16.718 1.00 43.28 343 LYS A O 1
ATOM 2689 N N . ALA A 1 344 ? 13.048 -31.107 16.933 1.00 36.84 344 ALA A N 1
ATOM 2690 C CA . ALA A 1 344 ? 11.895 -30.970 17.821 1.00 36.84 344 ALA A CA 1
ATOM 2691 C C . ALA A 1 344 ? 12.275 -30.168 19.084 1.00 36.84 344 ALA A C 1
ATOM 2693 O O . ALA A 1 344 ? 13.185 -30.550 19.820 1.00 36.84 344 ALA A O 1
ATOM 2694 N N . GLY A 1 345 ? 11.575 -29.056 19.331 1.00 48.66 345 GLY A N 1
ATOM 2695 C CA . GLY A 1 345 ? 11.870 -28.123 20.426 1.00 48.66 345 GLY A CA 1
ATOM 2696 C C . GLY A 1 345 ? 12.629 -26.856 20.014 1.00 48.66 345 GLY A C 1
ATOM 2697 O O . GLY A 1 345 ? 12.838 -25.998 20.872 1.00 48.66 345 GLY A O 1
ATOM 2698 N N . GLU A 1 346 ? 12.999 -26.725 18.737 1.00 49.72 346 GLU A N 1
ATOM 2699 C CA . GLU A 1 346 ? 13.510 -25.491 18.140 1.00 49.72 346 GLU A CA 1
ATOM 2700 C C . GLU A 1 346 ? 12.371 -24.639 17.559 1.00 49.72 346 GLU A C 1
ATOM 2702 O O . GLU A 1 346 ? 11.442 -25.158 16.941 1.00 49.72 346 GLU A O 1
ATOM 2707 N N . GLY A 1 347 ? 12.435 -23.321 17.769 1.00 56.44 347 GLY A N 1
ATOM 2708 C CA . GLY A 1 347 ? 11.435 -22.365 17.283 1.00 56.44 347 GLY A CA 1
ATOM 2709 C C . GLY A 1 347 ? 10.736 -21.599 18.404 1.00 56.44 347 GLY A C 1
ATOM 2710 O O . GLY A 1 347 ? 11.184 -21.581 19.553 1.00 56.44 347 GLY A O 1
ATOM 2711 N N . PHE A 1 348 ? 9.640 -20.915 18.075 1.00 60.84 348 PHE A N 1
ATOM 2712 C CA . PHE A 1 348 ? 8.892 -20.148 19.068 1.00 60.84 348 PHE A CA 1
ATOM 2713 C C . PHE A 1 348 ? 8.013 -21.067 19.920 1.00 60.84 348 PHE A C 1
ATOM 2715 O O . PHE A 1 348 ? 7.130 -21.752 19.405 1.00 60.84 348 PHE A O 1
ATOM 2722 N N . VAL A 1 349 ? 8.224 -21.043 21.235 1.00 63.97 349 VAL A N 1
ATOM 2723 C CA . VAL A 1 349 ? 7.416 -21.785 22.204 1.00 63.97 349 VAL A CA 1
ATOM 2724 C C . VAL A 1 349 ? 6.587 -20.780 22.993 1.00 63.97 349 VAL A C 1
ATOM 2726 O O . VAL A 1 349 ? 7.123 -19.941 23.720 1.00 63.97 349 VAL A O 1
ATOM 2729 N N . GLY A 1 350 ? 5.263 -20.862 22.844 1.00 61.38 350 GLY A N 1
ATOM 2730 C CA . GLY A 1 350 ? 4.341 -20.103 23.684 1.00 61.38 350 GLY A CA 1
ATOM 2731 C C . GLY A 1 350 ? 4.525 -20.496 25.148 1.00 61.38 350 GLY A C 1
ATOM 2732 O O . GLY A 1 350 ? 4.754 -21.662 25.464 1.00 61.38 350 GLY A O 1
ATOM 2733 N N . ASN A 1 351 ? 4.383 -19.545 26.061 1.00 76.25 351 ASN A N 1
ATOM 2734 C CA . ASN A 1 351 ? 4.473 -19.800 27.503 1.00 76.25 351 ASN A CA 1
ATOM 2735 C C . ASN A 1 351 ? 3.248 -20.556 28.076 1.00 76.25 351 ASN A C 1
ATOM 2737 O O . ASN A 1 351 ? 3.101 -20.670 29.290 1.00 76.25 351 ASN A O 1
ATOM 2741 N N . GLY A 1 352 ? 2.386 -21.110 27.212 1.00 65.94 352 GLY A N 1
ATOM 2742 C CA . GLY A 1 352 ? 1.261 -21.984 27.567 1.00 65.94 352 GLY A CA 1
ATOM 2743 C C . GLY A 1 352 ? 0.042 -21.263 28.148 1.00 65.94 352 GLY A C 1
ATOM 2744 O O . GLY A 1 352 ? -0.955 -21.911 28.462 1.00 65.94 352 GLY A O 1
ATOM 2745 N N . LEU A 1 353 ? 0.102 -19.937 28.284 1.00 70.69 353 LEU A N 1
ATOM 2746 C CA . LEU A 1 353 ? -1.007 -19.119 28.760 1.00 70.69 353 LEU A CA 1
ATOM 2747 C C . LEU A 1 353 ? -1.974 -18.781 27.609 1.00 70.69 353 LEU A C 1
ATOM 2749 O O . LEU A 1 353 ? -1.516 -18.543 26.490 1.00 70.69 353 LEU A O 1
ATOM 2753 N N . PRO A 1 354 ? -3.297 -18.723 27.860 1.00 71.44 354 PRO A N 1
ATOM 2754 C CA . PRO A 1 354 ? -4.264 -18.276 26.859 1.00 71.44 354 PRO A CA 1
ATOM 2755 C C . PRO A 1 354 ? -3.984 -16.842 26.390 1.00 71.44 354 PRO A C 1
ATOM 2757 O O . PRO A 1 354 ? -3.700 -15.971 27.217 1.00 71.44 354 PRO A O 1
ATOM 2760 N N . GLU A 1 355 ? -4.125 -16.573 25.089 1.00 80.75 355 GLU A N 1
ATOM 2761 C CA . GLU A 1 355 ? -3.980 -15.223 24.537 1.00 80.75 355 GLU A CA 1
ATOM 2762 C C . GLU A 1 355 ? -5.151 -14.334 24.983 1.00 80.75 355 GLU A C 1
ATOM 2764 O O . GLU A 1 355 ? -6.292 -14.528 24.558 1.00 80.75 355 GLU A O 1
ATOM 2769 N N . LYS A 1 356 ? -4.878 -13.360 25.860 1.00 79.19 356 LYS A N 1
ATOM 2770 C CA . LYS A 1 356 ? -5.894 -12.428 26.389 1.00 79.19 356 LYS A CA 1
ATOM 2771 C C . LYS A 1 356 ? -6.051 -11.169 25.537 1.00 79.19 356 LYS A C 1
ATOM 2773 O O . LYS A 1 356 ? -7.127 -10.576 25.512 1.00 79.19 356 LYS A O 1
ATOM 2778 N N . ASP A 1 357 ? -5.000 -10.798 24.817 1.00 89.44 357 ASP A N 1
ATOM 2779 C CA . ASP A 1 357 ? -4.959 -9.614 23.968 1.00 89.44 357 ASP A CA 1
ATOM 2780 C C . ASP A 1 357 ? -5.505 -9.956 22.577 1.00 89.44 357 ASP A C 1
ATOM 2782 O O . ASP A 1 357 ? -4.774 -10.362 21.670 1.00 89.44 357 ASP A O 1
ATOM 2786 N N . VAL A 1 358 ? -6.826 -9.836 22.430 1.00 92.50 358 VAL A N 1
ATOM 2787 C CA . VAL A 1 358 ? -7.551 -10.081 21.175 1.00 92.50 358 VAL A CA 1
ATOM 2788 C C . VAL A 1 358 ? -8.043 -8.760 20.597 1.00 92.50 358 VAL A C 1
ATOM 2790 O O . VAL A 1 358 ? -8.722 -7.993 21.282 1.00 92.50 358 VAL A O 1
ATOM 2793 N N . PHE A 1 359 ? -7.732 -8.532 19.323 1.00 93.94 359 PHE A N 1
ATOM 2794 C CA . PHE A 1 359 ? -8.062 -7.321 18.583 1.00 93.94 359 PHE A CA 1
ATOM 2795 C C . PHE A 1 359 ? -8.841 -7.651 17.313 1.00 93.94 359 PHE A C 1
ATOM 2797 O O . PHE A 1 359 ? -8.381 -8.458 16.505 1.00 93.94 359 PHE A O 1
ATOM 2804 N N . TYR A 1 360 ? -9.989 -7.008 17.125 1.00 93.31 360 TYR A N 1
ATOM 2805 C CA . TYR A 1 360 ? -10.837 -7.116 15.939 1.00 93.31 360 TYR A CA 1
ATOM 2806 C C . TYR A 1 360 ? -10.675 -5.888 15.056 1.00 93.31 360 TYR A C 1
ATOM 2808 O O . TYR A 1 360 ? -10.697 -4.768 15.564 1.00 93.31 360 TYR A O 1
ATOM 2816 N N . TYR A 1 361 ? -10.520 -6.105 13.756 1.00 90.62 361 TYR A N 1
ATOM 2817 C CA . TYR A 1 361 ? -10.290 -5.055 12.768 1.00 90.62 361 TYR A CA 1
ATOM 2818 C C . TYR A 1 361 ? -11.600 -4.698 12.073 1.00 90.62 361 TYR A C 1
ATOM 2820 O O . TYR A 1 361 ? -12.328 -5.583 11.630 1.00 90.62 361 TYR A O 1
ATOM 2828 N N . HIS A 1 362 ? -11.862 -3.400 11.947 1.00 91.31 362 HIS A N 1
ATOM 2829 C CA . HIS A 1 362 ? -13.036 -2.841 11.281 1.00 91.31 362 HIS A CA 1
ATOM 2830 C C . HIS A 1 362 ? -12.546 -1.922 10.157 1.00 91.31 362 HIS A C 1
ATOM 2832 O O . HIS A 1 362 ? -12.233 -0.752 10.418 1.00 91.31 362 HIS A O 1
ATOM 2838 N N . PRO A 1 363 ? -12.364 -2.470 8.944 1.00 85.62 363 PRO A N 1
ATOM 2839 C CA . PRO A 1 363 ? -11.786 -1.722 7.843 1.00 85.62 363 PRO A CA 1
ATOM 2840 C C . PRO A 1 363 ? -12.782 -0.768 7.172 1.00 85.62 363 PRO A C 1
ATOM 2842 O O . PRO A 1 363 ? -13.997 -0.904 7.328 1.00 85.62 363 PRO A O 1
ATOM 2845 N N . ASP A 1 364 ? -12.253 0.174 6.393 1.00 81.25 364 ASP A N 1
ATOM 2846 C CA . ASP A 1 364 ? -13.024 0.938 5.413 1.00 81.25 364 ASP A CA 1
ATOM 2847 C C . ASP A 1 364 ? -13.295 0.136 4.122 1.00 81.25 364 ASP A C 1
ATOM 2849 O O . ASP A 1 364 ? -12.987 -1.054 4.014 1.00 81.25 364 ASP A O 1
ATOM 2853 N N . HIS A 1 365 ? -13.871 0.795 3.110 1.00 80.94 365 HIS A N 1
ATOM 2854 C CA . HIS A 1 365 ? -14.183 0.171 1.820 1.00 80.94 365 HIS A CA 1
ATOM 2855 C C . HIS A 1 365 ? -12.943 -0.229 1.007 1.00 80.94 365 HIS A C 1
ATOM 2857 O O . HIS A 1 365 ? -13.080 -1.016 0.075 1.00 80.94 365 HIS A O 1
ATOM 2863 N N . LEU A 1 366 ? -11.756 0.291 1.340 1.00 79.25 366 LEU A N 1
ATOM 2864 C CA . LEU A 1 366 ? -10.478 -0.064 0.709 1.00 79.25 366 LEU A CA 1
ATOM 2865 C C . LEU A 1 366 ? -9.757 -1.191 1.462 1.00 79.25 366 LEU A C 1
ATOM 2867 O O . LEU A 1 366 ? -8.694 -1.643 1.033 1.00 79.25 366 LEU A O 1
ATOM 2871 N N . GLY A 1 367 ? -10.307 -1.649 2.590 1.00 79.44 367 GLY A N 1
ATOM 2872 C CA . GLY A 1 367 ? -9.644 -2.612 3.464 1.00 79.44 367 GLY A CA 1
ATOM 2873 C C . GLY A 1 367 ? -8.639 -1.974 4.428 1.00 79.44 367 GLY A C 1
ATOM 2874 O O . GLY A 1 367 ? -7.911 -2.705 5.101 1.00 79.44 367 GLY A O 1
ATOM 2875 N N . SER A 1 368 ? -8.571 -0.640 4.513 1.00 85.31 368 SER A N 1
ATOM 2876 C CA . SER A 1 368 ? -7.697 0.056 5.462 1.00 85.31 368 SER A CA 1
ATOM 2877 C C . SER A 1 368 ? -8.250 -0.056 6.873 1.00 85.31 368 SER A C 1
ATOM 2879 O O . SER A 1 368 ? -9.443 0.128 7.088 1.00 85.31 368 SER A O 1
ATOM 2881 N N . SER A 1 369 ? -7.396 -0.317 7.861 1.00 88.62 369 SER A N 1
ATOM 2882 C CA . SER A 1 369 ? -7.815 -0.404 9.264 1.00 88.62 369 SER A CA 1
ATOM 2883 C C . SER A 1 369 ? -8.296 0.961 9.773 1.00 88.62 369 SER A C 1
ATOM 2885 O O . SER A 1 369 ? -7.459 1.801 10.101 1.00 88.62 369 SER A O 1
ATOM 2887 N N . SER A 1 370 ? -9.608 1.190 9.875 1.00 91.38 370 SER A N 1
ATOM 2888 C CA . SER A 1 370 ? -10.156 2.430 10.451 1.00 91.38 370 SER A CA 1
ATOM 2889 C C . SER A 1 370 ? -10.304 2.322 11.963 1.00 91.38 370 SER A C 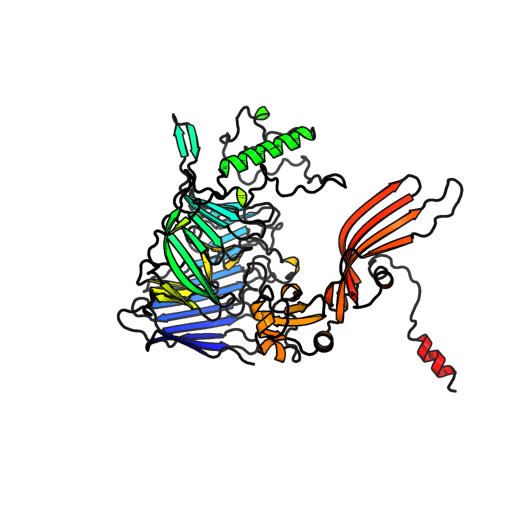1
ATOM 2891 O O . SER A 1 370 ? -9.810 3.167 12.702 1.00 91.38 370 SER A O 1
ATOM 2893 N N . TYR A 1 371 ? -10.938 1.252 12.446 1.00 94.38 371 TYR A N 1
ATOM 2894 C CA . TYR A 1 371 ? -11.119 1.001 13.875 1.00 94.38 371 TYR A CA 1
ATOM 2895 C C . TYR A 1 371 ? -10.588 -0.376 14.254 1.00 94.38 371 TYR A C 1
ATOM 2897 O O . TYR A 1 371 ? -10.721 -1.344 13.506 1.00 94.38 371 TYR A O 1
ATOM 2905 N N . ILE A 1 372 ? -10.032 -0.485 15.457 1.00 94.50 372 ILE A N 1
ATOM 2906 C CA . ILE A 1 372 ? -9.663 -1.765 16.060 1.00 94.50 372 ILE A CA 1
ATOM 2907 C C . ILE A 1 372 ? -10.262 -1.828 17.458 1.00 94.50 372 ILE A C 1
ATOM 2909 O O . ILE A 1 372 ? -10.028 -0.934 18.274 1.00 94.50 372 ILE A O 1
ATOM 2913 N N . SER A 1 373 ? -11.018 -2.884 17.754 1.00 93.12 373 SER A N 1
ATOM 2914 C CA . SER A 1 373 ? -11.632 -3.098 19.066 1.00 93.12 373 SER A CA 1
ATOM 2915 C C . SER A 1 373 ? -10.994 -4.258 19.825 1.00 93.12 373 SER A C 1
ATOM 2917 O O . SER A 1 373 ? -10.515 -5.210 19.221 1.00 93.12 373 SER A O 1
ATOM 2919 N N . THR A 1 374 ? -11.017 -4.206 21.153 1.00 92.62 374 THR A N 1
ATOM 2920 C CA . THR A 1 374 ? -10.594 -5.314 22.021 1.00 92.62 374 THR A CA 1
ATOM 2921 C C . THR A 1 374 ? -11.646 -6.429 22.060 1.00 92.62 374 THR A C 1
ATOM 2923 O O . THR A 1 374 ? -12.746 -6.278 21.519 1.00 92.62 374 THR A O 1
ATOM 2926 N N . LEU A 1 375 ? -11.346 -7.525 22.770 1.00 89.62 375 LEU A N 1
ATOM 2927 C CA . LEU A 1 375 ? -12.285 -8.626 23.032 1.00 89.62 375 LEU A CA 1
ATOM 2928 C C . LEU A 1 375 ? -13.643 -8.165 23.589 1.00 89.62 375 LEU A C 1
ATOM 2930 O O . LEU A 1 375 ? -14.670 -8.762 23.287 1.00 89.62 375 LEU A O 1
ATOM 2934 N N . ASN A 1 376 ? -13.645 -7.083 24.371 1.00 89.19 376 ASN A N 1
ATOM 2935 C CA . ASN A 1 376 ? -14.842 -6.541 25.015 1.00 89.19 376 ASN A CA 1
ATOM 2936 C C . ASN A 1 376 ? -15.571 -5.494 24.149 1.00 89.19 376 ASN A C 1
ATOM 2938 O O . ASN A 1 376 ? -16.459 -4.804 24.643 1.00 89.19 376 ASN A O 1
ATOM 2942 N N . GLY A 1 377 ? -15.162 -5.305 22.889 1.00 89.12 377 GLY A N 1
ATOM 2943 C CA . GLY A 1 377 ? -15.738 -4.306 21.982 1.00 89.12 377 GLY A CA 1
ATOM 2944 C C . GLY A 1 377 ? -15.291 -2.861 22.249 1.00 89.12 377 GLY A C 1
ATOM 2945 O O . GLY A 1 377 ? -15.739 -1.938 21.566 1.00 89.12 377 GLY A O 1
ATOM 2946 N N . GLN A 1 378 ? -14.387 -2.623 23.201 1.00 90.56 378 GLN A N 1
ATOM 2947 C CA . GLN A 1 378 ? -13.831 -1.286 23.431 1.00 90.56 378 GLN A CA 1
ATOM 2948 C C . GLN A 1 378 ? -12.892 -0.903 22.288 1.00 90.56 378 GLN A C 1
ATOM 2950 O O . GLN A 1 378 ? -12.068 -1.714 21.875 1.00 90.56 378 GLN A O 1
ATOM 2955 N N . ILE A 1 379 ? -12.984 0.329 21.787 1.00 93.69 379 ILE A N 1
ATOM 2956 C CA . ILE A 1 379 ? -12.107 0.795 20.707 1.00 93.69 379 ILE A CA 1
ATOM 2957 C C . ILE A 1 379 ? -10.700 1.017 21.255 1.00 93.69 379 ILE A C 1
ATOM 2959 O O . ILE A 1 379 ? -10.490 1.897 22.086 1.00 93.69 379 ILE A O 1
ATOM 2963 N N . SER A 1 380 ? -9.760 0.202 20.777 1.00 94.06 380 SER A N 1
ATOM 2964 C CA . SER A 1 380 ? -8.336 0.223 21.115 1.00 94.06 380 SER A CA 1
ATOM 2965 C C . SER A 1 380 ? -7.555 1.215 20.265 1.00 94.06 380 SER A C 1
ATOM 2967 O O . SER A 1 380 ? -6.613 1.833 20.756 1.00 94.06 380 SER A O 1
ATOM 2969 N N . GLN A 1 381 ? -7.898 1.311 18.982 1.00 95.75 381 GLN A N 1
ATOM 2970 C CA . GLN A 1 381 ? -7.194 2.140 18.013 1.00 95.75 381 GLN A CA 1
ATOM 2971 C C . GLN A 1 381 ? -8.183 2.689 16.986 1.00 95.75 381 GLN A C 1
ATOM 2973 O O . GLN A 1 381 ? -9.118 1.988 16.590 1.00 95.75 381 GLN A O 1
ATOM 2978 N N . HIS A 1 382 ? -7.963 3.932 16.575 1.00 96.38 382 HIS A N 1
ATOM 2979 C CA . HIS A 1 382 ? -8.706 4.607 15.518 1.00 96.38 382 HIS A CA 1
ATOM 2980 C C . HIS A 1 382 ? -7.724 5.346 14.606 1.00 96.38 382 HIS A C 1
ATOM 2982 O O . HI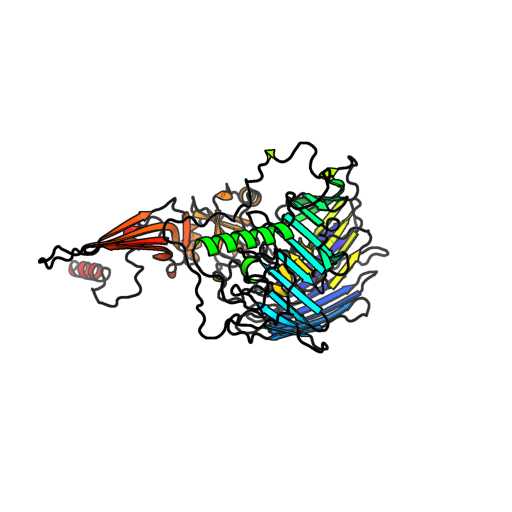S A 1 382 ? -6.795 5.988 15.099 1.00 96.38 382 HIS A O 1
ATOM 2988 N N . VAL A 1 383 ? -7.890 5.212 13.293 1.00 96.69 383 VAL A N 1
ATOM 2989 C CA . VAL A 1 383 ? -6.971 5.758 12.290 1.00 96.69 383 VAL A CA 1
ATOM 2990 C C . VAL A 1 383 ? -7.770 6.392 11.164 1.00 96.69 383 VAL A C 1
ATOM 2992 O O . VAL A 1 383 ? -8.660 5.757 10.602 1.00 96.69 383 VAL A O 1
ATOM 2995 N N . GLU A 1 384 ? -7.402 7.618 10.812 1.00 96.69 384 GLU A N 1
ATOM 2996 C CA . GLU A 1 384 ? -7.903 8.305 9.624 1.00 96.69 384 GLU A CA 1
ATOM 2997 C C . GLU A 1 384 ? -6.755 8.543 8.648 1.00 96.69 384 GLU A C 1
ATOM 2999 O O . GLU A 1 384 ? -5.625 8.849 9.047 1.00 96.69 384 GLU A O 1
ATOM 3004 N N . TYR A 1 385 ? -7.057 8.416 7.358 1.00 96.75 385 TYR A N 1
ATOM 3005 C CA . TYR A 1 385 ? -6.075 8.469 6.281 1.00 96.75 385 TYR A CA 1
ATOM 3006 C C . TYR A 1 385 ? -6.343 9.643 5.342 1.00 96.75 385 TYR A C 1
ATOM 3008 O O . TYR A 1 385 ? -7.478 10.065 5.121 1.00 96.75 385 TYR A O 1
ATOM 3016 N N . ILE A 1 386 ? -5.269 10.141 4.747 1.00 97.00 386 ILE A N 1
ATOM 3017 C CA . ILE A 1 386 ? -5.288 10.966 3.545 1.00 97.00 386 ILE A CA 1
ATOM 3018 C C . ILE A 1 386 ? -5.354 10.013 2.346 1.00 97.00 386 ILE A C 1
ATOM 3020 O O . ILE A 1 386 ? -4.873 8.886 2.422 1.00 97.00 386 ILE A O 1
ATOM 3024 N N . ALA A 1 387 ? -5.915 10.461 1.222 1.00 95.44 387 ALA A N 1
ATOM 3025 C CA . ALA A 1 387 ? -6.254 9.608 0.081 1.00 95.44 387 ALA A CA 1
ATOM 3026 C C . ALA A 1 387 ? -5.145 8.649 -0.411 1.00 95.44 387 ALA A C 1
ATOM 3028 O O . ALA A 1 387 ? -5.453 7.537 -0.813 1.00 95.44 387 ALA A O 1
ATOM 3029 N N . PHE A 1 388 ? -3.864 9.037 -0.366 1.00 96.62 388 PHE A N 1
ATOM 3030 C CA . PHE A 1 388 ? -2.731 8.184 -0.776 1.00 96.62 388 PHE A CA 1
ATOM 3031 C C . PHE A 1 388 ? -2.122 7.338 0.365 1.00 96.62 388 PHE A C 1
ATOM 3033 O O . PHE A 1 388 ? -1.015 6.819 0.237 1.00 96.62 388 PHE A O 1
ATOM 3040 N N . GLY A 1 389 ? -2.835 7.205 1.483 1.00 95.44 389 GLY A N 1
ATOM 3041 C CA . GLY A 1 389 ? -2.514 6.299 2.585 1.00 95.44 389 GLY A CA 1
ATOM 3042 C C . GLY A 1 389 ? -1.753 6.906 3.755 1.00 95.44 389 GLY A C 1
ATOM 3043 O O . GLY A 1 389 ? -1.634 6.269 4.801 1.00 95.44 389 GLY A O 1
ATOM 3044 N N . GLU A 1 390 ? -1.276 8.147 3.636 1.00 96.25 390 GLU A N 1
ATOM 3045 C CA . GLU A 1 390 ? -0.703 8.852 4.783 1.00 96.25 390 GLU A CA 1
ATOM 3046 C C . GLU A 1 390 ? -1.690 8.915 5.944 1.00 96.25 390 GLU A C 1
ATOM 3048 O O . GLU A 1 390 ? -2.853 9.269 5.774 1.00 96.25 390 GLU A O 1
ATOM 3053 N N . VAL A 1 391 ? -1.204 8.617 7.144 1.00 95.81 391 VAL A N 1
ATOM 3054 C CA . VAL A 1 391 ? -1.995 8.715 8.368 1.00 95.81 391 VAL A CA 1
ATOM 3055 C C . VAL A 1 391 ? -2.227 10.192 8.686 1.00 95.81 391 VAL A C 1
ATOM 3057 O O . VAL A 1 391 ? -1.278 10.921 8.978 1.00 95.81 391 VAL A O 1
ATOM 3060 N N . LEU A 1 392 ? -3.487 10.631 8.654 1.00 96.00 392 LEU A N 1
ATOM 3061 C CA . LEU A 1 392 ? -3.881 11.966 9.106 1.00 96.00 392 LEU A CA 1
ATOM 3062 C C . LEU A 1 392 ? -3.687 12.074 10.621 1.00 96.00 392 LEU A C 1
ATOM 3064 O O . LEU A 1 392 ? -3.061 13.012 11.114 1.00 96.00 392 LEU A O 1
ATOM 3068 N N . PHE A 1 393 ? -4.204 11.087 11.351 1.00 96.00 393 PHE A N 1
ATOM 3069 C CA . PHE A 1 393 ? -3.922 10.871 12.764 1.00 96.00 393 PHE A CA 1
ATOM 3070 C C . PHE A 1 393 ? -4.197 9.413 13.153 1.00 96.00 393 PHE A C 1
ATOM 3072 O O . PHE A 1 393 ? -4.915 8.683 12.469 1.00 96.00 393 PHE A O 1
ATOM 3079 N N . GLU A 1 394 ? -3.632 9.009 14.286 1.00 95.19 394 GLU A N 1
ATOM 3080 C CA . GLU A 1 394 ? -3.800 7.684 14.873 1.00 95.19 394 GLU A CA 1
ATOM 3081 C C . GLU A 1 394 ? -3.983 7.836 16.390 1.00 95.19 394 GLU A C 1
ATOM 3083 O O . GLU A 1 394 ? -3.110 8.360 17.085 1.00 95.19 394 GLU A O 1
ATOM 3088 N N . GLU A 1 395 ? -5.135 7.407 16.898 1.00 95.06 395 GLU A N 1
ATOM 3089 C CA . GLU A 1 395 ? -5.488 7.437 18.317 1.00 95.06 395 GLU A CA 1
ATOM 3090 C C . GLU A 1 395 ? -5.383 6.035 18.923 1.00 95.06 395 GLU A C 1
ATOM 3092 O O . GLU A 1 395 ? -5.720 5.041 18.276 1.00 95.06 395 GLU A O 1
ATOM 3097 N N . HIS A 1 396 ? -4.978 5.953 20.194 1.00 94.75 396 HIS A N 1
ATOM 3098 C CA . HIS A 1 396 ? -4.883 4.693 20.930 1.00 94.75 396 HIS A CA 1
ATOM 3099 C C . HIS A 1 396 ? -5.433 4.829 22.349 1.00 94.75 396 HIS A C 1
ATOM 3101 O O . HIS A 1 396 ? -5.181 5.823 23.026 1.00 94.75 396 HIS A O 1
ATOM 3107 N N . SER A 1 397 ? -6.124 3.794 22.820 1.00 91.38 397 SER A N 1
ATOM 3108 C CA . SER A 1 397 ? -6.568 3.648 24.215 1.00 91.38 397 SER A CA 1
ATOM 3109 C C . SER A 1 397 ? -5.904 2.460 24.925 1.00 91.38 397 SER A C 1
ATOM 3111 O O . SER A 1 397 ? -6.087 2.270 26.126 1.00 91.38 397 SER A O 1
ATOM 3113 N N . SER A 1 398 ? -5.110 1.668 24.196 1.00 86.88 398 SER A N 1
ATOM 3114 C CA . SER A 1 398 ? -4.308 0.567 24.731 1.00 86.88 398 SER A CA 1
ATOM 3115 C C . SER A 1 398 ? -2.844 0.682 24.292 1.00 86.88 398 SER A C 1
ATOM 3117 O O . SER A 1 398 ? -2.479 1.533 23.479 1.00 86.88 398 SER A O 1
ATOM 3119 N N . SER A 1 399 ? -1.986 -0.186 24.832 1.00 81.69 399 SER A N 1
ATOM 3120 C CA . SER A 1 399 ? -0.577 -0.280 24.431 1.00 81.69 399 SER A CA 1
ATOM 3121 C C . SER A 1 399 ? -0.379 -0.947 23.065 1.00 81.69 399 SER A C 1
ATOM 3123 O O . SER A 1 399 ? 0.717 -0.869 22.506 1.00 81.69 399 SER A O 1
ATOM 3125 N N . PHE A 1 400 ? -1.410 -1.599 22.518 1.00 84.12 400 PHE A N 1
ATOM 3126 C CA . PHE A 1 400 ? -1.332 -2.228 21.210 1.00 84.12 400 PHE A CA 1
ATOM 3127 C C . PHE A 1 400 ? -1.427 -1.193 20.092 1.00 84.12 400 PHE A C 1
ATOM 3129 O O . PHE A 1 400 ? -2.340 -0.366 20.045 1.00 84.12 400 PHE A O 1
ATOM 3136 N N . LYS A 1 401 ? -0.481 -1.292 19.158 1.00 90.38 401 LYS A N 1
ATOM 3137 C CA . LYS A 1 401 ? -0.448 -0.514 17.924 1.00 90.38 401 LYS A CA 1
ATOM 3138 C C . LYS A 1 401 ? -0.317 -1.482 16.767 1.00 90.38 401 LYS A C 1
ATOM 3140 O O . LYS A 1 401 ? 0.738 -2.094 16.596 1.00 90.38 401 LYS A O 1
ATOM 3145 N N . SER A 1 402 ? -1.384 -1.642 15.996 1.00 91.81 402 SER A N 1
ATOM 3146 C CA . SER A 1 402 ? -1.325 -2.483 14.806 1.00 91.81 402 SER A CA 1
ATOM 3147 C C . SER A 1 402 ? -0.380 -1.847 13.781 1.00 91.81 402 SER A C 1
ATOM 3149 O O . SER A 1 402 ? -0.533 -0.659 13.488 1.00 91.81 402 SER A O 1
ATOM 3151 N N . PRO A 1 403 ? 0.569 -2.603 13.201 1.00 93.44 403 PRO A N 1
ATOM 3152 C CA . PRO A 1 403 ? 1.353 -2.116 12.072 1.00 93.44 403 PRO A CA 1
ATOM 3153 C C . PRO A 1 403 ? 0.567 -2.213 10.754 1.00 93.44 403 PRO A C 1
ATOM 3155 O O . PRO A 1 403 ? 0.956 -1.612 9.763 1.00 93.44 403 PRO A O 1
ATOM 3158 N N . TYR A 1 404 ? -0.546 -2.953 10.732 1.00 91.56 404 TYR A N 1
ATOM 3159 C CA . TYR A 1 404 ? -1.384 -3.132 9.549 1.00 91.56 404 TYR A CA 1
ATOM 3160 C C . TYR A 1 404 ? -2.441 -2.035 9.456 1.00 91.56 404 TYR A C 1
ATOM 3162 O O . TYR A 1 404 ? -3.396 -2.041 10.243 1.00 91.56 404 TYR A O 1
ATOM 3170 N N . LEU A 1 405 ? -2.253 -1.111 8.517 1.00 93.31 405 LEU A N 1
ATOM 3171 C CA . LEU A 1 405 ? -2.981 0.153 8.428 1.00 93.31 405 LEU A CA 1
ATOM 3172 C C . LEU A 1 405 ? -3.668 0.295 7.060 1.00 93.31 405 LEU A C 1
ATOM 3174 O O . LEU A 1 405 ? -4.651 -0.401 6.800 1.00 93.31 405 LEU A O 1
ATOM 3178 N N . PHE A 1 406 ? -3.149 1.168 6.196 1.00 92.06 406 PHE A N 1
ATOM 3179 C CA . PHE A 1 406 ? -3.676 1.464 4.866 1.00 92.06 406 PHE A CA 1
ATOM 3180 C C . PHE A 1 406 ? -3.722 0.212 3.976 1.00 92.06 406 PHE A C 1
ATOM 3182 O O . PHE A 1 406 ? -2.757 -0.553 3.928 1.00 92.06 406 PHE A O 1
ATOM 3189 N N . ASN A 1 407 ? -4.860 -0.035 3.321 1.00 84.25 407 ASN A N 1
ATOM 3190 C CA . ASN A 1 407 ? -5.169 -1.240 2.534 1.00 84.25 407 ASN A CA 1
ATOM 3191 C C . ASN A 1 407 ? -4.882 -2.571 3.274 1.00 84.25 407 ASN A C 1
ATOM 3193 O O . ASN A 1 407 ? -4.608 -3.602 2.653 1.00 84.25 407 ASN A O 1
ATOM 3197 N N . GLY A 1 408 ? -4.858 -2.552 4.613 1.00 82.88 408 GLY A N 1
ATOM 3198 C CA . GLY A 1 408 ? -4.508 -3.701 5.453 1.00 82.88 408 GLY A CA 1
ATOM 3199 C C . GLY A 1 408 ? -3.026 -4.104 5.402 1.00 82.88 408 GLY A C 1
ATOM 3200 O O . GLY A 1 408 ? -2.662 -5.162 5.940 1.00 82.88 408 GLY A O 1
ATOM 3201 N N . LYS A 1 409 ? -2.182 -3.278 4.770 1.00 86.19 409 LYS A N 1
ATOM 3202 C CA . LYS A 1 409 ? -0.744 -3.484 4.578 1.00 86.19 409 LYS A CA 1
ATOM 3203 C C . LYS A 1 409 ? 0.067 -2.995 5.762 1.00 86.19 409 LYS A C 1
ATOM 3205 O O . LYS A 1 409 ? -0.369 -2.144 6.536 1.00 86.19 409 LYS A O 1
ATOM 3210 N N . GLU A 1 410 ? 1.237 -3.597 5.926 1.00 92.62 410 GLU A N 1
ATOM 3211 C CA . GLU A 1 410 ? 2.116 -3.297 7.046 1.00 92.62 410 GLU A CA 1
ATOM 3212 C C . GLU A 1 410 ? 2.908 -2.015 6.783 1.00 92.62 410 GLU A C 1
ATOM 3214 O O . GLU A 1 410 ? 3.647 -1.938 5.803 1.00 92.62 410 GLU A O 1
ATOM 3219 N N . LEU A 1 411 ? 2.767 -1.033 7.672 1.00 97.00 411 LEU A N 1
ATOM 3220 C CA . LEU A 1 411 ? 3.622 0.143 7.732 1.00 97.00 411 LEU A CA 1
ATOM 3221 C C . LEU A 1 411 ? 4.862 -0.172 8.572 1.00 97.00 411 LEU A C 1
ATOM 3223 O O . LEU A 1 411 ? 4.783 -0.332 9.796 1.00 97.00 411 LEU A O 1
ATOM 3227 N N . ASP A 1 412 ? 6.017 -0.182 7.920 1.00 95.88 412 ASP A N 1
ATOM 3228 C CA . ASP A 1 412 ? 7.320 -0.211 8.569 1.00 95.88 412 ASP A CA 1
ATOM 3229 C C . ASP A 1 412 ? 7.612 1.188 9.119 1.00 95.88 412 ASP A C 1
ATOM 3231 O O . ASP A 1 412 ? 8.173 2.052 8.446 1.00 95.88 412 ASP A O 1
ATOM 3235 N N . ARG A 1 413 ? 7.177 1.451 10.355 1.00 93.19 413 ARG A N 1
ATOM 3236 C CA . ARG A 1 413 ? 7.302 2.767 11.014 1.00 93.19 413 ARG A CA 1
ATOM 3237 C C . ARG A 1 413 ? 8.738 3.266 11.104 1.00 93.19 413 ARG A C 1
ATOM 3239 O O . ARG A 1 413 ? 8.973 4.465 11.194 1.00 93.19 413 ARG A O 1
ATOM 3246 N N . GLU A 1 414 ? 9.676 2.337 11.117 1.00 90.38 414 GLU A N 1
ATOM 3247 C CA . GLU A 1 414 ? 11.104 2.566 11.184 1.00 90.38 414 GLU A CA 1
ATOM 3248 C C . GLU A 1 414 ? 11.666 3.205 9.904 1.00 90.38 414 GLU A C 1
ATOM 3250 O O . GLU A 1 414 ? 12.627 3.958 10.004 1.00 90.38 414 GLU A O 1
ATOM 3255 N N . THR A 1 415 ? 11.041 2.972 8.744 1.00 92.81 415 THR A N 1
ATOM 3256 C CA . THR A 1 415 ? 11.423 3.567 7.447 1.00 92.81 415 THR A CA 1
ATOM 3257 C C . THR A 1 415 ? 10.319 4.428 6.823 1.00 92.81 415 THR A C 1
ATOM 3259 O O . THR A 1 415 ? 10.565 5.123 5.834 1.00 92.81 415 THR A O 1
ATOM 3262 N N . ASN A 1 416 ? 9.118 4.416 7.406 1.00 95.12 416 ASN A N 1
ATOM 3263 C CA . ASN A 1 416 ? 7.894 5.028 6.893 1.00 95.12 416 ASN A CA 1
ATOM 3264 C C . ASN A 1 416 ? 7.475 4.510 5.504 1.00 95.12 416 ASN A C 1
ATOM 3266 O O . ASN A 1 416 ? 6.913 5.253 4.699 1.00 95.12 416 ASN A O 1
ATOM 3270 N N . LEU A 1 417 ? 7.762 3.237 5.226 1.00 96.69 417 LEU A N 1
ATOM 3271 C CA . LEU A 1 417 ? 7.380 2.559 3.991 1.00 96.69 417 LEU A CA 1
ATOM 3272 C C . LEU A 1 417 ? 6.298 1.521 4.268 1.00 96.69 417 LEU A C 1
ATOM 3274 O O . LEU A 1 417 ? 6.356 0.800 5.263 1.00 96.69 417 LEU A O 1
ATOM 3278 N N . THR A 1 418 ? 5.330 1.413 3.368 1.00 96.94 418 THR A N 1
ATOM 3279 C CA . THR A 1 418 ? 4.283 0.394 3.465 1.00 96.94 418 THR A CA 1
ATOM 3280 C C . THR A 1 418 ? 4.629 -0.781 2.560 1.00 96.94 418 THR A C 1
ATOM 3282 O O . THR A 1 418 ? 4.788 -0.605 1.352 1.00 96.94 418 THR A O 1
ATOM 3285 N N . ASN A 1 419 ? 4.734 -1.981 3.130 1.00 93.38 419 ASN A N 1
ATOM 3286 C CA . ASN A 1 419 ? 5.044 -3.197 2.384 1.00 93.38 419 ASN A CA 1
ATOM 3287 C C . ASN A 1 419 ? 3.782 -3.772 1.722 1.00 93.38 419 ASN A C 1
ATOM 3289 O O . ASN A 1 419 ? 2.858 -4.221 2.409 1.00 93.38 419 ASN A O 1
ATOM 3293 N N . PHE A 1 420 ? 3.765 -3.813 0.390 1.00 85.25 420 PHE A N 1
ATOM 3294 C CA . PHE A 1 420 ? 2.682 -4.417 -0.388 1.00 85.25 420 PHE A CA 1
ATOM 3295 C C . PHE A 1 420 ? 2.988 -5.837 -0.877 1.00 85.25 420 PHE A C 1
ATOM 3297 O O . PHE A 1 420 ? 2.092 -6.486 -1.412 1.00 85.25 420 PHE A O 1
ATOM 3304 N N . GLY A 1 421 ? 4.197 -6.346 -0.633 1.00 83.25 421 GLY A N 1
ATOM 3305 C CA . GLY A 1 421 ? 4.688 -7.618 -1.151 1.00 83.25 421 GLY A CA 1
ATOM 3306 C C . GLY A 1 421 ? 5.779 -7.365 -2.180 1.00 83.25 421 GLY A C 1
ATOM 3307 O O . GLY A 1 421 ? 6.947 -7.271 -1.821 1.00 83.25 421 GLY A O 1
ATOM 3308 N N . ALA A 1 422 ? 5.399 -7.210 -3.450 1.00 77.00 422 ALA A N 1
ATOM 3309 C CA . ALA A 1 422 ? 6.360 -7.014 -4.537 1.00 77.00 422 ALA A CA 1
ATOM 3310 C C . ALA A 1 422 ? 7.053 -5.640 -4.516 1.00 77.00 422 ALA A C 1
ATOM 3312 O O . ALA A 1 422 ? 8.133 -5.489 -5.081 1.00 77.00 422 ALA A O 1
ATOM 3313 N N . ARG A 1 423 ? 6.431 -4.634 -3.888 1.00 91.56 423 ARG A N 1
ATOM 3314 C CA . ARG A 1 423 ? 6.932 -3.255 -3.824 1.00 91.56 423 ARG A CA 1
ATOM 3315 C C . ARG A 1 423 ? 6.649 -2.611 -2.470 1.00 91.56 423 ARG A C 1
ATOM 3317 O O . ARG A 1 423 ? 5.755 -3.032 -1.729 1.00 91.56 423 ARG A O 1
ATOM 3324 N N . TYR A 1 424 ? 7.386 -1.540 -2.191 1.00 96.31 424 TYR A N 1
ATOM 3325 C CA . TYR A 1 424 ? 7.164 -0.657 -1.048 1.00 96.31 424 TYR A CA 1
ATOM 3326 C C . TYR A 1 424 ? 6.600 0.681 -1.518 1.00 96.31 424 TYR A C 1
ATOM 3328 O O . TYR A 1 424 ? 7.123 1.280 -2.459 1.00 96.31 424 TYR A O 1
ATOM 3336 N N . LEU A 1 425 ? 5.544 1.149 -0.855 1.00 97.75 425 LEU A N 1
ATOM 3337 C CA . LEU A 1 425 ? 4.929 2.451 -1.103 1.00 97.75 425 LEU A CA 1
ATOM 3338 C C . LEU A 1 425 ? 5.476 3.475 -0.101 1.00 97.75 425 LEU A C 1
ATOM 3340 O O . LEU A 1 425 ? 5.333 3.286 1.110 1.00 97.75 425 LEU A O 1
ATOM 3344 N N . ASP A 1 426 ? 6.045 4.576 -0.591 1.00 97.56 426 ASP A N 1
ATOM 3345 C CA . ASP A 1 426 ? 6.268 5.772 0.224 1.00 97.56 426 ASP A CA 1
ATOM 3346 C C . ASP A 1 426 ? 5.011 6.643 0.142 1.00 97.56 426 ASP A C 1
ATOM 3348 O O . ASP A 1 426 ? 4.777 7.353 -0.834 1.00 97.56 426 ASP A O 1
ATOM 3352 N N . MET A 1 427 ? 4.176 6.588 1.179 1.00 96.69 427 MET A N 1
ATOM 3353 C CA . MET A 1 427 ? 2.897 7.306 1.195 1.00 96.69 427 MET A CA 1
ATOM 3354 C C . MET A 1 427 ? 3.085 8.831 1.225 1.00 96.69 427 MET A C 1
ATOM 3356 O O . MET A 1 427 ? 2.234 9.557 0.708 1.00 96.69 427 MET A O 1
ATOM 3360 N N . LYS A 1 428 ? 4.216 9.336 1.752 1.00 95.75 428 LYS A N 1
ATOM 3361 C CA . LYS A 1 428 ? 4.515 10.778 1.761 1.00 95.75 428 LYS A CA 1
ATOM 3362 C C . LYS A 1 428 ? 4.723 11.288 0.338 1.00 95.75 428 LYS A C 1
ATOM 3364 O O . LYS A 1 428 ? 4.174 12.325 -0.033 1.00 95.75 428 LYS A O 1
ATOM 3369 N N . THR A 1 429 ? 5.457 10.550 -0.487 1.00 97.06 429 THR A N 1
ATOM 3370 C CA . THR A 1 429 ? 5.632 10.895 -1.909 1.00 97.06 429 THR A CA 1
ATOM 3371 C C . THR A 1 429 ? 4.490 10.372 -2.789 1.00 97.06 429 THR A C 1
ATOM 3373 O O . THR A 1 429 ? 4.217 10.911 -3.855 1.00 97.06 429 THR A O 1
ATOM 3376 N N . SER A 1 430 ? 3.703 9.415 -2.296 1.00 97.88 430 SER A N 1
ATOM 3377 C CA . SER A 1 430 ? 2.642 8.709 -3.038 1.00 97.88 430 SER A CA 1
ATOM 3378 C C . SER A 1 430 ? 3.166 7.870 -4.208 1.00 97.88 430 SER A C 1
ATOM 3380 O O . SER A 1 430 ? 2.438 7.616 -5.169 1.00 97.88 430 SER A O 1
ATOM 3382 N N . LEU A 1 431 ? 4.433 7.464 -4.134 1.00 97.19 431 LEU A N 1
ATOM 3383 C CA . LEU A 1 431 ? 5.121 6.721 -5.180 1.00 97.19 431 LEU A CA 1
ATOM 3384 C C . LEU A 1 431 ? 5.535 5.345 -4.671 1.00 97.19 431 LEU A C 1
ATOM 3386 O O . LEU A 1 431 ? 5.946 5.180 -3.517 1.00 97.19 431 LEU A O 1
ATOM 3390 N N . TRP A 1 432 ? 5.461 4.361 -5.562 1.00 96.62 432 TRP A N 1
ATOM 3391 C CA . TRP A 1 432 ? 6.220 3.131 -5.382 1.00 96.62 432 TRP A CA 1
ATOM 3392 C C . TRP A 1 432 ? 7.714 3.447 -5.359 1.00 96.62 432 TRP A C 1
ATOM 3394 O O . TRP A 1 432 ? 8.163 4.361 -6.050 1.00 96.62 432 TRP A O 1
ATOM 3404 N N . LEU A 1 433 ? 8.491 2.698 -4.576 1.00 93.12 433 LEU A N 1
ATOM 3405 C CA . LEU A 1 433 ? 9.943 2.871 -4.570 1.00 93.12 433 LEU A CA 1
ATOM 3406 C C . LEU A 1 433 ? 10.579 2.416 -5.882 1.00 93.12 433 LEU A C 1
ATOM 3408 O O . LEU A 1 433 ? 11.422 3.127 -6.413 1.00 93.12 433 LEU A O 1
ATOM 3412 N N . ASN A 1 434 ? 10.180 1.254 -6.393 1.00 89.00 434 ASN A N 1
ATOM 3413 C CA . ASN A 1 434 ? 10.744 0.631 -7.585 1.00 89.00 434 ASN A CA 1
ATOM 3414 C C . ASN A 1 434 ? 9.716 0.465 -8.712 1.00 89.00 434 ASN A C 1
ATOM 3416 O O . ASN A 1 434 ? 8.503 0.559 -8.498 1.00 89.00 434 ASN A O 1
ATOM 3420 N N . VAL A 1 435 ? 10.239 0.206 -9.915 1.00 88.56 435 VAL A N 1
ATOM 3421 C CA . VAL A 1 435 ? 9.470 -0.052 -11.138 1.00 88.56 435 VAL A CA 1
ATOM 3422 C C . VAL A 1 435 ? 8.491 -1.208 -10.923 1.00 88.56 435 VAL A C 1
ATOM 3424 O O . VAL A 1 435 ? 8.825 -2.219 -10.306 1.00 88.56 435 VAL A O 1
ATOM 3427 N N . ASP A 1 436 ? 7.271 -1.058 -11.439 1.00 86.81 436 ASP A N 1
ATOM 3428 C CA . ASP A 1 436 ? 6.278 -2.131 -11.458 1.00 86.81 436 ASP A CA 1
ATOM 3429 C C . ASP A 1 436 ? 6.808 -3.392 -12.169 1.00 86.81 436 ASP A C 1
ATOM 3431 O O . ASP A 1 436 ? 7.164 -3.304 -13.347 1.00 86.81 436 ASP A O 1
ATOM 3435 N N . PRO A 1 437 ? 6.800 -4.580 -11.531 1.00 79.06 437 PRO A N 1
ATOM 3436 C CA . PRO A 1 437 ? 7.132 -5.831 -12.213 1.00 79.06 437 PRO A CA 1
ATOM 3437 C C . PRO A 1 437 ? 6.248 -6.130 -13.435 1.00 79.06 437 PRO A C 1
ATOM 3439 O O . PRO A 1 437 ? 6.626 -6.935 -14.280 1.00 79.06 437 PRO A O 1
ATOM 3442 N N . LEU A 1 438 ? 5.063 -5.516 -13.522 1.00 75.38 438 LEU A N 1
ATOM 3443 C CA . LEU A 1 438 ? 4.132 -5.614 -14.644 1.00 75.38 438 LEU A CA 1
ATOM 3444 C C . LEU A 1 438 ? 4.047 -4.314 -15.458 1.00 75.38 438 LEU A C 1
ATOM 3446 O O . LEU A 1 438 ? 3.070 -4.123 -16.182 1.00 75.38 438 LEU A O 1
ATOM 3450 N N . ALA A 1 439 ? 5.046 -3.426 -15.379 1.00 76.62 439 ALA A N 1
ATOM 3451 C CA . ALA A 1 439 ? 5.041 -2.126 -16.061 1.00 76.62 439 ALA A CA 1
ATOM 3452 C C . ALA A 1 439 ? 4.694 -2.225 -17.557 1.00 76.62 439 ALA A C 1
ATOM 3454 O O . ALA A 1 439 ? 3.932 -1.407 -18.071 1.00 76.62 439 ALA A O 1
ATOM 3455 N N . GLU A 1 440 ? 5.184 -3.258 -18.246 1.00 67.25 440 GLU A N 1
ATOM 3456 C CA . GLU A 1 440 ? 4.920 -3.494 -19.672 1.00 67.25 440 GLU A CA 1
ATOM 3457 C C . GLU A 1 440 ? 3.436 -3.747 -19.993 1.00 67.25 440 GLU A C 1
ATOM 3459 O O . GLU A 1 440 ? 2.996 -3.505 -21.115 1.00 67.25 440 GLU A O 1
ATOM 3464 N N . GLN A 1 441 ? 2.637 -4.182 -19.012 1.00 65.94 441 GLN A N 1
ATOM 3465 C CA . GLN A 1 441 ? 1.185 -4.352 -19.158 1.00 65.94 441 GLN A CA 1
ATOM 3466 C C . GLN A 1 441 ? 0.418 -3.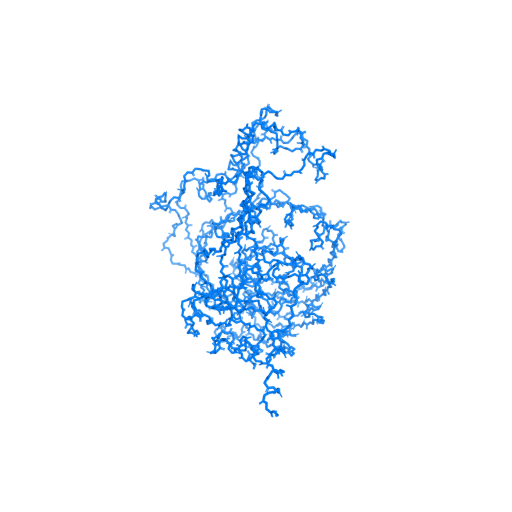032 -18.998 1.00 65.94 441 GLN A C 1
ATOM 3468 O O . GLN A 1 441 ? -0.743 -2.940 -19.402 1.00 65.94 441 GLN A O 1
ATOM 3473 N N . PHE A 1 442 ? 1.063 -1.998 -18.453 1.00 69.94 442 PHE A N 1
ATOM 3474 C CA . PHE A 1 442 ? 0.484 -0.678 -18.207 1.00 69.94 442 PHE A CA 1
ATOM 3475 C C . PHE A 1 442 ? 1.293 0.437 -18.890 1.00 69.94 442 PHE A C 1
ATOM 3477 O O . PHE A 1 442 ? 1.615 1.433 -18.243 1.00 69.94 442 PHE A O 1
ATOM 3484 N N . PRO A 1 443 ? 1.577 0.353 -20.206 1.00 74.69 443 PRO A N 1
ATOM 3485 C CA . PRO A 1 443 ? 2.481 1.289 -20.884 1.00 74.69 443 PRO A CA 1
ATOM 3486 C C . PRO A 1 443 ? 1.961 2.735 -20.913 1.00 74.69 443 PRO A C 1
ATOM 3488 O O . PRO A 1 443 ? 2.718 3.665 -21.175 1.00 74.69 443 PRO A O 1
ATOM 3491 N N . ALA A 1 444 ? 0.663 2.934 -20.659 1.00 78.44 444 ALA A N 1
ATOM 3492 C CA . ALA A 1 444 ? 0.032 4.249 -20.569 1.00 78.44 444 ALA A CA 1
ATOM 3493 C C . ALA A 1 444 ? 0.224 4.935 -19.202 1.00 78.44 444 ALA A C 1
ATOM 3495 O O . ALA A 1 444 ? -0.110 6.110 -19.064 1.00 78.44 444 ALA A O 1
ATOM 3496 N N . TYR A 1 445 ? 0.730 4.224 -18.192 1.00 83.56 445 TYR A N 1
ATOM 3497 C CA . TYR A 1 445 ? 0.895 4.731 -16.835 1.00 83.56 445 TYR A CA 1
ATOM 3498 C C . TYR A 1 445 ? 2.362 4.715 -16.418 1.00 83.56 445 TYR A C 1
ATOM 3500 O O . TYR A 1 445 ? 3.156 3.890 -16.860 1.00 83.56 445 TYR A O 1
ATOM 3508 N N . SER A 1 446 ? 2.715 5.629 -15.518 1.00 91.25 446 SER A N 1
ATOM 3509 C CA . SER A 1 446 ? 4.034 5.614 -14.899 1.00 91.25 446 SER A CA 1
ATOM 3510 C C . SER A 1 446 ? 4.234 4.328 -14.086 1.00 91.25 446 SER A C 1
ATOM 3512 O O . SER A 1 446 ? 3.372 4.008 -13.262 1.00 91.25 446 SER A O 1
ATOM 3514 N N . PRO A 1 447 ? 5.377 3.629 -14.220 1.00 90.44 447 PRO A N 1
ATOM 3515 C CA . PRO A 1 447 ? 5.673 2.429 -13.435 1.00 90.44 447 PRO A CA 1
ATOM 3516 C C . PRO A 1 447 ? 5.806 2.687 -11.925 1.00 90.44 447 PRO A C 1
ATOM 3518 O O . PRO A 1 447 ? 5.813 1.735 -11.148 1.00 90.44 447 PRO A O 1
ATOM 3521 N N . TYR A 1 448 ? 5.892 3.953 -11.503 1.00 95.00 448 TYR A N 1
ATOM 3522 C CA . TYR A 1 448 ? 5.956 4.352 -10.094 1.00 95.00 448 TYR A CA 1
ATOM 3523 C C . TYR A 1 448 ? 4.605 4.829 -9.545 1.00 95.00 448 TYR A C 1
ATOM 3525 O O . TYR A 1 448 ? 4.501 5.123 -8.351 1.00 95.00 448 TYR A O 1
ATOM 3533 N N . CYS A 1 449 ? 3.559 4.929 -10.380 1.00 92.56 449 CYS A N 1
ATOM 3534 C CA . CYS A 1 449 ? 2.272 5.445 -9.924 1.00 92.56 449 CYS A CA 1
ATOM 3535 C C . CYS A 1 449 ? 1.524 4.428 -9.055 1.00 92.56 449 CYS A C 1
ATOM 3537 O O . CYS A 1 449 ? 1.367 3.255 -9.402 1.00 92.56 449 CYS A O 1
ATOM 3539 N N . PHE A 1 450 ? 1.011 4.896 -7.921 1.00 93.50 450 PHE A N 1
ATOM 3540 C CA . PHE A 1 450 ? 0.137 4.093 -7.082 1.00 93.50 450 PHE A CA 1
ATOM 3541 C C . PHE A 1 450 ? -1.274 4.078 -7.678 1.00 93.50 450 PHE A C 1
ATOM 3543 O O . PHE A 1 450 ? -1.904 5.130 -7.812 1.00 93.50 450 PHE A O 1
ATOM 3550 N N . VAL A 1 451 ? -1.761 2.886 -8.045 1.00 87.62 451 VAL A N 1
ATOM 3551 C CA . VAL A 1 451 ? -3.150 2.602 -8.460 1.00 87.62 451 VAL A CA 1
ATOM 3552 C C . VAL A 1 451 ? -3.742 3.618 -9.450 1.00 87.62 451 VAL A C 1
ATOM 3554 O O . VAL A 1 451 ? -4.823 4.175 -9.253 1.00 87.62 451 VAL A O 1
ATOM 3557 N N . MET A 1 452 ? -2.997 3.899 -10.527 1.00 88.25 452 MET A N 1
ATOM 3558 C CA . MET A 1 452 ? -3.387 4.843 -11.590 1.00 88.25 452 MET A CA 1
ATOM 3559 C C . MET A 1 452 ? -3.673 6.273 -11.085 1.00 88.25 452 MET A C 1
ATOM 3561 O O . MET A 1 452 ? -4.382 7.039 -11.737 1.00 88.25 452 MET A O 1
ATOM 3565 N N . ASN A 1 453 ? -3.114 6.649 -9.930 1.00 94.44 453 ASN A N 1
ATOM 3566 C CA . ASN A 1 453 ? -3.383 7.893 -9.207 1.00 94.44 453 ASN A CA 1
ATOM 3567 C C . ASN A 1 453 ? -4.850 8.068 -8.757 1.00 94.44 453 ASN A C 1
ATOM 3569 O O . ASN A 1 453 ? -5.293 9.199 -8.549 1.00 94.44 453 ASN A O 1
ATOM 3573 N N . ASN A 1 454 ? -5.605 6.978 -8.580 1.00 93.56 454 ASN A N 1
ATOM 3574 C CA . ASN A 1 454 ? -6.981 7.001 -8.068 1.00 93.56 454 ASN A CA 1
ATOM 3575 C C . ASN A 1 454 ? -7.154 6.055 -6.858 1.00 93.56 454 ASN A C 1
ATOM 3577 O O . ASN A 1 454 ? -7.805 5.010 -6.949 1.00 93.56 454 ASN A O 1
ATOM 3581 N N . PRO A 1 455 ? -6.571 6.418 -5.700 1.00 93.25 455 PRO A N 1
ATOM 3582 C CA . PRO A 1 455 ? -6.513 5.540 -4.532 1.00 93.25 455 PRO A CA 1
ATOM 3583 C C . PRO A 1 455 ? -7.834 5.420 -3.769 1.00 93.25 455 PRO A C 1
ATOM 3585 O O . PRO A 1 455 ? -7.983 4.527 -2.946 1.00 93.25 455 PRO A O 1
ATOM 3588 N N . MET A 1 456 ? -8.817 6.279 -4.055 1.00 89.81 456 MET A N 1
ATOM 3589 C CA . MET A 1 456 ? -10.141 6.176 -3.431 1.00 89.81 456 MET A CA 1
ATOM 3590 C C . MET A 1 456 ? -11.035 5.127 -4.088 1.00 89.81 456 MET A C 1
ATOM 3592 O O . MET A 1 456 ? -12.070 4.762 -3.521 1.00 89.81 456 MET A O 1
ATOM 3596 N N . ARG A 1 457 ? -10.647 4.667 -5.281 1.00 79.94 457 ARG A N 1
ATOM 3597 C CA . ARG A 1 457 ? -11.368 3.673 -6.071 1.00 79.94 457 ARG A CA 1
ATOM 3598 C C . ARG A 1 457 ? -10.631 2.342 -6.153 1.00 79.94 457 ARG A C 1
ATOM 3600 O O . ARG A 1 457 ? -11.283 1.306 -6.101 1.00 79.94 457 ARG A O 1
ATOM 3607 N N . PHE A 1 458 ? -9.313 2.373 -6.319 1.00 77.56 458 PHE A N 1
ATOM 3608 C CA . PHE A 1 458 ? -8.511 1.188 -6.602 1.00 77.56 458 PHE A CA 1
ATOM 3609 C C . PHE A 1 458 ? -7.569 0.850 -5.450 1.00 77.56 458 PHE A C 1
ATOM 3611 O O . PHE A 1 458 ? -7.087 1.724 -4.730 1.00 77.56 458 PHE A O 1
ATOM 3618 N N . THR A 1 459 ? -7.250 -0.434 -5.324 1.00 71.31 459 THR A N 1
ATOM 3619 C CA . THR A 1 459 ? -6.249 -0.956 -4.394 1.00 71.31 459 THR A CA 1
ATOM 3620 C C . THR A 1 459 ? -5.257 -1.824 -5.165 1.00 71.31 459 THR A C 1
ATOM 3622 O O . THR A 1 459 ? -5.628 -2.462 -6.145 1.00 71.31 459 THR A O 1
ATOM 3625 N N . ASP A 1 460 ? -3.989 -1.850 -4.748 1.00 75.12 460 ASP A N 1
ATOM 3626 C CA . ASP A 1 460 ? -3.010 -2.819 -5.255 1.00 75.12 460 ASP A CA 1
ATOM 3627 C C . ASP A 1 460 ? -2.861 -3.947 -4.215 1.00 75.12 460 ASP A C 1
ATOM 3629 O O . ASP A 1 460 ? -2.381 -3.688 -3.109 1.00 75.12 460 ASP A O 1
ATOM 3633 N N . PRO A 1 461 ? -3.321 -5.182 -4.480 1.00 68.06 461 PRO A N 1
ATOM 3634 C CA . PRO A 1 461 ? -3.303 -6.241 -3.474 1.00 68.06 461 PRO A CA 1
ATOM 3635 C C . PRO A 1 461 ? -1.928 -6.862 -3.223 1.00 68.06 461 PRO A C 1
ATOM 3637 O O . PRO A 1 461 ? -1.745 -7.455 -2.162 1.00 68.06 461 PRO A O 1
ATOM 3640 N N . ASP A 1 462 ? -0.980 -6.785 -4.156 1.00 69.00 462 ASP A N 1
ATOM 3641 C CA . ASP A 1 462 ? 0.325 -7.465 -4.048 1.00 69.00 462 ASP A CA 1
ATOM 3642 C C . ASP A 1 462 ? 1.520 -6.619 -4.516 1.00 69.00 462 ASP A C 1
ATOM 3644 O O . ASP A 1 462 ? 2.658 -7.097 -4.527 1.00 69.00 462 ASP A O 1
ATOM 3648 N N . GLY A 1 463 ? 1.272 -5.354 -4.856 1.00 74.19 463 GLY A N 1
ATOM 3649 C CA . GLY A 1 463 ? 2.273 -4.434 -5.368 1.00 74.19 463 GLY A CA 1
ATOM 3650 C C . GLY A 1 463 ? 2.612 -4.689 -6.833 1.00 74.19 463 GLY A C 1
ATOM 3651 O O . GLY A 1 463 ? 3.740 -4.405 -7.212 1.00 74.19 463 GLY A O 1
ATOM 3652 N N . ARG A 1 464 ? 1.707 -5.242 -7.649 1.00 70.00 464 ARG A N 1
ATOM 3653 C CA . ARG A 1 464 ? 1.927 -5.450 -9.096 1.00 70.00 464 ARG A CA 1
ATOM 3654 C C . ARG A 1 464 ? 0.814 -4.886 -9.976 1.00 70.00 464 ARG A C 1
ATOM 3656 O O . ARG A 1 464 ? 1.092 -4.451 -11.082 1.00 70.00 464 ARG A O 1
ATOM 3663 N N . ALA A 1 465 ? -0.448 -4.965 -9.552 1.00 62.16 465 ALA A N 1
ATOM 3664 C CA . ALA A 1 465 ? -1.575 -4.396 -10.295 1.00 62.16 465 ALA A CA 1
ATOM 3665 C C . ALA A 1 465 ? -2.894 -4.461 -9.502 1.00 62.16 465 ALA A C 1
ATOM 3667 O O . ALA A 1 465 ? -3.138 -5.458 -8.815 1.00 62.16 465 ALA A O 1
ATOM 3668 N N . PRO A 1 466 ? -3.812 -3.497 -9.701 1.00 52.00 466 PRO A N 1
ATOM 3669 C CA . PRO A 1 466 ? -5.237 -3.675 -9.407 1.00 52.00 466 PRO A CA 1
ATOM 3670 C C . PRO A 1 466 ? -5.866 -4.616 -10.461 1.00 52.00 466 PRO A C 1
ATOM 3672 O O . PRO A 1 466 ? -5.670 -4.389 -11.658 1.00 52.00 466 PRO A O 1
ATOM 3675 N N . THR A 1 467 ? -6.562 -5.700 -10.085 1.00 54.38 467 THR A N 1
ATOM 3676 C CA . THR A 1 467 ? -7.104 -6.650 -11.092 1.00 54.38 467 THR A CA 1
ATOM 3677 C C . THR A 1 467 ? -8.426 -7.330 -10.745 1.00 54.38 467 THR A C 1
ATOM 3679 O O . THR A 1 467 ? -8.738 -7.525 -9.568 1.00 54.38 467 THR A O 1
ATOM 3682 N N . ASP A 1 468 ? -9.134 -7.786 -11.797 1.00 71.06 468 ASP A N 1
ATOM 3683 C CA . ASP A 1 468 ? -10.472 -8.364 -11.682 1.00 71.06 468 ASP A CA 1
ATOM 3684 C C . ASP A 1 468 ? -10.914 -9.457 -12.704 1.00 71.06 468 ASP A C 1
ATOM 3686 O O . ASP A 1 468 ? -11.959 -10.059 -12.478 1.00 71.06 468 ASP A O 1
ATOM 3690 N N . TRP A 1 469 ? -10.200 -9.800 -13.795 1.00 81.00 469 TRP A N 1
ATOM 3691 C CA . TRP A 1 469 ? -10.660 -10.836 -14.768 1.00 81.00 469 TRP A CA 1
ATOM 3692 C C . TRP A 1 469 ? -9.750 -12.069 -14.878 1.00 81.00 469 TRP A C 1
ATOM 3694 O O . TRP A 1 469 ? -8.532 -11.961 -15.041 1.00 81.00 469 TRP A O 1
ATOM 3704 N N . PHE A 1 470 ? -10.353 -13.265 -14.904 1.00 88.38 470 PHE A N 1
ATOM 3705 C CA . PHE A 1 470 ? -9.651 -14.549 -15.015 1.00 88.38 470 PHE A CA 1
ATOM 3706 C C . PHE A 1 470 ? -10.287 -15.489 -16.044 1.00 88.38 470 PHE A C 1
ATOM 3708 O O . PHE A 1 470 ? -11.504 -15.523 -16.212 1.00 88.38 470 PHE A O 1
ATOM 3715 N N . VAL A 1 471 ? -9.461 -16.322 -16.679 1.00 91.50 471 VAL A N 1
ATOM 3716 C CA . VAL A 1 471 ? -9.873 -17.381 -17.608 1.00 91.50 471 VAL A CA 1
ATOM 3717 C C . VAL A 1 471 ? -9.371 -18.736 -17.131 1.00 91.50 471 VAL A C 1
ATOM 3719 O O . VAL A 1 471 ? -8.218 -18.896 -16.739 1.00 91.50 471 VAL A O 1
ATOM 3722 N N . ASN A 1 472 ? -10.236 -19.739 -17.168 1.00 93.94 472 ASN A N 1
ATOM 3723 C CA . ASN A 1 472 ? -9.863 -21.116 -16.928 1.00 93.94 472 ASN A CA 1
ATOM 3724 C C . ASN A 1 472 ? -9.140 -21.657 -18.162 1.00 93.94 472 ASN A C 1
ATOM 3726 O O . ASN A 1 472 ? -9.778 -21.914 -19.183 1.00 93.94 472 ASN A O 1
ATOM 3730 N N . PHE A 1 473 ? -7.834 -21.883 -18.074 1.00 91.12 473 PHE A N 1
ATOM 3731 C CA . PHE A 1 473 ? -7.027 -22.259 -19.234 1.00 91.12 473 PHE A CA 1
ATOM 3732 C C . PHE A 1 473 ? -7.320 -23.666 -19.775 1.00 91.12 473 PHE A C 1
ATOM 3734 O O . PHE A 1 473 ? -6.828 -24.012 -20.844 1.00 91.12 473 PHE A O 1
ATOM 3741 N N . LYS A 1 474 ? -8.113 -24.482 -19.066 1.00 90.38 474 LYS A N 1
ATOM 3742 C CA . LYS A 1 474 ? -8.547 -25.809 -19.536 1.00 90.38 474 LYS A CA 1
ATOM 3743 C C . LYS A 1 474 ? -9.913 -25.789 -20.211 1.00 90.38 474 LYS A C 1
ATOM 3745 O O . LYS A 1 474 ? -10.163 -26.585 -21.105 1.00 90.38 474 LYS A O 1
ATOM 3750 N N . THR A 1 475 ? -10.816 -24.926 -19.748 1.00 90.12 475 THR A N 1
ATOM 3751 C CA . THR A 1 475 ? -12.233 -24.946 -20.161 1.00 90.12 475 THR A CA 1
ATOM 3752 C C . THR A 1 475 ? -12.670 -23.691 -20.910 1.00 90.12 475 THR A C 1
ATOM 3754 O O . THR A 1 475 ? -13.745 -23.677 -21.500 1.00 90.12 475 THR A O 1
ATOM 3757 N N . GLY A 1 476 ? -11.878 -22.617 -20.871 1.00 87.25 476 GLY A N 1
ATOM 3758 C CA . GLY A 1 476 ? -12.248 -21.308 -21.410 1.00 87.25 476 GLY A CA 1
ATOM 3759 C C . GLY A 1 476 ? -13.311 -20.570 -20.593 1.00 87.25 476 GLY A C 1
ATOM 3760 O O . GLY A 1 476 ? -13.806 -19.538 -21.047 1.00 87.25 476 GLY A O 1
ATOM 3761 N N . LYS A 1 477 ? -13.676 -21.075 -19.402 1.00 92.19 477 LYS A N 1
ATOM 3762 C CA . LYS A 1 477 ? -14.587 -20.390 -18.473 1.00 92.19 477 LYS A CA 1
ATOM 3763 C C . LYS A 1 477 ? -13.979 -19.055 -18.043 1.00 92.19 477 LYS A C 1
ATOM 3765 O O . LYS A 1 477 ? -12.846 -19.035 -17.580 1.00 92.19 477 LYS A O 1
ATOM 3770 N N . VAL A 1 478 ? -14.729 -17.963 -18.155 1.00 91.31 478 VAL A N 1
ATOM 3771 C CA . VAL A 1 478 ? -14.289 -16.632 -17.713 1.00 91.31 478 VAL A CA 1
ATOM 3772 C C . VAL A 1 478 ? -14.998 -16.272 -16.417 1.00 91.31 478 VAL A C 1
ATOM 3774 O O . VAL A 1 478 ? -16.190 -16.545 -16.256 1.00 91.31 478 VAL A O 1
ATOM 3777 N N . VAL A 1 479 ? -14.255 -15.675 -15.493 1.00 89.75 479 VAL A N 1
ATOM 3778 C CA . VAL A 1 479 ? -14.789 -15.140 -14.244 1.00 89.75 479 VAL A CA 1
ATOM 3779 C C . VAL A 1 479 ? -14.302 -13.716 -14.036 1.00 89.75 479 VAL A C 1
ATOM 3781 O O . VAL A 1 479 ? -13.158 -13.384 -14.349 1.00 89.75 479 VAL A O 1
ATOM 3784 N N . HIS A 1 480 ? -15.187 -12.891 -13.498 1.00 86.06 480 HIS A N 1
ATOM 3785 C CA . HIS A 1 480 ? -14.863 -11.575 -12.969 1.00 86.06 480 HIS A CA 1
ATOM 3786 C C . HIS A 1 480 ? -14.844 -11.666 -11.452 1.00 86.06 480 HIS A C 1
ATOM 3788 O O . HIS A 1 480 ? -15.746 -12.271 -10.876 1.00 86.06 480 HIS A O 1
ATOM 3794 N N . VAL A 1 481 ? -13.819 -11.119 -10.816 1.00 78.62 481 VAL A N 1
ATOM 3795 C CA . VAL A 1 481 ? -13.683 -11.016 -9.369 1.00 78.62 481 VAL A CA 1
ATOM 3796 C C . VAL A 1 481 ? -12.978 -9.714 -9.027 1.00 78.62 481 VAL A C 1
ATOM 3798 O O . VAL A 1 481 ? -11.758 -9.630 -9.089 1.00 78.62 481 VAL A O 1
ATOM 3801 N N . GLU A 1 482 ? -13.751 -8.722 -8.623 1.00 70.50 482 GLU A N 1
ATOM 3802 C CA . GLU A 1 482 ? -13.275 -7.393 -8.257 1.00 70.50 482 GLU A CA 1
ATOM 3803 C C . GLU A 1 482 ? -12.141 -7.431 -7.215 1.00 70.50 482 GLU A C 1
ATOM 3805 O O . GLU A 1 482 ? -12.237 -8.104 -6.184 1.00 70.50 482 GLU A O 1
ATOM 3810 N N . GLY A 1 483 ? -11.051 -6.708 -7.501 1.00 62.28 483 GLY A N 1
ATOM 3811 C CA . GLY A 1 483 ? -9.939 -6.488 -6.574 1.00 62.28 483 GLY A CA 1
ATOM 3812 C C . GLY A 1 483 ? -9.098 -7.726 -6.245 1.00 62.28 483 GLY A C 1
ATOM 3813 O O . GLY A 1 483 ? -8.319 -7.693 -5.289 1.00 62.28 483 GLY A O 1
ATOM 3814 N N . GLN A 1 484 ? -9.235 -8.830 -6.989 1.00 65.38 484 GLN A N 1
ATOM 3815 C CA . GLN A 1 484 ? -8.396 -10.015 -6.811 1.00 65.38 484 GLN A CA 1
ATOM 3816 C C . GLN A 1 484 ? -7.289 -10.092 -7.856 1.00 65.38 484 GLN A C 1
ATOM 3818 O O . GLN A 1 484 ? -7.518 -10.065 -9.060 1.00 65.38 484 GLN A O 1
ATOM 3823 N N . SER A 1 485 ? -6.068 -10.307 -7.367 1.00 63.22 485 SER A N 1
ATOM 3824 C CA . SER A 1 485 ? -4.874 -10.607 -8.164 1.00 63.22 485 SER A CA 1
ATOM 3825 C C . SER A 1 485 ? -4.760 -12.098 -8.514 1.00 63.22 485 SER A C 1
ATOM 3827 O O . SER A 1 485 ? -4.127 -12.524 -9.476 1.00 63.22 485 SER A O 1
ATOM 3829 N N . LYS A 1 486 ? -5.473 -12.963 -7.810 1.00 75.56 486 LYS A N 1
ATOM 3830 C CA . LYS A 1 486 ? -5.567 -14.374 -8.167 1.00 75.56 486 LYS A CA 1
ATOM 3831 C C . LYS A 1 486 ? -6.937 -14.867 -7.778 1.00 75.56 486 LYS A C 1
ATOM 3833 O O . LYS A 1 486 ? -7.396 -14.563 -6.680 1.00 75.56 486 LYS A O 1
ATOM 3838 N N . LEU A 1 487 ? -7.557 -15.673 -8.635 1.00 80.31 487 LEU A N 1
ATOM 3839 C CA . LEU A 1 487 ? -8.755 -16.384 -8.226 1.00 80.31 487 LEU A CA 1
ATOM 3840 C C . LEU A 1 487 ? -8.376 -17.305 -7.062 1.00 80.31 487 LEU A C 1
ATOM 3842 O O . LEU A 1 487 ? -7.553 -18.210 -7.215 1.00 80.31 487 LEU A O 1
ATOM 3846 N N . THR A 1 488 ? -8.933 -17.053 -5.881 1.00 85.56 488 THR A N 1
ATOM 3847 C CA . THR A 1 488 ? -8.736 -17.941 -4.730 1.00 85.56 488 THR A CA 1
ATOM 3848 C C . THR A 1 488 ? -9.670 -19.143 -4.832 1.00 85.56 488 THR A C 1
ATOM 3850 O O . THR A 1 488 ? -10.741 -19.059 -5.437 1.00 85.56 488 THR A O 1
ATOM 3853 N N . GLN A 1 489 ? -9.314 -20.268 -4.203 1.00 89.50 489 GLN A N 1
ATOM 3854 C CA . GLN A 1 489 ? -10.209 -21.429 -4.175 1.00 89.50 489 GLN A CA 1
ATOM 3855 C C . GLN A 1 489 ? -11.527 -21.122 -3.449 1.00 89.50 489 GLN A C 1
ATOM 3857 O O . GLN A 1 489 ? -12.564 -21.650 -3.832 1.00 89.50 489 GLN A O 1
ATOM 3862 N N . ALA A 1 490 ? -11.508 -20.243 -2.443 1.00 81.00 490 ALA A N 1
ATOM 3863 C CA . ALA A 1 490 ? -12.712 -19.816 -1.737 1.00 81.00 490 ALA A CA 1
ATOM 3864 C C . ALA A 1 490 ? -13.667 -19.049 -2.664 1.00 81.00 490 ALA A C 1
ATOM 3866 O O . ALA A 1 490 ? -14.839 -19.413 -2.764 1.00 81.00 490 ALA A O 1
ATOM 3867 N N . THR A 1 491 ? -13.153 -18.062 -3.409 1.00 79.81 491 THR A N 1
ATOM 3868 C CA . THR A 1 491 ? -13.937 -17.335 -4.417 1.00 79.81 491 THR A CA 1
ATOM 3869 C C . THR A 1 491 ? -14.422 -18.276 -5.517 1.00 79.81 491 THR A C 1
ATOM 3871 O O . THR A 1 491 ? -15.576 -18.226 -5.922 1.00 79.81 491 THR A O 1
ATOM 3874 N N . ALA A 1 492 ? -13.556 -19.172 -6.003 1.00 87.81 492 ALA A N 1
ATOM 3875 C CA . ALA A 1 492 ? -13.926 -20.087 -7.073 1.00 87.81 492 ALA A CA 1
ATOM 3876 C C . ALA A 1 492 ? -15.057 -21.035 -6.651 1.00 87.81 492 ALA A C 1
ATOM 3878 O O . ALA A 1 492 ? -15.948 -21.329 -7.444 1.00 87.81 492 ALA A O 1
ATOM 3879 N N . THR A 1 493 ? -15.058 -21.476 -5.395 1.00 89.38 493 THR A N 1
ATOM 3880 C CA . THR A 1 493 ? -16.159 -22.256 -4.828 1.00 89.38 493 THR A CA 1
ATOM 3881 C C . THR A 1 493 ? -17.428 -21.413 -4.693 1.00 89.38 493 THR A C 1
ATOM 3883 O O . THR A 1 493 ? -18.494 -21.890 -5.076 1.00 89.38 493 THR A O 1
ATOM 3886 N N . SER A 1 494 ? -17.336 -20.164 -4.213 1.00 85.75 494 SER A N 1
ATOM 3887 C CA . SER A 1 494 ? -18.515 -19.314 -3.980 1.00 85.75 494 SER A CA 1
ATOM 3888 C C . SER A 1 494 ? -19.275 -18.964 -5.260 1.00 85.75 494 SER A C 1
ATOM 3890 O O . SER A 1 494 ? -20.501 -18.892 -5.237 1.00 85.75 494 SER A O 1
ATOM 3892 N N . ILE A 1 495 ? -18.571 -18.814 -6.383 1.00 84.81 495 ILE A N 1
ATOM 3893 C CA . ILE A 1 495 ? -19.182 -18.521 -7.689 1.00 84.81 495 ILE A CA 1
ATOM 3894 C C . ILE A 1 495 ? -19.385 -19.772 -8.559 1.00 84.81 495 ILE A C 1
ATOM 3896 O O . ILE A 1 495 ? -19.801 -19.660 -9.708 1.00 84.81 495 ILE A O 1
ATOM 3900 N N . GLY A 1 496 ? -19.067 -20.976 -8.067 1.00 88.69 496 GLY A N 1
ATOM 3901 C CA . GLY A 1 496 ? -19.180 -22.210 -8.860 1.00 88.69 496 GLY A CA 1
ATOM 3902 C C . GLY A 1 496 ? -18.209 -22.274 -10.055 1.00 88.69 496 GLY A C 1
ATOM 3903 O O . GLY A 1 496 ? -18.507 -22.846 -11.109 1.00 88.69 496 GLY A O 1
ATOM 3904 N N . ALA A 1 497 ? -17.033 -21.664 -9.924 1.00 86.25 497 ALA A N 1
ATOM 3905 C CA . ALA A 1 497 ? -15.962 -21.655 -10.918 1.00 86.25 497 ALA A CA 1
ATOM 3906 C C . ALA A 1 497 ? -15.059 -22.904 -10.879 1.00 86.25 497 ALA A C 1
ATOM 3908 O O . ALA A 1 497 ? -14.311 -23.131 -11.831 1.00 86.25 497 ALA A O 1
ATOM 3909 N N . GLY A 1 498 ? -15.155 -23.750 -9.850 1.00 90.69 498 GLY A N 1
ATOM 3910 C CA . GLY A 1 498 ? -14.388 -24.998 -9.747 1.00 90.69 498 GLY A CA 1
ATOM 3911 C C . GLY A 1 498 ? -12.986 -24.795 -9.163 1.00 90.69 498 GLY A C 1
ATOM 3912 O O . GLY A 1 498 ? -12.812 -24.014 -8.233 1.00 90.69 498 GLY A O 1
ATOM 3913 N N . ASP A 1 499 ? -11.985 -25.525 -9.663 1.00 91.56 499 ASP A N 1
ATOM 3914 C CA . ASP A 1 499 ? -10.609 -25.457 -9.145 1.00 91.56 499 ASP A CA 1
ATOM 3915 C C . ASP A 1 499 ? -9.879 -24.203 -9.648 1.00 91.56 499 ASP A C 1
ATOM 3917 O O . ASP A 1 499 ? -9.612 -24.045 -10.846 1.00 91.56 499 ASP A O 1
ATOM 3921 N N . ALA A 1 500 ? -9.536 -23.330 -8.702 1.00 88.50 500 ALA A N 1
ATOM 3922 C CA . ALA A 1 500 ? -8.895 -22.047 -8.928 1.00 88.50 500 ALA A CA 1
ATOM 3923 C C . ALA A 1 500 ? -7.496 -22.161 -9.552 1.00 88.50 500 ALA A C 1
ATOM 3925 O O . ALA A 1 500 ? -7.062 -21.243 -10.246 1.00 88.50 500 ALA A O 1
ATOM 3926 N N . LYS A 1 501 ? -6.794 -23.291 -9.381 1.00 90.12 501 LYS A N 1
ATOM 3927 C CA . LYS A 1 501 ? -5.470 -23.516 -9.996 1.00 90.12 501 LYS A CA 1
ATOM 3928 C C . LYS A 1 501 ? -5.525 -23.567 -11.518 1.00 90.12 501 LYS A C 1
ATOM 3930 O O . LYS A 1 501 ? -4.506 -23.362 -12.169 1.00 90.12 501 LYS A O 1
ATOM 3935 N N . ASN A 1 502 ? -6.703 -23.838 -12.078 1.00 92.94 502 ASN A N 1
ATOM 3936 C CA . ASN A 1 502 ? -6.911 -23.876 -13.519 1.00 92.94 502 ASN A CA 1
ATOM 3937 C C . ASN A 1 502 ? -7.186 -22.493 -14.116 1.00 92.94 502 ASN A C 1
ATOM 3939 O O . ASN A 1 502 ? -7.456 -22.408 -15.310 1.00 92.94 502 ASN A O 1
ATOM 3943 N N . TYR A 1 503 ? -7.147 -21.424 -13.317 1.00 90.50 503 TYR A N 1
ATOM 3944 C CA . TYR A 1 503 ? -7.387 -20.065 -13.781 1.00 90.50 503 TYR A CA 1
ATOM 3945 C C . TYR A 1 503 ? -6.083 -19.292 -13.950 1.00 90.50 503 TYR A C 1
ATOM 3947 O O . TYR A 1 503 ? -5.202 -19.303 -13.093 1.00 90.50 503 TYR A O 1
ATOM 3955 N N . SER A 1 504 ? -5.974 -18.612 -15.082 1.00 84.50 504 SER A N 1
ATOM 3956 C CA . SER A 1 504 ? -4.952 -17.614 -15.382 1.00 84.50 504 SER A CA 1
ATOM 3957 C C . SER A 1 504 ? -5.607 -16.240 -15.474 1.00 84.50 504 SER A C 1
ATOM 3959 O O . SER A 1 504 ? -6.809 -16.136 -15.726 1.00 84.50 504 SER A O 1
ATOM 3961 N N . ARG A 1 505 ? -4.835 -15.179 -15.229 1.00 78.50 505 ARG A N 1
ATOM 3962 C CA . ARG A 1 505 ? -5.334 -13.810 -15.395 1.00 78.50 505 ARG A CA 1
ATOM 3963 C C . ARG A 1 505 ? -5.660 -13.561 -16.863 1.00 78.50 505 ARG A C 1
ATOM 3965 O O . ARG A 1 505 ? -4.925 -14.009 -17.738 1.00 78.50 505 ARG A O 1
ATOM 3972 N N . LEU A 1 506 ? -6.762 -12.862 -17.097 1.00 73.62 506 LEU A N 1
ATOM 3973 C CA . LEU A 1 506 ? -7.216 -12.477 -18.428 1.00 73.62 506 LEU A CA 1
ATOM 3974 C C . LEU A 1 506 ? -7.037 -10.971 -18.673 1.00 73.62 506 LEU A C 1
ATOM 3976 O O . LEU A 1 506 ? -6.749 -10.575 -19.798 1.00 73.62 506 LEU A O 1
ATOM 3980 N N . GLY A 1 507 ? -7.165 -10.137 -17.636 1.00 62.72 507 GLY A N 1
ATOM 3981 C CA . GLY A 1 507 ? -6.974 -8.693 -17.763 1.00 62.72 507 GLY A CA 1
ATOM 3982 C C . GLY A 1 507 ? -7.096 -7.924 -16.446 1.00 62.72 507 GLY A C 1
ATOM 3983 O O . GLY A 1 507 ? -7.448 -8.491 -15.410 1.00 62.72 507 GLY A O 1
ATOM 3984 N N . ALA A 1 508 ? -6.765 -6.633 -16.515 1.00 50.91 508 ALA A N 1
ATOM 3985 C CA . ALA A 1 508 ? -6.816 -5.678 -15.409 1.00 50.91 508 ALA A CA 1
ATOM 3986 C C . ALA A 1 508 ? -8.215 -5.071 -15.209 1.00 50.91 508 ALA A C 1
ATOM 3988 O O . ALA A 1 508 ? -9.107 -5.252 -16.051 1.00 50.91 508 ALA A O 1
ATOM 3989 N N . ASP A 1 509 ? -8.350 -4.291 -14.132 1.00 49.62 509 ASP A N 1
ATOM 3990 C CA . ASP A 1 509 ? -9.561 -3.544 -13.801 1.00 49.62 509 ASP A CA 1
ATOM 3991 C C . ASP A 1 509 ? -10.121 -2.824 -15.022 1.00 49.62 509 ASP A C 1
ATOM 3993 O O . ASP A 1 509 ? -9.426 -2.111 -15.748 1.00 49.62 509 ASP A O 1
ATOM 3997 N N . ASN A 1 510 ? -11.421 -3.007 -15.248 1.00 51.47 510 ASN A N 1
ATOM 3998 C CA . ASN A 1 510 ? -12.120 -2.358 -16.348 1.00 51.47 510 ASN A CA 1
ATOM 3999 C C . ASN A 1 510 ? -11.634 -2.782 -17.760 1.00 51.47 510 ASN A C 1
ATOM 4001 O O . ASN A 1 510 ? -11.895 -2.045 -18.705 1.00 51.47 510 ASN A O 1
ATOM 4005 N N . MET A 1 511 ? -11.074 -3.991 -17.951 1.00 61.31 511 MET A N 1
ATOM 4006 C CA . MET A 1 511 ? -10.649 -4.578 -19.253 1.00 61.31 511 MET A CA 1
ATOM 4007 C C . MET A 1 511 ? -11.509 -4.191 -20.488 1.00 61.31 511 MET A C 1
ATOM 4009 O O . MET A 1 511 ? -10.994 -3.852 -21.547 1.00 61.31 511 MET A O 1
ATOM 4013 N N . PHE A 1 512 ? -12.835 -4.210 -20.348 1.00 59.78 512 PHE A N 1
ATOM 4014 C CA . PHE A 1 512 ? -13.864 -3.884 -21.348 1.00 59.78 512 PHE A CA 1
ATOM 4015 C C . PHE A 1 512 ? -14.439 -2.445 -21.319 1.00 59.78 512 PHE A C 1
ATOM 4017 O O . PHE A 1 512 ? -15.441 -2.178 -21.983 1.00 59.78 512 PHE A O 1
ATOM 4024 N N . GLY A 1 513 ? -13.872 -1.508 -20.553 1.00 56.94 513 GLY A N 1
ATOM 4025 C CA . GLY A 1 513 ? -14.328 -0.109 -20.486 1.00 56.94 513 GLY A CA 1
ATOM 4026 C C . GLY A 1 513 ? -15.823 0.054 -20.158 1.00 56.94 513 GLY A C 1
ATOM 4027 O O . GLY A 1 513 ? -16.394 -0.732 -19.420 1.00 56.94 513 GLY A O 1
ATOM 4028 N N . ASN A 1 514 ? -16.511 1.041 -20.736 1.00 52.81 514 ASN A N 1
ATOM 4029 C CA . ASN A 1 514 ? -17.951 1.263 -20.499 1.00 52.81 514 ASN A CA 1
ATOM 4030 C C . ASN A 1 514 ? -18.881 0.339 -21.318 1.00 52.81 514 ASN A C 1
ATOM 4032 O O . ASN A 1 514 ? -20.027 0.707 -21.601 1.00 52.81 514 ASN A O 1
ATOM 4036 N N . ASN A 1 515 ? -18.421 -0.842 -21.745 1.00 60.78 515 ASN A N 1
ATOM 4037 C CA . ASN A 1 515 ? -19.236 -1.723 -22.574 1.00 60.78 515 ASN A CA 1
ATOM 4038 C C . ASN A 1 515 ? -20.470 -2.220 -21.800 1.00 60.78 515 ASN A C 1
ATOM 4040 O O . ASN A 1 515 ? -20.367 -2.954 -20.814 1.00 60.78 515 ASN A O 1
ATOM 4044 N N . LYS A 1 516 ? -21.664 -1.845 -22.283 1.00 56.47 516 LYS A N 1
ATOM 4045 C CA . LYS A 1 516 ? -22.955 -2.189 -21.663 1.00 56.47 516 LYS A CA 1
ATOM 4046 C C . LYS A 1 516 ? -23.129 -3.692 -21.437 1.00 56.47 516 LYS A C 1
ATOM 4048 O O . LYS A 1 516 ? -23.797 -4.073 -20.483 1.00 56.47 516 LYS A O 1
ATOM 4053 N N . ALA A 1 517 ? -22.530 -4.533 -22.281 1.00 57.44 517 ALA A N 1
ATOM 4054 C CA . ALA A 1 517 ? -22.596 -5.982 -22.128 1.00 57.44 517 ALA A CA 1
ATOM 4055 C C . ALA A 1 517 ? -21.760 -6.498 -20.938 1.00 57.44 517 ALA A C 1
ATOM 4057 O O . ALA A 1 517 ? -22.185 -7.448 -20.287 1.00 57.44 517 ALA A O 1
ATOM 4058 N N . ALA A 1 518 ? -20.630 -5.858 -20.613 1.00 55.94 518 ALA A N 1
ATOM 4059 C CA . ALA A 1 518 ? -19.768 -6.207 -19.476 1.00 55.94 518 ALA A CA 1
ATOM 4060 C C . ALA A 1 518 ? -20.226 -5.605 -18.141 1.00 55.94 518 ALA A C 1
ATOM 4062 O O . ALA A 1 518 ? -19.971 -6.186 -17.085 1.00 55.94 518 ALA A O 1
ATOM 4063 N N . ASN A 1 519 ? -20.933 -4.473 -18.174 1.00 53.19 519 ASN A N 1
ATOM 4064 C CA . ASN A 1 519 ? -21.375 -3.769 -16.967 1.00 53.19 519 ASN A CA 1
ATOM 4065 C C . ASN A 1 519 ? -22.247 -4.644 -16.054 1.00 53.19 519 ASN A C 1
ATOM 4067 O O . ASN A 1 519 ? -22.058 -4.633 -14.844 1.00 53.19 519 ASN A O 1
ATOM 4071 N N . ASN A 1 520 ? -23.129 -5.472 -16.619 1.00 60.00 520 ASN A N 1
ATOM 4072 C CA . ASN A 1 520 ? -24.003 -6.344 -15.827 1.00 60.00 520 ASN A CA 1
ATOM 4073 C C . ASN A 1 520 ? -23.231 -7.399 -15.018 1.00 60.00 520 ASN A C 1
ATOM 4075 O O . ASN A 1 520 ? -23.702 -7.813 -13.967 1.00 60.00 520 ASN A O 1
ATOM 4079 N N . ILE A 1 521 ? -22.068 -7.835 -15.512 1.00 64.31 521 ILE A N 1
ATOM 4080 C CA . ILE A 1 521 ? -21.226 -8.858 -14.873 1.00 64.31 521 ILE A CA 1
ATOM 4081 C C . ILE A 1 521 ? -20.336 -8.218 -13.803 1.00 64.31 521 ILE A C 1
ATOM 4083 O O . ILE A 1 521 ? -20.212 -8.744 -12.701 1.00 64.31 521 ILE A O 1
ATOM 4087 N N . ARG A 1 522 ? -19.792 -7.030 -14.090 1.00 59.38 522 ARG A N 1
ATOM 4088 C CA . ARG A 1 522 ? -18.941 -6.276 -13.154 1.00 59.38 522 ARG A CA 1
ATOM 4089 C C . ARG A 1 522 ? -19.659 -5.824 -11.901 1.00 59.38 522 ARG A C 1
ATOM 4091 O O . ARG A 1 522 ? -19.073 -5.748 -10.833 1.00 59.38 522 ARG A O 1
ATOM 4098 N N . GLU A 1 523 ? -20.948 -5.545 -12.030 1.00 61.78 523 GLU A N 1
ATOM 4099 C CA . GLU A 1 523 ? -21.798 -5.136 -10.916 1.00 61.78 523 GLU A CA 1
ATOM 4100 C C . GLU A 1 523 ? -22.114 -6.269 -9.923 1.00 61.78 523 GLU A C 1
ATOM 4102 O O . GLU A 1 523 ? -22.796 -6.020 -8.927 1.00 61.78 523 GLU A O 1
ATOM 4107 N N . LEU A 1 524 ? -21.658 -7.499 -10.190 1.00 60.50 524 LEU A N 1
ATOM 4108 C CA . LEU A 1 524 ? -21.884 -8.673 -9.343 1.00 60.50 524 LEU A CA 1
ATOM 4109 C C . LEU A 1 524 ? -20.726 -8.953 -8.370 1.00 60.50 524 LEU A C 1
ATOM 4111 O O . LEU A 1 524 ? -20.848 -9.863 -7.550 1.00 60.50 524 LEU A O 1
ATOM 4115 N N . GLY A 1 525 ? -19.628 -8.191 -8.433 1.00 69.88 525 GLY A N 1
ATOM 4116 C CA . GLY A 1 525 ? -18.448 -8.334 -7.569 1.00 69.88 525 GLY A CA 1
ATOM 4117 C C . GLY A 1 525 ? -17.607 -9.566 -7.908 1.00 69.88 525 GLY A C 1
ATOM 4118 O O . GLY A 1 525 ? -16.478 -9.436 -8.365 1.00 69.88 525 GLY A O 1
ATOM 4119 N N . ALA A 1 526 ? -18.164 -10.767 -7.737 1.00 77.25 526 ALA A N 1
ATOM 4120 C CA . ALA A 1 526 ? -17.574 -12.017 -8.205 1.00 77.25 526 ALA A CA 1
ATOM 4121 C C . ALA A 1 526 ? -18.617 -12.822 -8.986 1.00 77.25 526 ALA A C 1
ATOM 4123 O O . ALA A 1 526 ? -19.668 -13.175 -8.451 1.00 77.25 526 ALA A O 1
ATOM 4124 N N . SER A 1 527 ? -18.348 -13.132 -10.252 1.00 85.81 527 SER A N 1
ATOM 4125 C CA . SER A 1 527 ? -19.300 -13.860 -11.088 1.00 85.81 527 SER A CA 1
ATOM 4126 C C . SER A 1 527 ? -18.637 -14.706 -12.166 1.00 85.81 527 SER A C 1
ATOM 4128 O O . SER A 1 527 ? -17.568 -14.396 -12.695 1.00 85.81 527 SER A O 1
ATOM 4130 N N . VAL A 1 528 ? -19.307 -15.808 -12.497 1.00 88.75 528 VAL A N 1
ATOM 4131 C CA . VAL A 1 528 ? -18.991 -16.621 -13.668 1.00 88.75 528 VAL A CA 1
ATOM 4132 C C . VAL A 1 528 ? -19.726 -16.046 -14.867 1.00 88.75 528 VAL A C 1
ATOM 4134 O O . VAL A 1 528 ? -20.928 -15.795 -14.807 1.00 88.75 528 VAL A O 1
ATOM 4137 N N . VAL A 1 529 ? -19.019 -15.898 -15.980 1.00 85.50 529 VAL A N 1
ATOM 4138 C CA . VAL A 1 529 ? -19.641 -15.570 -17.260 1.00 85.50 529 VAL A CA 1
ATOM 4139 C C . VAL A 1 529 ? -20.333 -16.826 -17.796 1.00 85.50 529 VAL A C 1
ATOM 4141 O O . VAL A 1 529 ? -19.668 -17.821 -18.078 1.00 85.50 529 VAL A O 1
ATOM 4144 N N . GLU A 1 530 ? -21.662 -16.797 -17.931 1.00 80.94 530 GLU A N 1
ATOM 4145 C CA . GLU A 1 530 ? -22.457 -17.971 -18.341 1.00 80.94 530 GLU A CA 1
ATOM 4146 C C . GLU A 1 530 ? -22.097 -18.485 -19.739 1.00 80.94 530 GLU A C 1
ATOM 4148 O O . GLU A 1 530 ? -21.988 -19.691 -19.951 1.00 80.94 530 GLU A O 1
ATOM 4153 N N . ASN A 1 531 ? -21.877 -17.573 -20.691 1.00 86.00 531 ASN A N 1
ATOM 4154 C CA . ASN A 1 531 ? -21.406 -17.903 -22.033 1.00 86.00 531 ASN A CA 1
ATOM 4155 C C . ASN A 1 531 ? -20.143 -17.090 -22.357 1.00 86.00 531 ASN A C 1
ATOM 4157 O O . ASN A 1 531 ? -20.248 -16.017 -22.958 1.00 86.00 531 ASN A O 1
ATOM 4161 N N . PRO A 1 532 ? -18.964 -17.573 -21.919 1.00 87.50 532 PRO A N 1
ATOM 4162 C CA . PRO A 1 532 ? -17.700 -16.858 -22.053 1.00 87.50 532 PRO A CA 1
ATOM 4163 C C . PRO A 1 532 ? -17.392 -16.465 -23.494 1.00 87.50 532 PRO A C 1
ATOM 4165 O O . PRO A 1 532 ? -17.050 -15.321 -23.751 1.00 87.50 532 PRO A O 1
ATOM 4168 N N . GLU A 1 533 ? -17.596 -17.374 -24.441 1.00 85.69 533 GLU A N 1
ATOM 4169 C CA . GLU A 1 533 ? -17.252 -17.152 -25.844 1.00 85.69 533 GLU A CA 1
ATOM 4170 C C . GLU A 1 533 ? -18.116 -16.053 -26.472 1.00 85.69 533 GLU A C 1
ATOM 4172 O O . GLU A 1 533 ? -17.596 -15.057 -26.967 1.00 85.69 533 GLU A O 1
ATOM 4177 N N . ASN A 1 534 ? -19.443 -16.137 -26.335 1.00 81.81 534 ASN A N 1
ATOM 4178 C CA . ASN A 1 534 ? -20.330 -15.077 -26.824 1.00 81.81 534 ASN A CA 1
ATOM 4179 C C . ASN A 1 534 ? -20.119 -13.741 -26.103 1.00 81.81 534 ASN A C 1
ATOM 4181 O O . ASN A 1 534 ? -20.292 -12.678 -26.702 1.00 81.81 534 ASN A O 1
ATOM 4185 N N . PHE A 1 535 ? -19.802 -13.779 -24.808 1.00 84.25 535 PHE A N 1
ATOM 4186 C CA . PHE A 1 535 ? -19.525 -12.579 -24.032 1.00 84.25 535 PHE A CA 1
ATOM 4187 C C . PHE A 1 535 ? -18.266 -11.874 -24.537 1.00 84.25 535 PHE A C 1
ATOM 4189 O O . PHE A 1 535 ? -18.339 -10.686 -24.856 1.00 84.25 535 PHE A O 1
ATOM 4196 N N . MET A 1 536 ? -17.159 -12.611 -24.655 1.00 84.81 536 MET A N 1
ATOM 4197 C CA . MET A 1 536 ? -15.862 -12.098 -25.094 1.00 84.81 536 MET A CA 1
ATOM 4198 C C . MET A 1 536 ? -15.913 -11.618 -26.547 1.00 84.81 536 MET A C 1
ATOM 4200 O O . MET A 1 536 ? -15.475 -10.500 -26.818 1.00 84.81 536 MET A O 1
ATOM 4204 N N . ASN A 1 537 ? -16.591 -12.349 -27.439 1.00 85.31 537 ASN A N 1
ATOM 4205 C CA . ASN A 1 537 ? -16.791 -11.927 -28.830 1.00 85.31 537 ASN A CA 1
ATOM 4206 C C . ASN A 1 537 ? -17.527 -10.575 -28.908 1.00 85.31 537 ASN A C 1
ATOM 4208 O O . ASN A 1 537 ? -17.143 -9.689 -29.669 1.00 85.31 537 ASN A O 1
ATOM 4212 N N . LYS A 1 538 ? -18.541 -10.345 -28.057 1.00 79.56 538 LYS A N 1
ATOM 4213 C CA . LYS A 1 538 ? -19.224 -9.035 -27.953 1.00 79.56 538 LYS A CA 1
ATOM 4214 C C . LYS A 1 538 ? -18.333 -7.916 -27.403 1.00 79.56 538 LYS A C 1
ATOM 4216 O O . LYS A 1 538 ? -18.666 -6.745 -27.583 1.00 79.56 538 LYS A O 1
ATOM 4221 N N . GLN A 1 539 ? -17.244 -8.258 -26.715 1.00 73.50 539 GLN A N 1
ATOM 4222 C CA . GLN A 1 539 ? -16.229 -7.302 -26.265 1.00 73.50 539 GLN A CA 1
ATOM 4223 C C . GLN A 1 539 ? -15.123 -7.081 -27.312 1.00 73.50 539 GLN A C 1
ATOM 4225 O O . GLN A 1 539 ? -14.221 -6.284 -27.061 1.00 73.50 539 GLN A O 1
ATOM 4230 N N . GLY A 1 540 ? -15.182 -7.758 -28.466 1.00 79.75 540 GLY A N 1
ATOM 4231 C CA . GLY A 1 540 ? -14.151 -7.696 -29.505 1.00 79.75 540 GLY A CA 1
ATOM 4232 C C . GLY A 1 540 ? -12.940 -8.591 -29.233 1.00 79.75 540 GLY A C 1
ATOM 4233 O O . GLY A 1 540 ? -11.845 -8.270 -29.681 1.00 79.75 540 GLY A O 1
ATOM 4234 N N . TYR A 1 541 ? -13.121 -9.672 -28.472 1.00 85.69 541 TYR A N 1
ATOM 4235 C CA . TYR A 1 541 ? -12.090 -10.671 -28.203 1.00 85.69 541 TYR A CA 1
ATOM 4236 C C . TYR A 1 541 ? -12.514 -12.018 -28.766 1.00 85.69 541 TYR A C 1
ATOM 4238 O O . TYR A 1 541 ? -13.624 -12.463 -28.490 1.00 85.69 541 TYR A O 1
ATOM 4246 N N . ASP A 1 542 ? -11.600 -12.694 -29.445 1.00 87.81 542 ASP A N 1
ATOM 4247 C CA . ASP A 1 542 ? -11.803 -14.042 -29.951 1.00 87.81 542 ASP A CA 1
ATOM 4248 C C . ASP A 1 542 ? -11.193 -15.070 -28.999 1.00 87.81 542 ASP A C 1
ATOM 4250 O O . ASP A 1 542 ? -10.224 -14.809 -28.274 1.00 87.81 542 ASP A O 1
ATOM 4254 N N . LYS A 1 543 ? -11.769 -16.273 -28.997 1.00 91.44 543 LYS A N 1
ATOM 4255 C CA . LYS A 1 543 ? -11.224 -17.402 -28.245 1.00 91.44 543 LYS A CA 1
ATOM 4256 C C . LYS A 1 543 ? -9.887 -17.820 -28.843 1.00 91.44 543 LYS A C 1
ATOM 4258 O O . LYS A 1 543 ? -9.779 -18.097 -30.039 1.00 91.44 543 LYS A O 1
ATOM 4263 N N . ALA A 1 544 ? -8.881 -17.905 -27.988 1.00 87.12 544 ALA A N 1
ATOM 4264 C CA . ALA A 1 544 ? -7.507 -18.142 -28.385 1.00 87.12 544 ALA A CA 1
ATOM 4265 C C . ALA A 1 544 ? -6.853 -19.217 -27.513 1.00 87.12 544 ALA A C 1
ATOM 4267 O O . ALA A 1 544 ? -7.383 -19.641 -26.483 1.00 87.12 544 ALA A O 1
ATOM 4268 N N . GLU A 1 545 ? -5.672 -19.650 -27.927 1.00 87.75 545 GLU A N 1
ATOM 4269 C CA . GLU A 1 545 ? -4.797 -20.521 -27.161 1.00 87.75 545 GLU A CA 1
ATOM 4270 C C . GLU A 1 545 ? -3.403 -19.922 -27.109 1.00 87.75 545 GLU A C 1
ATOM 4272 O O . GLU A 1 545 ? -2.830 -19.559 -28.137 1.00 87.75 545 GLU A O 1
ATOM 4277 N N . ASN A 1 546 ? -2.846 -19.889 -25.906 1.00 84.19 546 ASN A N 1
ATOM 4278 C CA . ASN A 1 546 ? -1.428 -19.684 -25.697 1.00 84.19 546 ASN A CA 1
ATOM 4279 C C . ASN A 1 546 ? -0.739 -21.041 -25.791 1.00 84.19 546 ASN A C 1
ATOM 4281 O O . ASN A 1 546 ? -0.988 -21.937 -24.977 1.00 84.19 546 ASN A O 1
ATOM 4285 N N . VAL A 1 547 ? 0.129 -21.180 -26.785 1.00 85.25 547 VAL A N 1
ATOM 4286 C CA . VAL A 1 547 ? 0.970 -22.358 -26.989 1.00 85.25 547 VAL A CA 1
ATOM 4287 C C . VAL A 1 547 ? 2.425 -21.929 -27.020 1.00 85.25 547 VAL A C 1
ATOM 4289 O O . VAL A 1 547 ? 2.768 -20.894 -27.584 1.00 85.25 547 VAL A O 1
ATOM 4292 N N . LYS A 1 548 ? 3.302 -22.727 -26.417 1.00 84.69 548 LYS A N 1
ATOM 4293 C CA . LYS A 1 548 ? 4.740 -22.531 -26.572 1.00 84.69 548 LYS A CA 1
ATOM 4294 C C . LYS A 1 548 ? 5.194 -23.338 -27.780 1.00 84.69 548 LYS A C 1
ATOM 4296 O O . LYS A 1 548 ? 4.965 -24.545 -27.830 1.00 84.69 548 LYS A O 1
ATOM 4301 N N . ILE A 1 549 ? 5.796 -22.674 -28.755 1.00 83.19 549 ILE A N 1
ATOM 4302 C CA . ILE A 1 549 ? 6.260 -23.271 -30.007 1.00 83.19 549 ILE A CA 1
ATOM 4303 C C . ILE A 1 549 ? 7.777 -23.246 -30.036 1.00 83.19 549 ILE A C 1
ATOM 4305 O O . ILE A 1 549 ? 8.392 -22.293 -29.570 1.00 83.19 549 ILE A O 1
ATOM 4309 N N . LYS A 1 550 ? 8.363 -24.293 -30.605 1.00 82.62 550 LYS A N 1
ATOM 4310 C CA . LYS A 1 550 ? 9.755 -24.369 -31.023 1.00 82.62 550 LYS A CA 1
ATOM 4311 C C . LYS A 1 550 ? 9.787 -24.563 -32.531 1.00 82.62 550 LYS A C 1
ATOM 4313 O O . LYS A 1 550 ? 9.480 -25.639 -33.039 1.00 82.62 550 LYS A O 1
ATOM 4318 N N . GLU A 1 551 ? 10.129 -23.496 -33.231 1.00 82.00 551 GLU A N 1
ATOM 4319 C CA . GLU A 1 551 ? 10.343 -23.460 -34.672 1.00 82.00 551 GLU A CA 1
ATOM 4320 C C . GLU A 1 551 ? 11.805 -23.791 -34.971 1.00 82.00 551 GLU A C 1
ATOM 4322 O O . GLU A 1 551 ? 12.694 -23.299 -34.282 1.00 82.00 551 GLU A O 1
ATOM 4327 N N . ARG A 1 552 ? 12.069 -24.647 -35.960 1.00 77.50 552 ARG A N 1
ATOM 4328 C CA . ARG A 1 552 ? 13.418 -24.890 -36.486 1.00 77.50 552 ARG A CA 1
ATOM 4329 C C . ARG A 1 552 ? 13.437 -24.630 -37.977 1.00 77.50 552 ARG A C 1
ATOM 4331 O O . ARG A 1 552 ? 12.756 -25.353 -38.702 1.00 77.50 552 ARG A O 1
ATOM 4338 N N . GLU A 1 553 ? 14.221 -23.658 -38.408 1.00 76.88 553 GLU A N 1
ATOM 4339 C CA . GLU A 1 553 ? 14.475 -23.337 -39.807 1.00 76.88 553 GLU A CA 1
ATOM 4340 C C . GLU A 1 553 ? 15.766 -24.018 -40.264 1.00 76.88 553 GLU A C 1
ATOM 4342 O O . GLU A 1 553 ? 16.817 -23.845 -39.645 1.00 76.88 553 GLU A O 1
ATOM 4347 N N . TYR A 1 554 ? 15.682 -24.813 -41.333 1.00 72.06 554 TYR A N 1
ATOM 4348 C CA . TYR A 1 554 ? 16.813 -25.519 -41.934 1.00 72.06 554 TYR A CA 1
ATOM 4349 C C . TYR A 1 554 ? 17.136 -24.932 -43.307 1.00 72.06 554 TYR A C 1
ATOM 4351 O O . TYR A 1 554 ? 16.283 -24.926 -44.196 1.00 72.06 554 TYR A O 1
ATOM 4359 N N . VAL A 1 555 ? 18.392 -24.535 -43.514 1.00 66.31 555 VAL A N 1
ATOM 4360 C CA . VAL A 1 555 ? 18.912 -24.096 -44.817 1.00 66.31 555 VAL A CA 1
ATOM 4361 C C . VAL A 1 555 ? 20.053 -25.025 -45.227 1.00 66.31 555 VAL A C 1
ATOM 4363 O O . VAL A 1 555 ? 21.031 -25.171 -44.495 1.00 66.31 555 VAL A O 1
ATOM 4366 N N . SER A 1 556 ? 19.938 -25.672 -46.391 1.00 61.16 556 SER A N 1
ATOM 4367 C CA . SER A 1 556 ? 20.991 -26.521 -46.966 1.00 61.16 556 SER A CA 1
ATOM 4368 C C . SER A 1 556 ? 21.662 -25.809 -48.139 1.00 61.16 556 SER A C 1
ATOM 4370 O O . SER A 1 556 ? 21.003 -25.433 -49.106 1.00 61.16 556 SER A O 1
ATOM 4372 N N . GLY A 1 557 ? 22.983 -25.664 -48.070 1.00 55.72 557 GLY A N 1
ATOM 4373 C CA . GLY A 1 557 ? 23.831 -25.366 -49.217 1.00 55.72 557 GLY A CA 1
ATOM 4374 C C . GLY A 1 557 ? 24.152 -26.662 -49.960 1.00 55.72 557 GLY A C 1
ATOM 4375 O O . GLY A 1 557 ? 24.601 -27.635 -49.351 1.00 55.72 557 GLY A O 1
ATOM 4376 N N . GLY A 1 558 ? 23.892 -26.697 -51.267 1.00 52.56 558 GLY A N 1
ATOM 4377 C CA . GLY A 1 558 ? 24.265 -27.823 -52.125 1.00 52.56 558 GLY A CA 1
ATOM 4378 C C . GLY A 1 558 ? 25.777 -28.101 -52.121 1.00 52.56 558 GLY A C 1
ATOM 4379 O O . GLY A 1 558 ? 26.585 -27.303 -51.639 1.00 52.56 558 GLY A O 1
ATOM 4380 N N . LYS A 1 559 ? 26.183 -29.259 -52.661 1.00 53.94 559 LYS A N 1
ATOM 4381 C CA . LYS A 1 559 ? 27.607 -29.607 -52.823 1.00 53.94 559 LYS A CA 1
ATOM 4382 C C . LYS A 1 559 ? 28.277 -28.695 -53.861 1.00 53.94 559 LYS A C 1
ATOM 4384 O O . LYS A 1 559 ? 27.624 -28.183 -54.766 1.00 53.94 559 LYS A O 1
ATOM 4389 N N . VAL A 1 560 ? 29.601 -28.538 -53.754 1.00 45.38 560 VAL A N 1
ATOM 4390 C CA . VAL A 1 560 ? 30.423 -27.756 -54.697 1.00 45.38 560 VAL A CA 1
ATOM 4391 C C . VAL A 1 560 ? 30.161 -28.213 -56.138 1.00 45.38 560 VAL A C 1
ATOM 4393 O O . VAL A 1 560 ? 30.507 -29.337 -56.498 1.00 45.38 560 VAL A O 1
ATOM 4396 N N . GLY A 1 561 ? 29.564 -27.330 -56.945 1.00 53.62 561 GLY A N 1
ATOM 4397 C CA . GLY A 1 561 ? 29.273 -27.555 -58.366 1.00 53.62 561 GLY A CA 1
ATOM 4398 C C . GLY A 1 561 ? 27.792 -27.701 -58.740 1.00 53.62 561 GLY A C 1
ATOM 4399 O O . GLY A 1 561 ? 27.504 -27.760 -59.931 1.00 53.62 561 GLY A O 1
ATOM 4400 N N . GLU A 1 562 ? 26.855 -27.714 -57.786 1.00 49.06 562 GLU A N 1
ATOM 4401 C CA . GLU A 1 562 ? 25.410 -27.711 -58.076 1.00 49.06 562 GLU A CA 1
ATOM 4402 C C . GLU A 1 562 ? 24.738 -26.414 -57.593 1.00 49.06 562 GLU A C 1
ATOM 4404 O O . GLU A 1 562 ? 24.729 -26.114 -56.400 1.00 49.06 562 GLU A O 1
ATOM 4409 N N . GLU A 1 563 ? 24.113 -25.664 -58.511 1.00 47.81 563 GLU A N 1
ATOM 4410 C CA . GLU A 1 563 ? 23.189 -24.561 -58.194 1.00 47.81 563 GLU A CA 1
ATOM 4411 C C . GLU A 1 563 ? 21.817 -25.109 -57.770 1.00 47.81 563 GLU A C 1
ATOM 4413 O O . GLU A 1 563 ? 20.803 -24.841 -58.402 1.00 47.81 563 GLU A O 1
ATOM 4418 N N . ASN A 1 564 ? 21.759 -25.915 -56.712 1.00 47.94 564 ASN A N 1
ATOM 4419 C CA . ASN A 1 564 ? 20.482 -26.325 -56.131 1.00 47.94 564 ASN A CA 1
ATOM 4420 C C . ASN A 1 564 ? 20.480 -26.007 -54.636 1.00 47.94 564 ASN A C 1
ATOM 4422 O O . ASN A 1 564 ? 20.796 -26.842 -53.790 1.00 47.94 564 ASN A O 1
ATOM 4426 N N . ILE A 1 565 ? 20.121 -24.760 -54.322 1.00 51.44 565 ILE A N 1
ATOM 4427 C CA . ILE A 1 565 ? 19.675 -24.367 -52.984 1.00 51.44 565 ILE A CA 1
ATOM 4428 C C . ILE A 1 565 ? 18.302 -25.015 -52.790 1.00 51.44 565 ILE A C 1
ATOM 4430 O O . ILE A 1 565 ? 17.347 -24.662 -53.483 1.00 51.44 565 ILE A O 1
ATOM 4434 N N . SER A 1 566 ? 18.190 -25.980 -51.876 1.00 53.22 566 SER A N 1
ATOM 4435 C CA . SER A 1 566 ? 16.865 -26.441 -51.459 1.00 53.22 566 SER A CA 1
ATOM 4436 C C . SER A 1 566 ? 16.191 -25.312 -50.686 1.00 53.22 566 SER A C 1
ATOM 4438 O O . SER A 1 566 ? 16.827 -24.684 -49.838 1.00 53.22 566 SER A O 1
ATOM 4440 N N . LEU A 1 567 ? 14.912 -25.056 -50.976 1.00 52.19 567 LEU A N 1
ATOM 4441 C CA . LEU A 1 567 ? 14.119 -24.059 -50.256 1.00 52.19 567 LEU A CA 1
ATOM 4442 C C . LEU A 1 567 ? 14.196 -24.318 -48.738 1.00 52.19 567 LEU A C 1
ATOM 4444 O O . LEU A 1 567 ? 14.207 -25.491 -48.341 1.00 52.19 567 LEU A O 1
ATOM 4448 N N . PRO A 1 568 ? 14.247 -23.261 -47.903 1.00 57.22 568 PRO A N 1
ATOM 4449 C CA . PRO A 1 568 ? 14.217 -23.405 -46.453 1.00 57.22 568 PRO A CA 1
ATOM 4450 C C . PRO A 1 568 ? 13.017 -24.255 -46.035 1.00 57.22 568 PRO A C 1
ATOM 4452 O O . PRO A 1 568 ? 11.913 -24.068 -46.556 1.00 57.22 568 PRO A O 1
ATOM 4455 N N . HIS A 1 569 ? 13.221 -25.194 -45.111 1.00 60.59 569 HIS A N 1
ATOM 4456 C CA . HIS A 1 569 ? 12.118 -25.961 -44.538 1.00 60.59 569 HIS A CA 1
ATOM 4457 C C . HIS A 1 569 ? 12.048 -25.756 -43.026 1.00 60.59 569 HIS A C 1
ATOM 4459 O O . HIS A 1 569 ? 13.043 -25.944 -42.321 1.00 60.59 569 HIS A O 1
ATOM 4465 N N . ASN A 1 570 ? 10.855 -25.399 -42.541 1.00 65.69 570 ASN A N 1
ATOM 4466 C CA . ASN A 1 570 ? 10.594 -25.135 -41.130 1.00 65.69 570 ASN A CA 1
ATOM 4467 C C . ASN A 1 570 ? 9.862 -26.320 -40.491 1.00 65.69 570 ASN A C 1
ATOM 4469 O O . ASN A 1 570 ? 8.891 -26.838 -41.044 1.00 65.69 570 ASN A O 1
ATOM 4473 N N . THR A 1 571 ? 10.289 -26.715 -39.291 1.00 71.56 571 THR A N 1
ATOM 4474 C CA . THR A 1 571 ? 9.530 -27.632 -38.420 1.00 71.56 571 THR A CA 1
ATOM 4475 C C . THR A 1 571 ? 9.014 -26.878 -37.201 1.00 71.56 571 THR A C 1
ATOM 4477 O O . THR A 1 571 ? 9.717 -26.021 -36.673 1.00 71.56 571 THR A O 1
ATOM 4480 N N . LEU A 1 572 ? 7.790 -27.179 -36.763 1.00 74.25 572 LEU A N 1
ATOM 4481 C CA . LEU A 1 572 ? 7.115 -26.499 -35.653 1.00 74.25 572 LEU A CA 1
ATOM 4482 C C . LEU A 1 572 ? 6.677 -27.530 -34.618 1.00 74.25 572 LEU A C 1
ATOM 4484 O O . LEU A 1 572 ? 5.727 -28.276 -34.859 1.00 74.25 572 LEU A O 1
ATOM 4488 N N . ASP A 1 573 ? 7.339 -27.535 -33.465 1.00 79.06 573 ASP A N 1
ATOM 4489 C CA . ASP A 1 573 ? 7.008 -28.412 -32.344 1.00 79.06 573 ASP A CA 1
ATOM 4490 C C . ASP A 1 573 ? 6.314 -27.611 -31.237 1.00 79.06 573 ASP A C 1
ATOM 4492 O O . ASP A 1 573 ? 6.821 -26.581 -30.794 1.00 79.06 573 ASP A O 1
ATOM 4496 N N . GLN A 1 574 ? 5.168 -28.085 -30.745 1.00 80.00 574 GLN A N 1
ATOM 4497 C CA . GLN A 1 574 ? 4.559 -27.522 -29.538 1.00 80.00 574 GLN A CA 1
ATOM 4498 C C . GLN A 1 574 ? 5.225 -28.102 -28.288 1.00 80.00 574 GLN A C 1
ATOM 4500 O O . GLN A 1 574 ? 5.391 -29.314 -28.167 1.00 80.00 574 GLN A O 1
ATOM 4505 N N . ILE A 1 575 ? 5.563 -27.235 -27.336 1.00 77.00 575 ILE A N 1
ATOM 4506 C CA . ILE A 1 575 ? 6.183 -27.604 -26.067 1.00 77.00 575 ILE A CA 1
ATOM 4507 C C . ILE A 1 575 ? 5.189 -27.367 -24.933 1.00 77.00 575 ILE A C 1
ATOM 4509 O O . ILE A 1 575 ? 4.913 -26.233 -24.549 1.00 77.00 575 ILE A O 1
ATOM 4513 N N . GLY A 1 576 ? 4.699 -28.459 -24.350 1.00 78.44 576 GLY A N 1
ATOM 4514 C CA . GLY A 1 576 ? 3.733 -28.423 -23.256 1.00 78.44 576 GLY A CA 1
ATOM 4515 C C . GLY A 1 576 ? 2.289 -28.197 -23.712 1.00 78.44 576 GLY A C 1
ATOM 4516 O O . GLY A 1 576 ? 1.971 -28.189 -24.904 1.00 78.44 576 GLY A O 1
ATOM 4517 N N . ASP A 1 577 ? 1.406 -28.047 -22.728 1.00 79.50 577 ASP A N 1
ATOM 4518 C CA . ASP A 1 577 ? -0.036 -27.983 -22.954 1.00 79.50 577 ASP A CA 1
ATOM 4519 C C . ASP A 1 577 ? -0.479 -26.625 -23.510 1.00 79.50 577 ASP A C 1
ATOM 4521 O O . ASP A 1 577 ? 0.005 -25.568 -23.090 1.00 79.50 577 ASP A O 1
ATOM 4525 N N . SER A 1 578 ? -1.467 -26.657 -24.405 1.00 82.81 578 SER A N 1
ATOM 4526 C CA . SER A 1 578 ? -2.189 -25.462 -24.836 1.00 82.81 578 SER A CA 1
ATOM 4527 C C . SER A 1 578 ? -2.993 -24.881 -23.674 1.00 82.81 578 SER A C 1
ATOM 4529 O O . SER A 1 578 ? -3.674 -25.610 -22.949 1.00 82.81 578 SER A O 1
ATOM 4531 N N . LYS A 1 579 ? -2.954 -23.558 -23.511 1.00 89.00 579 LYS A N 1
ATOM 4532 C CA . LYS A 1 579 ? -3.735 -22.842 -22.496 1.00 89.00 579 LYS A CA 1
ATOM 4533 C C . LYS A 1 579 ? -4.766 -21.945 -23.162 1.00 89.00 579 LYS A C 1
ATOM 4535 O O . LYS A 1 579 ? -4.398 -20.998 -23.847 1.00 89.00 579 LYS A 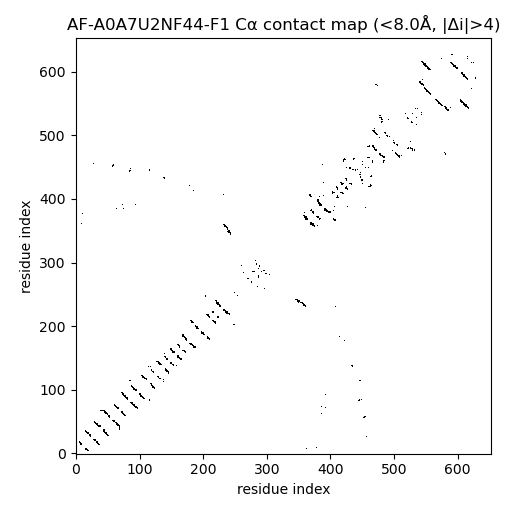O 1
ATOM 4540 N N . ILE A 1 580 ? -6.047 -22.215 -22.931 1.00 91.25 580 ILE A N 1
ATOM 4541 C CA . ILE A 1 580 ? -7.143 -21.395 -23.459 1.00 91.25 580 ILE A CA 1
ATOM 4542 C C . ILE A 1 580 ? -7.074 -19.983 -22.869 1.00 91.25 580 ILE A C 1
ATOM 4544 O O . ILE A 1 580 ? -6.880 -19.809 -21.664 1.00 91.25 580 ILE A O 1
ATOM 4548 N N . THR A 1 581 ? -7.276 -18.983 -23.719 1.00 89.88 581 THR A N 1
ATOM 4549 C CA . THR A 1 581 ? -7.376 -17.565 -23.370 1.00 89.88 581 THR A CA 1
ATOM 4550 C C . THR A 1 581 ? -8.368 -16.857 -24.305 1.00 89.88 581 THR A C 1
ATOM 4552 O O . THR A 1 581 ? -9.039 -17.499 -25.114 1.00 89.88 581 THR A O 1
ATOM 4555 N N . TYR A 1 582 ? -8.477 -15.536 -24.195 1.00 87.00 582 TYR A N 1
ATOM 4556 C CA . TYR A 1 582 ? -9.162 -14.689 -25.167 1.00 87.00 582 TYR A CA 1
ATOM 4557 C C . TYR A 1 582 ? -8.273 -13.503 -25.518 1.00 87.00 582 TYR A C 1
ATOM 4559 O O . TYR A 1 582 ? -7.664 -12.902 -24.633 1.00 87.00 582 TYR A O 1
ATOM 4567 N N . ALA A 1 583 ? -8.210 -13.167 -26.799 1.00 78.81 583 ALA A N 1
ATOM 4568 C CA . ALA A 1 583 ? -7.320 -12.142 -27.327 1.00 78.81 583 ALA A CA 1
ATOM 4569 C C . ALA A 1 583 ? -8.052 -11.309 -28.381 1.00 78.81 583 ALA A C 1
ATOM 4571 O O . ALA A 1 583 ? -8.956 -11.807 -29.049 1.00 78.81 583 ALA A O 1
ATOM 4572 N N . LYS A 1 584 ? -7.689 -10.035 -28.529 1.00 77.00 584 LYS A N 1
ATOM 4573 C CA . LYS A 1 584 ? -8.226 -9.219 -29.624 1.00 77.00 584 LYS A CA 1
ATOM 4574 C C . LYS A 1 584 ? -7.662 -9.684 -30.971 1.00 77.00 584 LYS A C 1
ATOM 4576 O O . LYS A 1 584 ? -6.546 -10.210 -30.985 1.00 77.00 584 LYS A O 1
ATOM 4581 N N . PRO A 1 585 ? -8.352 -9.437 -32.098 1.00 77.75 585 PRO A N 1
ATOM 4582 C CA . PRO A 1 585 ? -7.868 -9.816 -33.425 1.00 77.75 585 PRO A CA 1
ATOM 4583 C C . PRO A 1 585 ? -6.423 -9.384 -33.714 1.00 77.75 585 PRO A C 1
ATOM 4585 O O . PRO A 1 585 ? -5.654 -10.150 -34.284 1.00 77.75 585 PRO A O 1
ATOM 4588 N N . GLU A 1 586 ? -6.015 -8.194 -33.264 1.00 70.06 586 GLU A N 1
ATOM 4589 C CA . GLU A 1 586 ? -4.654 -7.669 -33.434 1.00 70.06 586 GLU A CA 1
ATOM 4590 C C . GLU A 1 586 ? -3.578 -8.366 -32.581 1.00 70.06 586 GLU A C 1
ATOM 4592 O O . GLU A 1 586 ? -2.388 -8.211 -32.849 1.00 70.06 586 GLU A O 1
ATOM 4597 N N . GLN A 1 587 ? -3.981 -9.115 -31.553 1.00 63.88 587 GLN A N 1
ATOM 4598 C CA . GLN A 1 587 ? -3.095 -9.887 -30.677 1.00 63.88 587 GLN A CA 1
ATOM 4599 C C . GLN A 1 587 ? -2.944 -11.340 -31.148 1.00 63.88 587 GLN A C 1
ATOM 4601 O O . GLN A 1 587 ? -2.040 -12.044 -30.692 1.00 63.88 587 GLN A O 1
ATOM 4606 N N . LEU A 1 588 ? -3.815 -11.803 -32.048 1.00 74.50 588 LEU A N 1
ATOM 4607 C CA . LEU A 1 588 ? -3.730 -13.138 -32.629 1.00 74.50 588 LEU A CA 1
ATOM 4608 C C . LEU A 1 588 ? -2.525 -13.232 -33.567 1.00 74.50 588 LEU A C 1
ATOM 4610 O O . LEU A 1 588 ? -2.158 -12.282 -34.255 1.00 74.50 588 LEU A O 1
ATOM 4614 N N . ASN A 1 589 ? -1.915 -14.411 -33.594 1.00 71.06 589 ASN A N 1
ATOM 4615 C CA . ASN A 1 589 ? -0.704 -14.735 -34.347 1.00 71.06 589 ASN A CA 1
ATOM 4616 C C . ASN A 1 589 ? 0.519 -13.891 -33.956 1.00 71.06 589 ASN A C 1
ATOM 4618 O O . ASN A 1 589 ? 1.495 -13.820 -34.704 1.00 71.06 589 ASN A O 1
ATOM 4622 N N . SER A 1 590 ? 0.485 -13.275 -32.771 1.00 65.44 590 SER A N 1
ATOM 4623 C CA . SER A 1 590 ? 1.649 -12.621 -32.185 1.00 65.44 590 SER A CA 1
ATOM 4624 C C . SER A 1 590 ? 2.629 -13.672 -31.659 1.00 65.44 590 SER A C 1
ATOM 4626 O O . SER A 1 590 ? 2.242 -14.613 -30.958 1.00 65.44 590 SER A O 1
ATOM 4628 N N . LYS A 1 591 ? 3.904 -13.519 -32.035 1.00 71.75 591 LYS A N 1
ATOM 4629 C CA . LYS A 1 591 ? 5.022 -14.298 -31.499 1.00 71.75 591 LYS A CA 1
ATOM 4630 C C . LYS A 1 591 ? 5.728 -13.452 -30.446 1.00 71.75 591 LYS A C 1
ATOM 4632 O O . LYS A 1 591 ? 6.188 -12.354 -30.745 1.00 71.75 591 LYS A O 1
ATOM 4637 N N . GLU A 1 592 ? 5.837 -13.976 -29.237 1.00 68.38 592 GLU A N 1
ATOM 4638 C CA . GLU A 1 592 ? 6.688 -13.417 -28.191 1.00 68.38 592 GLU A CA 1
ATOM 4639 C C . GLU A 1 592 ? 7.896 -14.342 -28.037 1.00 68.38 592 GLU A C 1
ATOM 4641 O O . GLU A 1 592 ? 7.781 -15.464 -27.533 1.00 68.38 592 GLU A O 1
ATOM 4646 N N . ASN A 1 593 ? 9.044 -13.907 -28.559 1.00 68.19 593 ASN A N 1
ATOM 4647 C CA . ASN A 1 593 ? 10.252 -14.721 -28.569 1.00 68.19 593 ASN A CA 1
ATOM 4648 C C . ASN A 1 593 ? 10.754 -14.944 -27.144 1.00 68.19 593 ASN A C 1
ATOM 4650 O O . ASN A 1 593 ? 10.965 -14.003 -26.389 1.00 68.19 593 ASN A O 1
ATOM 4654 N N . ILE A 1 594 ? 10.973 -16.210 -26.809 1.00 68.69 594 ILE A N 1
ATOM 4655 C CA . ILE A 1 594 ? 11.550 -16.630 -25.534 1.00 68.69 594 ILE A CA 1
ATOM 4656 C C . ILE A 1 594 ? 13.048 -16.860 -25.724 1.00 68.69 594 ILE A C 1
ATOM 4658 O O . ILE A 1 594 ? 13.851 -16.453 -24.893 1.00 68.69 594 ILE A O 1
ATOM 4662 N N . GLU A 1 595 ? 13.429 -17.542 -26.809 1.00 72.88 595 GLU A N 1
ATOM 4663 C CA . GLU A 1 595 ? 14.807 -17.978 -27.034 1.00 72.88 595 GLU A CA 1
ATOM 4664 C C . GLU A 1 595 ? 15.067 -18.220 -28.529 1.00 72.88 595 GLU A C 1
ATOM 4666 O O . GLU A 1 595 ? 14.278 -18.903 -29.178 1.00 72.88 595 GLU A O 1
ATOM 4671 N N . VAL A 1 596 ? 16.181 -17.721 -29.075 1.00 71.12 596 VAL A N 1
ATOM 4672 C CA . VAL A 1 596 ? 16.640 -18.011 -30.449 1.00 71.12 596 VAL A CA 1
ATOM 4673 C C . VAL A 1 596 ? 18.032 -18.639 -30.380 1.00 71.12 596 VAL A C 1
ATOM 4675 O O . VAL A 1 596 ? 18.920 -18.107 -29.718 1.00 71.12 596 VAL A O 1
ATOM 4678 N N . LYS A 1 597 ? 18.237 -19.780 -31.046 1.00 72.00 597 LYS A N 1
ATOM 4679 C CA . LYS A 1 597 ? 19.522 -20.493 -31.133 1.00 72.00 597 LYS A CA 1
ATOM 4680 C C . LYS A 1 597 ? 19.868 -20.772 -32.581 1.00 72.00 597 LYS A C 1
ATOM 4682 O O . LYS A 1 597 ? 19.142 -21.505 -33.239 1.00 72.00 597 LYS A O 1
ATOM 4687 N N . SER A 1 598 ? 21.003 -20.284 -33.053 1.00 72.56 598 SER A N 1
ATOM 4688 C CA . SER A 1 598 ? 21.503 -20.585 -34.392 1.00 72.56 598 SER A CA 1
ATOM 4689 C C . SER A 1 598 ? 22.738 -21.484 -34.332 1.00 72.56 598 SER A C 1
ATOM 4691 O O . SER A 1 598 ? 23.557 -21.413 -33.417 1.00 72.56 598 SER A O 1
ATOM 4693 N N . SER A 1 599 ? 22.858 -22.378 -35.306 1.00 66.06 599 SER A N 1
ATOM 4694 C CA . SER A 1 599 ? 24.029 -23.226 -35.520 1.00 66.06 599 SER A CA 1
ATOM 4695 C C . SER A 1 599 ? 24.281 -23.344 -37.017 1.00 66.06 599 SER A C 1
ATOM 4697 O O . SER A 1 599 ? 23.344 -23.509 -37.796 1.00 66.06 599 SER A O 1
ATOM 4699 N N . SER A 1 600 ? 25.533 -23.233 -37.448 1.00 66.50 600 SER A N 1
ATOM 4700 C CA . SER A 1 600 ? 25.892 -23.301 -38.865 1.00 66.50 600 SER A CA 1
ATOM 4701 C C . SER A 1 600 ? 27.116 -24.182 -39.093 1.00 66.50 600 SER A C 1
ATOM 4703 O O . SER A 1 600 ? 27.963 -24.367 -38.221 1.00 66.50 600 SER A O 1
ATOM 4705 N N . SER A 1 601 ? 27.177 -24.767 -40.284 1.00 66.06 601 SER A N 1
ATOM 4706 C CA . SER A 1 601 ? 28.293 -25.532 -40.828 1.00 66.06 601 SER A CA 1
ATOM 4707 C C . SER A 1 601 ? 28.637 -24.995 -42.220 1.00 66.06 601 SER A C 1
ATOM 4709 O O . SER A 1 601 ? 27.922 -24.157 -42.767 1.00 66.06 601 SER A O 1
ATOM 4711 N N . THR A 1 602 ? 29.706 -25.506 -42.832 1.00 58.38 602 THR A N 1
ATOM 4712 C CA . THR A 1 602 ? 30.138 -25.105 -44.183 1.00 58.38 602 THR A CA 1
ATOM 4713 C C . THR A 1 602 ? 29.058 -25.293 -45.259 1.00 58.38 602 THR A C 1
ATOM 4715 O O . THR A 1 602 ? 29.110 -24.618 -46.281 1.00 58.38 602 THR A O 1
ATOM 4718 N N . TYR A 1 603 ? 28.080 -26.181 -45.042 1.00 57.69 603 TYR A N 1
ATOM 4719 C CA . TYR A 1 603 ? 27.069 -26.547 -46.043 1.00 57.69 603 TYR A CA 1
ATOM 4720 C C . TYR A 1 603 ? 25.623 -26.463 -45.529 1.00 57.69 603 TYR A C 1
ATOM 4722 O O . TYR A 1 603 ? 24.699 -26.836 -46.246 1.00 57.69 603 TYR A O 1
ATOM 4730 N N . SER A 1 604 ? 25.382 -26.008 -44.297 1.00 64.75 604 SER A N 1
ATOM 4731 C CA . SER A 1 604 ? 24.018 -25.893 -43.760 1.00 64.75 604 SER A CA 1
ATOM 4732 C C . SER A 1 604 ? 23.932 -24.955 -42.563 1.00 64.75 604 SER A C 1
ATOM 4734 O O . SER A 1 604 ? 24.889 -24.839 -41.803 1.00 64.75 604 SER A O 1
ATOM 4736 N N . SER A 1 605 ? 22.763 -24.374 -42.317 1.00 68.88 605 SER A N 1
ATOM 4737 C CA . SER A 1 605 ? 22.447 -23.679 -41.066 1.00 68.88 605 SER A CA 1
ATOM 4738 C C . SER A 1 605 ? 21.108 -24.135 -40.503 1.00 68.88 605 SER A C 1
ATOM 4740 O O . SER A 1 605 ? 20.208 -24.530 -41.243 1.00 68.88 605 SER A O 1
ATOM 4742 N N . ILE A 1 606 ? 21.006 -24.107 -39.178 1.00 73.00 606 ILE A N 1
ATOM 4743 C CA . ILE A 1 606 ? 19.789 -24.389 -38.428 1.00 73.00 606 ILE A CA 1
ATOM 4744 C C . ILE A 1 606 ? 19.586 -23.259 -37.428 1.00 73.00 606 ILE A C 1
ATOM 4746 O O . ILE A 1 606 ? 20.445 -23.037 -36.573 1.00 73.00 606 ILE A O 1
ATOM 4750 N N . GLU A 1 607 ? 18.439 -22.597 -37.500 1.00 76.38 607 GLU A N 1
ATOM 4751 C CA . GLU A 1 607 ? 17.972 -21.660 -36.482 1.00 76.38 607 GLU A CA 1
ATOM 4752 C C . GLU A 1 607 ? 16.798 -22.282 -35.728 1.00 76.38 607 GLU A C 1
ATOM 4754 O O . GLU A 1 607 ? 15.920 -22.891 -36.322 1.00 76.38 607 GLU A O 1
ATOM 4759 N N . THR A 1 608 ? 16.808 -22.204 -34.403 1.00 77.19 608 THR A N 1
ATOM 4760 C CA . THR A 1 608 ? 15.768 -22.720 -33.518 1.00 77.19 608 THR A CA 1
ATOM 4761 C C . THR A 1 608 ? 15.206 -21.578 -32.690 1.00 77.19 608 THR A C 1
ATOM 4763 O O . THR A 1 608 ? 15.897 -21.067 -31.812 1.00 77.19 608 THR A O 1
ATOM 4766 N N . THR A 1 609 ? 13.941 -21.242 -32.903 1.00 76.44 609 THR A N 1
ATOM 4767 C CA . THR A 1 609 ? 13.255 -20.134 -32.237 1.00 76.44 609 THR A CA 1
ATOM 4768 C C . THR A 1 609 ? 12.127 -20.683 -31.376 1.00 76.44 609 THR A C 1
ATOM 4770 O O . THR A 1 609 ? 11.178 -21.282 -31.875 1.00 76.44 609 THR A O 1
ATOM 4773 N N . SER A 1 610 ? 12.242 -20.518 -30.059 1.00 78.81 610 SER A N 1
ATOM 4774 C CA . SER A 1 610 ? 11.183 -20.824 -29.102 1.00 78.81 610 SER A CA 1
ATOM 4775 C C . SER A 1 610 ? 10.412 -19.554 -28.767 1.00 78.81 610 SER A C 1
ATOM 4777 O O . SER A 1 610 ? 11.013 -18.556 -28.372 1.00 78.81 610 SER A O 1
ATOM 4779 N N . TYR A 1 611 ? 9.090 -19.583 -28.889 1.00 74.31 611 TYR A N 1
ATOM 4780 C CA . TYR A 1 611 ? 8.230 -18.425 -28.649 1.00 74.31 611 TYR A CA 1
ATOM 4781 C C . TYR A 1 611 ? 6.889 -18.829 -28.038 1.00 74.31 611 TYR A C 1
ATOM 4783 O O . TYR A 1 611 ? 6.414 -19.951 -28.233 1.00 74.31 611 TYR A O 1
ATOM 4791 N N . ASN A 1 612 ? 6.263 -17.914 -27.298 1.00 78.94 612 ASN A N 1
ATOM 4792 C CA . ASN A 1 612 ? 4.836 -18.017 -27.011 1.00 78.94 612 ASN A CA 1
ATOM 4793 C C . ASN A 1 612 ? 4.075 -17.540 -28.249 1.00 78.94 612 ASN A C 1
ATOM 4795 O O . ASN A 1 612 ? 4.379 -16.489 -28.813 1.00 78.94 612 ASN A O 1
ATOM 4799 N N . LEU A 1 613 ? 3.091 -18.321 -28.673 1.00 80.94 613 LEU A N 1
ATOM 4800 C CA . LEU A 1 613 ? 2.183 -17.985 -29.755 1.00 80.94 613 LEU A CA 1
ATOM 4801 C C . LEU A 1 613 ? 0.775 -17.883 -29.184 1.00 80.94 613 LEU A C 1
ATOM 4803 O O . LEU A 1 613 ? 0.258 -18.859 -28.635 1.00 80.94 613 LEU A O 1
ATOM 4807 N N . THR A 1 614 ? 0.156 -16.720 -29.364 1.00 80.12 614 THR A N 1
ATOM 4808 C CA . THR A 1 614 ? -1.282 -16.548 -29.135 1.00 80.12 614 THR A CA 1
ATOM 4809 C C . THR A 1 614 ? -1.991 -16.802 -30.456 1.00 80.12 614 THR A C 1
ATOM 4811 O O . THR A 1 614 ? -1.935 -15.961 -31.349 1.00 80.12 614 THR A O 1
ATOM 4814 N N . LYS A 1 615 ? -2.633 -17.957 -30.625 1.00 80.25 615 LYS A N 1
ATOM 4815 C CA . LYS A 1 615 ? -3.314 -18.328 -31.880 1.00 80.25 615 LYS A CA 1
ATOM 4816 C C . LYS A 1 615 ? -4.824 -18.478 -31.685 1.00 80.25 615 LYS A C 1
ATOM 4818 O O . LYS A 1 615 ? -5.257 -18.730 -30.559 1.00 80.25 615 LYS A O 1
ATOM 4823 N N . PRO A 1 616 ? -5.634 -18.385 -32.752 1.00 84.31 616 PRO A N 1
ATOM 4824 C CA . PRO A 1 616 ? -7.044 -18.755 -32.693 1.00 84.31 616 PRO A CA 1
ATOM 4825 C C . PRO A 1 616 ? -7.241 -20.180 -32.163 1.00 84.31 616 PRO A C 1
ATOM 4827 O O . PRO A 1 616 ? -6.484 -21.100 -32.493 1.00 84.31 616 PRO A O 1
ATOM 4830 N N . TYR A 1 617 ? -8.259 -20.360 -31.322 1.00 85.50 617 TYR A N 1
ATOM 4831 C CA . TYR A 1 617 ? -8.556 -21.648 -30.700 1.00 85.50 617 TYR A CA 1
ATOM 4832 C C . TYR A 1 617 ? -8.833 -22.728 -31.756 1.00 85.50 617 TYR A C 1
ATOM 4834 O O . TYR A 1 617 ? -9.646 -22.531 -32.657 1.00 85.50 617 TYR A O 1
ATOM 4842 N N . GLY A 1 618 ? -8.157 -23.876 -31.644 1.00 79.94 618 GLY A N 1
ATOM 4843 C CA . GLY A 1 618 ? -8.309 -25.000 -32.574 1.00 79.94 618 GLY A CA 1
ATOM 4844 C C . GLY A 1 618 ? -7.576 -24.864 -33.915 1.00 79.94 618 GLY A C 1
ATOM 4845 O O . GLY A 1 618 ? -7.606 -25.808 -34.703 1.00 79.94 618 GLY A O 1
ATOM 4846 N N . GLN A 1 619 ? -6.886 -23.749 -34.182 1.00 78.31 619 GLN A N 1
ATOM 4847 C CA . GLN A 1 619 ? -6.099 -23.601 -35.408 1.00 78.31 619 GLN A CA 1
ATOM 4848 C C . GLN A 1 619 ? -4.785 -24.388 -35.326 1.00 78.31 619 GLN A C 1
ATOM 4850 O O . GLN A 1 619 ? -4.171 -24.510 -34.257 1.00 78.31 619 GLN A O 1
ATOM 4855 N N . SER A 1 620 ? -4.323 -24.926 -36.458 1.00 75.00 620 SER A N 1
ATOM 4856 C CA . SER A 1 620 ? -3.046 -25.635 -36.499 1.00 75.00 620 SER A CA 1
ATOM 4857 C C . SER A 1 620 ? -1.872 -24.674 -36.258 1.00 75.00 620 SER A C 1
ATOM 4859 O O . SER A 1 620 ? -1.889 -23.511 -36.668 1.00 75.00 620 SER A O 1
ATOM 4861 N N . ASN A 1 621 ? -0.816 -25.167 -35.604 1.00 68.81 621 ASN A N 1
ATOM 4862 C CA . ASN A 1 621 ? 0.416 -24.392 -35.397 1.00 68.81 621 ASN A CA 1
ATOM 4863 C C . ASN A 1 621 ? 1.106 -24.043 -36.731 1.00 68.81 621 ASN A C 1
ATOM 4865 O O . ASN A 1 621 ? 1.834 -23.058 -36.806 1.00 68.81 621 ASN A O 1
ATOM 4869 N N . GLN A 1 622 ? 0.872 -24.843 -37.778 1.00 59.94 622 GLN A N 1
ATOM 4870 C CA . GLN A 1 622 ? 1.479 -24.679 -39.102 1.00 59.94 622 GLN A CA 1
ATOM 4871 C C . GLN A 1 622 ? 0.827 -23.568 -39.937 1.00 59.94 622 GLN A C 1
ATOM 4873 O O . GLN A 1 622 ? 1.518 -22.887 -40.683 1.00 59.94 622 GLN A O 1
ATOM 4878 N N . GLU A 1 623 ? -0.478 -23.331 -39.789 1.00 54.28 623 GLU A N 1
ATOM 4879 C CA . GLU A 1 623 ? -1.183 -22.254 -40.508 1.00 54.28 623 GLU A CA 1
ATOM 4880 C C . GLU A 1 623 ? -0.921 -20.854 -39.920 1.00 54.28 623 GLU A C 1
ATOM 4882 O O . GLU A 1 623 ? -1.221 -19.850 -40.561 1.00 54.28 623 GLU A O 1
ATOM 4887 N N . THR A 1 624 ? -0.361 -20.766 -38.710 1.00 51.03 624 THR A N 1
ATOM 4888 C CA . THR A 1 624 ? -0.213 -19.508 -37.951 1.00 51.03 624 THR A CA 1
ATOM 4889 C C . THR A 1 624 ? 1.219 -18.978 -37.879 1.00 51.03 624 THR A C 1
ATOM 4891 O O . THR A 1 624 ? 1.412 -17.771 -37.738 1.00 51.03 624 THR A O 1
ATOM 4894 N N . SER A 1 625 ? 2.239 -19.824 -38.056 1.00 48.91 625 SER A N 1
ATOM 4895 C CA . SER A 1 625 ? 3.650 -19.400 -38.089 1.00 48.91 625 SER A CA 1
ATOM 4896 C C . SER A 1 625 ? 4.013 -18.539 -39.309 1.00 48.91 625 SER A C 1
ATOM 4898 O O . SER A 1 625 ? 4.996 -17.800 -39.242 1.00 48.91 625 SER A O 1
ATOM 4900 N N . VAL A 1 626 ? 3.211 -18.597 -40.380 1.00 45.94 626 VAL A N 1
ATOM 4901 C CA . VAL A 1 626 ? 3.430 -17.905 -41.666 1.00 45.94 626 VAL A CA 1
ATOM 4902 C C . VAL A 1 626 ? 3.029 -16.420 -41.619 1.00 45.94 626 VAL A C 1
ATOM 4904 O O . VAL A 1 626 ? 3.537 -15.619 -42.396 1.00 45.94 626 VAL A O 1
ATOM 4907 N N . TYR A 1 627 ? 2.165 -16.011 -40.684 1.00 38.88 627 TYR A N 1
ATOM 4908 C CA . TYR A 1 627 ? 1.623 -14.642 -40.624 1.00 38.88 627 TYR A CA 1
ATOM 4909 C C . TYR A 1 627 ? 2.489 -13.629 -39.844 1.00 38.88 627 TYR A C 1
ATOM 4911 O O . TYR A 1 627 ? 2.163 -12.444 -39.811 1.00 38.88 627 TYR A O 1
ATOM 4919 N N . GLY A 1 628 ? 3.585 -14.072 -39.216 1.00 35.16 628 GLY A N 1
ATOM 4920 C CA . GLY A 1 628 ? 4.372 -13.266 -38.271 1.00 35.16 628 GLY A CA 1
ATOM 4921 C C . GLY A 1 628 ? 5.580 -12.503 -38.833 1.00 35.16 628 GLY A C 1
ATOM 4922 O O . GLY A 1 628 ? 6.169 -11.717 -38.094 1.00 35.16 628 GLY A O 1
ATOM 4923 N N . SER A 1 629 ? 5.983 -12.685 -40.096 1.00 35.44 629 SER A N 1
ATOM 4924 C CA . SER A 1 629 ? 7.124 -11.946 -40.660 1.00 35.44 629 SER A CA 1
ATOM 4925 C C . SER A 1 629 ? 6.703 -10.553 -41.147 1.00 35.44 629 SER A C 1
ATOM 4927 O O . SER A 1 629 ? 6.453 -10.305 -42.327 1.00 35.44 629 SER A O 1
ATOM 4929 N N . LYS A 1 630 ? 6.662 -9.582 -40.228 1.00 34.69 630 LYS A N 1
ATOM 4930 C CA . LYS A 1 630 ? 6.740 -8.157 -40.590 1.00 34.69 630 LYS A CA 1
ATOM 4931 C C . LYS A 1 630 ? 8.164 -7.832 -41.055 1.00 34.69 630 LYS A C 1
ATOM 4933 O O . LYS A 1 630 ? 8.923 -7.251 -40.302 1.00 34.69 630 LYS A O 1
ATOM 4938 N N . GLU A 1 631 ? 8.505 -8.255 -42.270 1.00 32.75 631 GLU A N 1
ATOM 4939 C CA . GLU A 1 631 ? 9.425 -7.596 -43.211 1.00 32.75 631 GLU A CA 1
ATOM 4940 C C . GLU A 1 631 ? 9.685 -8.530 -44.399 1.00 32.75 631 GLU A C 1
ATOM 4942 O O . GLU A 1 631 ? 10.539 -9.407 -44.372 1.00 32.75 631 GLU A O 1
ATOM 4947 N N . THR A 1 632 ? 8.903 -8.359 -45.460 1.00 28.97 632 THR A N 1
ATOM 4948 C CA . THR A 1 632 ? 9.376 -8.356 -46.853 1.00 28.97 632 THR A CA 1
ATOM 4949 C C . THR A 1 632 ? 8.184 -8.001 -47.728 1.00 28.97 632 THR A C 1
ATOM 4951 O O . THR A 1 632 ? 7.307 -8.807 -48.025 1.00 28.97 632 THR A O 1
ATOM 4954 N N . GLY A 1 633 ? 8.127 -6.737 -48.140 1.00 31.31 633 GLY A N 1
ATOM 4955 C CA . GLY A 1 633 ? 7.286 -6.356 -49.258 1.00 31.31 633 GLY A CA 1
ATOM 4956 C C . GLY A 1 633 ? 7.812 -7.028 -50.521 1.00 31.31 633 GLY A C 1
ATOM 4957 O O . GLY A 1 633 ? 8.769 -6.550 -51.117 1.00 31.31 633 GLY A O 1
ATOM 4958 N N . SER A 1 634 ? 7.166 -8.103 -50.960 1.00 27.50 634 SER A N 1
ATOM 4959 C CA . SER A 1 634 ? 7.083 -8.421 -52.381 1.00 27.50 634 SER A CA 1
ATOM 4960 C C . SER A 1 634 ? 5.765 -9.124 -52.676 1.00 27.50 634 SER A C 1
ATOM 4962 O O . SER A 1 634 ? 5.386 -10.105 -52.045 1.00 27.50 634 SER A O 1
ATOM 4964 N N . LYS A 1 635 ? 5.033 -8.540 -53.623 1.00 37.72 635 LYS A N 1
ATOM 4965 C CA . LYS A 1 635 ? 3.737 -8.983 -54.131 1.00 37.72 635 LYS A CA 1
ATOM 4966 C C . LYS A 1 635 ? 3.758 -10.463 -54.513 1.00 37.72 635 LYS A C 1
ATOM 4968 O O . LYS A 1 635 ? 4.437 -10.805 -55.473 1.00 37.72 635 LYS A O 1
ATOM 4973 N N . ILE A 1 636 ? 2.849 -11.251 -53.940 1.00 29.89 636 ILE A N 1
ATOM 4974 C CA . ILE A 1 636 ? 2.108 -12.273 -54.691 1.00 29.89 636 ILE A CA 1
ATOM 4975 C C . ILE A 1 636 ? 0.632 -12.196 -54.258 1.00 29.89 636 ILE A C 1
ATOM 4977 O O . ILE A 1 636 ? 0.258 -12.664 -53.194 1.00 29.89 636 ILE A O 1
ATOM 4981 N N . LEU A 1 637 ? -0.151 -11.479 -55.079 1.00 28.78 637 LEU A N 1
ATOM 4982 C CA . LEU A 1 637 ? -1.553 -11.726 -55.481 1.00 28.78 637 LEU A CA 1
ATOM 4983 C C . LEU A 1 637 ? -2.452 -12.408 -54.423 1.00 28.78 637 LEU A C 1
ATOM 4985 O O . LEU A 1 637 ? -2.312 -13.590 -54.163 1.00 28.78 637 LEU A O 1
ATOM 4989 N N . GLY A 1 638 ? -3.433 -11.739 -53.818 1.00 26.41 638 GLY A N 1
ATOM 4990 C CA . GLY A 1 638 ? -4.658 -11.303 -54.497 1.00 26.41 638 GLY A CA 1
ATOM 4991 C C . GLY A 1 638 ? -5.872 -12.143 -54.026 1.00 26.41 638 GLY A C 1
ATOM 4992 O O . GLY A 1 638 ? -5.701 -13.257 -53.551 1.00 26.41 638 GLY A O 1
ATOM 4993 N N . PRO A 1 639 ? -7.099 -11.610 -54.097 1.00 36.56 639 PRO A N 1
ATOM 4994 C CA . PRO A 1 639 ? -8.241 -11.948 -53.242 1.00 36.56 639 PRO A CA 1
ATOM 4995 C C . PRO A 1 639 ? -8.960 -13.243 -53.652 1.00 36.56 639 PRO A C 1
ATOM 4997 O O . PRO A 1 639 ? -9.588 -13.300 -54.707 1.00 36.56 639 PRO A O 1
ATOM 5000 N N . LEU A 1 640 ? -8.980 -14.249 -52.776 1.00 30.42 640 LEU A N 1
ATOM 5001 C CA . LEU A 1 640 ? -9.722 -15.498 -53.009 1.00 30.42 640 LEU A CA 1
ATOM 5002 C C . LEU A 1 640 ? -11.196 -15.464 -52.561 1.00 30.42 640 LEU A C 1
ATOM 5004 O O . LEU A 1 640 ? -11.915 -16.428 -52.788 1.00 30.42 640 LEU A O 1
ATOM 5008 N N . GLN A 1 641 ? -11.684 -14.333 -52.036 1.00 37.28 641 GLN A N 1
ATOM 5009 C CA . GLN A 1 641 ? -13.102 -14.165 -51.679 1.00 37.28 641 GLN A CA 1
ATOM 5010 C C . GLN A 1 641 ? -13.924 -13.390 -52.731 1.00 37.28 641 GLN A C 1
ATOM 5012 O O . GLN A 1 641 ? -15.143 -13.399 -52.672 1.00 37.28 641 GLN A O 1
ATOM 5017 N N . ILE A 1 642 ? -13.289 -12.745 -53.722 1.00 36.91 642 ILE A N 1
ATOM 5018 C CA . ILE A 1 642 ? -13.996 -11.933 -54.743 1.00 36.91 642 ILE A CA 1
ATOM 5019 C C . ILE A 1 642 ? -14.169 -12.696 -56.072 1.00 36.91 642 ILE A C 1
ATOM 5021 O O . ILE A 1 642 ? -15.056 -12.380 -56.861 1.00 36.91 642 ILE A O 1
ATOM 5025 N N . VAL A 1 643 ? -13.388 -13.756 -56.309 1.00 35.19 643 VAL A N 1
ATOM 5026 C CA . VAL A 1 643 ? -13.515 -14.609 -57.509 1.00 35.19 643 VAL A CA 1
ATOM 5027 C C . VAL A 1 643 ? -14.611 -15.679 -57.346 1.00 35.19 643 VAL A C 1
ATOM 5029 O O . VAL A 1 643 ? -15.223 -16.067 -58.338 1.00 35.19 643 VAL A O 1
ATOM 5032 N N . GLY A 1 644 ? -14.945 -16.086 -56.114 1.00 38.06 644 GLY A N 1
ATOM 5033 C CA . GLY A 1 644 ? -16.064 -17.002 -55.840 1.00 38.06 644 GLY A CA 1
ATOM 5034 C C . GLY A 1 644 ? -17.434 -16.399 -56.181 1.00 38.06 644 GLY A C 1
ATOM 5035 O O . GLY A 1 644 ? -18.220 -17.013 -56.901 1.00 38.06 644 GLY A O 1
ATOM 5036 N N . ASP A 1 645 ? -17.669 -15.147 -55.782 1.00 37.44 645 ASP A N 1
ATOM 5037 C CA . ASP A 1 645 ? -18.962 -14.471 -55.978 1.00 37.44 645 ASP A CA 1
ATOM 5038 C C . ASP A 1 645 ? -19.186 -13.977 -57.424 1.00 37.44 645 ASP A C 1
ATOM 5040 O O . ASP A 1 645 ? -20.324 -13.776 -57.856 1.00 37.44 645 ASP A O 1
ATOM 5044 N N . LEU A 1 646 ? -18.114 -13.811 -58.210 1.00 35.97 646 LEU A N 1
ATOM 5045 C CA . LEU A 1 646 ? -18.183 -13.426 -59.628 1.00 35.97 646 LEU A CA 1
ATOM 5046 C C . LEU A 1 646 ? -18.365 -14.624 -60.573 1.00 35.97 646 LEU A C 1
ATOM 5048 O O . LEU A 1 646 ? -18.972 -14.461 -61.631 1.00 35.97 646 LEU A O 1
ATOM 5052 N N . ILE A 1 647 ? -17.917 -15.824 -60.186 1.00 42.34 647 ILE A N 1
ATOM 5053 C CA . ILE A 1 647 ? -18.118 -17.052 -60.973 1.00 42.34 647 ILE A CA 1
ATOM 5054 C C . ILE A 1 647 ? -19.544 -17.595 -60.789 1.00 42.34 647 ILE A C 1
ATOM 5056 O O . ILE A 1 647 ? -20.144 -18.055 -61.758 1.00 42.34 647 ILE A O 1
ATOM 5060 N N . GLN A 1 648 ? -20.155 -17.441 -59.611 1.00 39.38 648 GLN A N 1
ATOM 5061 C CA . GLN A 1 648 ? -21.544 -17.866 -59.390 1.00 39.38 648 GLN A CA 1
ATOM 5062 C C . GLN A 1 648 ? -22.563 -16.981 -60.140 1.00 39.38 648 GLN A C 1
ATOM 5064 O O . GLN A 1 648 ? -23.580 -17.472 -60.621 1.00 39.38 648 GLN A O 1
ATOM 5069 N N . LYS A 1 649 ? -22.241 -15.699 -60.374 1.00 42.31 649 LYS A N 1
ATOM 5070 C CA . LYS A 1 649 ? -23.075 -14.773 -61.165 1.00 42.31 649 LYS A CA 1
ATOM 5071 C C . LYS A 1 649 ? -22.957 -14.929 -62.688 1.00 42.31 649 LYS A C 1
ATOM 5073 O O . LYS A 1 649 ? -23.780 -14.364 -63.405 1.00 42.31 649 LYS A O 1
ATOM 5078 N N . TYR A 1 650 ? -21.964 -15.674 -63.181 1.00 37.00 650 TYR A N 1
ATOM 5079 C CA . TYR A 1 650 ? -21.801 -15.975 -64.611 1.00 37.00 650 TYR A CA 1
ATOM 5080 C C . TYR A 1 650 ? -22.485 -17.293 -65.026 1.00 37.00 650 TYR A C 1
ATOM 5082 O O . TYR A 1 650 ? -22.626 -17.545 -66.216 1.00 37.00 650 TYR A O 1
ATOM 5090 N N . PHE A 1 651 ? -22.945 -18.104 -64.062 1.00 40.97 651 PHE A N 1
ATOM 5091 C CA . PHE A 1 651 ? -23.682 -19.354 -64.305 1.00 40.97 651 PHE A CA 1
ATOM 5092 C C . PHE A 1 651 ? -25.195 -19.275 -64.006 1.00 40.97 651 PHE A C 1
ATOM 5094 O O . PHE A 1 651 ? -25.904 -20.252 -64.228 1.00 40.97 651 PHE A O 1
ATOM 5101 N N . GLU A 1 652 ? -25.715 -18.120 -63.572 1.00 47.19 652 GLU A N 1
ATOM 5102 C CA . GLU A 1 652 ? -27.161 -17.867 -63.380 1.00 47.19 652 GLU A CA 1
ATOM 5103 C C . GLU A 1 652 ? -27.761 -16.881 -64.413 1.00 47.19 652 GLU A C 1
ATOM 5105 O O . GLU A 1 652 ? -28.797 -16.259 -64.168 1.00 47.19 652 GLU A O 1
ATOM 5110 N N . LYS A 1 653 ? -27.142 -16.741 -65.594 1.00 36.88 653 LYS A N 1
ATOM 5111 C CA . LYS A 1 653 ? -27.738 -16.062 -66.757 1.00 36.88 653 LYS A CA 1
ATOM 5112 C C . LYS A 1 653 ? -27.623 -16.881 -68.029 1.00 36.88 653 LYS A C 1
ATOM 5114 O O . LYS A 1 653 ? -26.492 -17.314 -68.333 1.00 36.88 653 LYS A O 1
#